Protein AF-A0A7L4RGL1-F1 (afdb_monomer)

Secondary structure (DSSP, 8-state):
---HHHHHHHHHHHHHHHHHHTTS-HHHHHHHHHHHHHHHHHHHHHHHHHHHHHH-SS--HHHHHHHHHHHHHHHHHHHHHHHHHHHHHHTTSS-HHHHHHHHHHHHHHHTT-HHHHHHHHHHHHHHHHHHHHHHHHHHHHHHHHHHHHHHHHHHHHHHHHHHHHHH----HHHHHHHHHHHHHHHHHHHHHHHHHHHHHHS-HHHHHHHHHHTTGGGT-TTSPPHHHHHHHHHHHHH-HHHHTS-HHHHHHGGG--HHHHTTT-S-HHHHHHHTGGGHHHHHHHHTGGGS-TT---TT-HHHHHHHHHHSTTHHHHHHHHHHHHTTHHHHHHHHHHHHHHHHHHHHHTTS-HHHHHHHHHHHHHHHHHHH-S--

Mean predicted aligned error: 11.98 Å

Radius of gyration: 49.77 Å; Cα contacts (8 Å, |Δi|>4): 276; chains: 1; bounding box: 103×32×127 Å

Nearest PDB structures (foldseek):
  3kbt-assembly2_B  TM=1.482E-01  e=7.686E+00  Homo sapiens
  8c5v-assembly1_I  TM=1.257E-01  e=9.611E+00  Escherichia coli

pLDDT: mean 90.0, std 6.23, range [53.31, 97.25]

Structure (mmCIF, N/CA/C/O backbone):
data_AF-A0A7L4RGL1-F1
#
_entry.id   AF-A0A7L4RGL1-F1
#
loop_
_atom_site.group_PDB
_atom_site.id
_atom_site.type_symbol
_atom_site.label_atom_id
_atom_site.label_alt_id
_atom_site.label_comp_id
_atom_site.label_asym_id
_atom_site.label_entity_id
_atom_site.label_seq_id
_atom_site.pdbx_PDB_ins_code
_atom_site.Cartn_x
_atom_site.Cartn_y
_atom_site.Cartn_z
_atom_site.occupancy
_atom_site.B_iso_or_equiv
_atom_site.auth_seq_id
_atom_site.auth_comp_id
_atom_site.auth_asym_id
_atom_site.auth_atom_id
_atom_site.pdbx_PDB_model_num
ATOM 1 N N . MET A 1 1 ? 5.565 15.758 -18.298 1.00 60.88 1 MET A N 1
ATOM 2 C CA . MET A 1 1 ? 4.840 14.802 -19.160 1.00 60.88 1 MET A CA 1
ATOM 3 C C . MET A 1 1 ? 5.590 14.718 -20.471 1.00 60.88 1 MET A C 1
ATOM 5 O O . MET A 1 1 ? 6.067 15.753 -20.915 1.00 60.88 1 MET A O 1
ATOM 9 N N . LEU A 1 2 ? 5.739 13.515 -21.026 1.00 76.12 2 LEU A N 1
ATOM 10 C CA . LEU A 1 2 ? 6.216 13.331 -22.399 1.00 76.12 2 LEU A CA 1
ATOM 11 C C . LEU A 1 2 ? 5.161 13.895 -23.346 1.00 76.12 2 LEU A C 1
ATOM 13 O O . LEU A 1 2 ? 3.979 13.628 -23.133 1.00 76.12 2 LEU A O 1
ATOM 17 N N . SER A 1 3 ? 5.558 14.680 -24.345 1.00 85.81 3 SER A N 1
ATOM 18 C CA . SER A 1 3 ? 4.601 15.226 -25.311 1.00 85.81 3 SER A CA 1
ATOM 19 C C . SER A 1 3 ? 4.574 14.407 -26.602 1.00 85.81 3 SER A C 1
ATOM 21 O O . SER A 1 3 ? 5.559 13.776 -26.995 1.00 85.81 3 SER A O 1
ATOM 23 N N . ALA A 1 4 ? 3.435 14.439 -27.297 1.00 86.31 4 ALA A N 1
ATOM 24 C CA . ALA A 1 4 ? 3.331 13.869 -28.638 1.00 86.31 4 ALA A CA 1
ATOM 25 C C . ALA A 1 4 ? 4.325 14.534 -29.609 1.00 86.31 4 ALA A C 1
ATOM 27 O O . ALA A 1 4 ? 4.878 13.858 -30.473 1.00 86.31 4 ALA A O 1
ATOM 28 N N . GLU A 1 5 ? 4.600 15.833 -29.432 1.00 86.19 5 GLU A N 1
ATOM 29 C CA . GLU A 1 5 ? 5.581 16.583 -30.227 1.00 86.19 5 GLU A CA 1
ATOM 30 C C . GLU A 1 5 ? 6.999 16.031 -30.050 1.00 86.19 5 GLU A C 1
ATOM 32 O O . GLU A 1 5 ? 7.676 15.790 -31.047 1.00 86.19 5 GLU A O 1
ATOM 37 N N . GLU A 1 6 ? 7.415 15.750 -28.810 1.00 85.56 6 GLU A N 1
ATOM 38 C CA . GLU A 1 6 ? 8.723 15.159 -28.502 1.00 85.56 6 GLU A CA 1
ATOM 39 C C . GLU A 1 6 ? 8.885 13.775 -29.151 1.00 85.56 6 GLU A C 1
ATOM 41 O O . GLU A 1 6 ? 9.927 13.481 -29.739 1.00 85.56 6 GLU A O 1
ATOM 46 N N . ILE A 1 7 ? 7.855 12.920 -29.087 1.00 87.75 7 ILE A N 1
ATOM 47 C CA . ILE A 1 7 ? 7.887 11.588 -29.717 1.00 87.75 7 ILE A CA 1
ATOM 48 C C . ILE A 1 7 ? 7.921 11.707 -31.244 1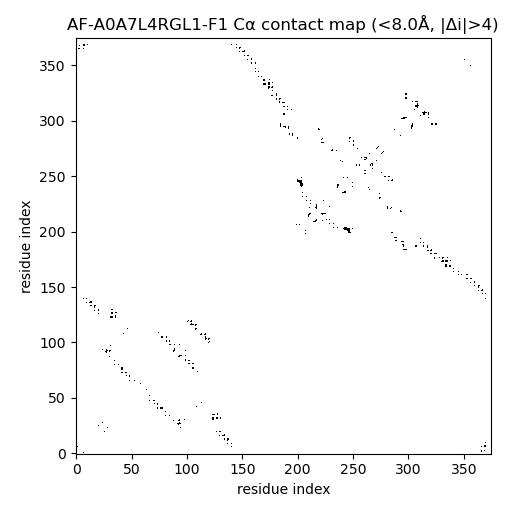.00 87.75 7 ILE A C 1
ATOM 50 O O . ILE A 1 7 ? 8.725 11.032 -31.888 1.00 87.75 7 ILE A O 1
ATOM 54 N N . CYS A 1 8 ? 7.111 12.589 -31.833 1.00 86.81 8 CYS A N 1
ATOM 55 C CA . CYS A 1 8 ? 7.127 12.832 -33.277 1.00 86.81 8 CYS A CA 1
ATOM 56 C C . CYS A 1 8 ? 8.487 13.367 -33.746 1.00 86.81 8 CYS A C 1
ATOM 58 O O . CYS A 1 8 ? 8.998 12.944 -34.781 1.00 86.81 8 CYS A O 1
ATOM 60 N N . GLU A 1 9 ? 9.100 14.287 -33.000 1.00 87.69 9 GLU A N 1
ATOM 61 C CA . GLU A 1 9 ? 10.421 14.821 -33.329 1.00 87.69 9 GLU A CA 1
ATOM 62 C C . GLU A 1 9 ? 11.496 13.729 -33.278 1.00 87.69 9 GLU A C 1
ATOM 64 O O . GLU A 1 9 ? 12.239 13.561 -34.248 1.00 87.69 9 GLU A O 1
ATOM 69 N N . LEU A 1 10 ? 11.523 12.924 -32.211 1.00 87.81 10 LEU A N 1
ATOM 70 C CA . LEU A 1 10 ? 12.445 11.791 -32.089 1.00 87.81 10 LEU A CA 1
ATOM 71 C C . LEU A 1 10 ? 12.278 10.790 -33.234 1.00 87.81 10 LEU A C 1
ATOM 73 O O . LEU A 1 10 ? 13.272 10.347 -33.810 1.00 87.81 10 LEU A O 1
ATOM 77 N N . LYS A 1 11 ? 11.040 10.487 -33.631 1.00 86.69 11 LYS A N 1
ATOM 78 C CA . LYS A 1 11 ? 10.765 9.607 -34.773 1.00 86.69 11 LYS A CA 1
ATOM 79 C C . LYS A 1 11 ? 11.202 10.202 -36.100 1.00 86.69 11 LYS A C 1
ATOM 81 O O . LYS A 1 11 ? 11.772 9.490 -36.922 1.00 86.69 11 LYS A O 1
ATOM 86 N N . ARG A 1 12 ? 10.992 11.501 -36.321 1.00 87.69 12 ARG A N 1
ATOM 87 C CA . ARG A 1 12 ? 11.492 12.190 -37.521 1.00 87.69 12 ARG A CA 1
ATOM 88 C C . ARG A 1 12 ? 13.013 12.156 -37.590 1.00 87.69 12 ARG A C 1
ATOM 90 O O . ARG A 1 12 ? 13.556 11.919 -38.669 1.00 87.69 12 ARG A O 1
ATOM 97 N N . ILE A 1 13 ? 13.692 12.370 -36.462 1.00 87.31 13 ILE A N 1
ATOM 98 C CA . ILE A 1 13 ? 15.152 12.270 -36.367 1.00 87.31 13 ILE A CA 1
ATOM 99 C C . ILE A 1 13 ? 15.588 10.839 -36.677 1.00 87.31 13 ILE A C 1
ATOM 101 O O . ILE A 1 13 ? 16.416 10.649 -37.566 1.00 87.31 13 ILE A O 1
ATOM 105 N N . HIS A 1 14 ? 14.991 9.844 -36.017 1.00 86.75 14 HIS A N 1
ATOM 106 C CA . HIS A 1 14 ? 15.288 8.433 -36.243 1.00 86.75 14 HIS A CA 1
ATOM 107 C C . HIS A 1 14 ? 15.100 8.041 -37.712 1.00 86.75 14 HIS A C 1
ATOM 109 O O . HIS A 1 14 ? 16.021 7.518 -38.326 1.00 86.75 14 HIS A O 1
ATOM 115 N N . HIS A 1 15 ? 13.955 8.378 -38.309 1.00 86.00 15 HIS A N 1
ATOM 116 C CA . HIS A 1 15 ? 13.640 8.090 -39.712 1.00 86.00 15 HIS A CA 1
ATOM 117 C C . HIS A 1 15 ? 14.586 8.792 -40.691 1.00 86.00 15 HIS A C 1
ATOM 119 O O . HIS A 1 15 ? 14.984 8.233 -41.710 1.00 86.00 15 HIS A O 1
ATOM 125 N N . SER A 1 16 ? 14.964 10.037 -40.399 1.00 86.19 16 SER A N 1
ATOM 126 C CA . SER A 1 16 ? 15.936 10.785 -41.201 1.00 86.19 16 SER A CA 1
ATOM 127 C C . SER A 1 16 ? 17.323 10.140 -41.148 1.00 86.19 16 SER A C 1
ATOM 129 O O . SER A 1 16 ? 17.982 10.004 -42.180 1.00 86.19 16 SER A O 1
ATOM 131 N N . LEU A 1 17 ? 17.757 9.709 -39.959 1.00 84.75 17 LEU A N 1
ATOM 132 C CA . LEU A 1 17 ? 19.014 8.989 -39.772 1.00 84.75 17 LEU A CA 1
ATOM 133 C C . LEU A 1 17 ? 18.972 7.625 -40.466 1.00 84.75 17 LEU A C 1
ATOM 135 O O . LEU A 1 17 ? 19.889 7.320 -41.223 1.00 84.75 17 LEU A O 1
ATOM 139 N N . GLU A 1 18 ? 17.882 6.874 -40.309 1.00 82.00 18 GLU A N 1
ATOM 140 C CA . GLU A 1 18 ? 17.664 5.586 -40.969 1.00 82.00 18 GLU A CA 1
ATOM 141 C C . GLU A 1 18 ? 17.752 5.728 -42.491 1.00 82.00 18 GLU A C 1
ATOM 143 O O . GLU A 1 18 ? 18.566 5.053 -43.106 1.00 82.00 18 GLU A O 1
ATOM 148 N N . LYS A 1 19 ? 17.056 6.696 -43.101 1.00 83.00 19 LYS A N 1
ATOM 149 C CA . LYS A 1 19 ? 17.156 6.988 -44.546 1.00 83.00 19 LYS A CA 1
ATOM 150 C C . LYS A 1 19 ? 18.553 7.386 -45.011 1.00 83.00 19 LYS A C 1
ATOM 152 O O . LYS A 1 19 ? 18.966 7.061 -46.124 1.00 83.00 19 LYS A O 1
ATOM 157 N N . ARG A 1 20 ? 19.290 8.151 -44.202 1.00 78.31 20 ARG A N 1
ATOM 158 C CA . ARG A 1 20 ? 20.684 8.502 -44.524 1.00 78.31 20 ARG A CA 1
ATOM 159 C C . ARG A 1 20 ? 21.583 7.272 -44.469 1.00 78.31 20 ARG A C 1
ATOM 161 O O . ARG A 1 20 ? 22.535 7.193 -45.244 1.00 78.31 20 ARG A O 1
ATOM 168 N N . MET A 1 21 ? 21.254 6.330 -43.593 1.00 75.81 21 MET A N 1
ATOM 169 C CA . MET A 1 21 ? 21.963 5.074 -43.410 1.00 75.81 21 MET A CA 1
ATOM 170 C C . MET A 1 21 ? 21.498 3.974 -44.373 1.00 75.81 21 MET A C 1
ATOM 172 O O . MET A 1 21 ? 22.315 3.124 -44.669 1.00 75.81 21 MET A O 1
ATOM 176 N N . GLU A 1 22 ? 20.288 4.021 -44.951 1.00 70.06 22 GLU A N 1
ATOM 177 C CA . GLU A 1 22 ? 19.735 3.040 -45.917 1.00 70.06 22 GLU A CA 1
ATOM 178 C C . GLU A 1 22 ? 20.633 2.802 -47.141 1.00 70.06 22 GLU A C 1
ATOM 180 O O . GLU A 1 22 ? 20.579 1.742 -47.761 1.00 70.06 22 GLU A O 1
ATOM 185 N N . LYS A 1 23 ? 21.488 3.771 -47.493 1.00 64.94 23 LYS A N 1
ATOM 186 C CA . LYS A 1 23 ? 22.507 3.609 -48.546 1.00 64.94 23 LYS A CA 1
ATOM 187 C C . LYS A 1 23 ? 23.580 2.568 -48.195 1.00 64.94 23 LYS A C 1
ATOM 189 O O . LYS A 1 23 ? 24.344 2.165 -49.068 1.00 64.94 23 LYS A O 1
ATOM 194 N N . ILE A 1 24 ? 23.649 2.170 -46.931 1.00 67.00 24 ILE A N 1
ATOM 195 C CA . ILE A 1 24 ? 24.501 1.134 -46.365 1.00 67.00 24 ILE A CA 1
ATOM 196 C C . ILE A 1 24 ? 23.547 0.078 -45.811 1.00 67.00 24 ILE A C 1
ATOM 198 O O . ILE A 1 24 ? 22.752 0.369 -44.919 1.00 67.00 24 ILE A O 1
ATOM 202 N N . GLU A 1 25 ? 23.587 -1.150 -46.324 1.00 65.00 25 GLU A N 1
ATOM 203 C CA . GLU A 1 25 ? 22.686 -2.180 -45.809 1.00 65.00 25 GLU A CA 1
ATOM 204 C C . GLU A 1 25 ? 22.891 -2.351 -44.285 1.00 65.00 25 GLU A C 1
ATOM 206 O O . GLU A 1 25 ? 24.018 -2.328 -43.781 1.00 65.00 25 GLU A O 1
ATOM 211 N N . LYS A 1 26 ? 21.799 -2.493 -43.519 1.00 65.25 26 LYS A N 1
ATOM 212 C CA . LYS A 1 26 ? 21.813 -2.496 -42.038 1.00 65.25 26 LYS A CA 1
ATOM 213 C C . LYS A 1 26 ? 22.728 -3.580 -41.441 1.00 65.25 26 LYS A C 1
ATOM 215 O O . LYS A 1 26 ? 23.310 -3.395 -40.377 1.00 65.25 26 LYS A O 1
ATOM 220 N N . ASN A 1 27 ? 22.882 -4.695 -42.148 1.00 67.00 27 ASN A N 1
ATOM 221 C CA . ASN A 1 27 ? 23.806 -5.802 -41.865 1.00 67.00 27 ASN A CA 1
ATOM 222 C C . ASN A 1 27 ? 25.286 -5.474 -42.166 1.00 67.00 27 ASN A C 1
ATOM 224 O O . ASN A 1 27 ? 26.163 -6.102 -41.579 1.00 67.00 27 ASN A O 1
ATOM 228 N N . GLN A 1 28 ? 25.575 -4.499 -43.031 1.00 80.56 28 GLN A N 1
ATOM 229 C CA . GLN A 1 28 ? 26.930 -4.099 -43.435 1.00 80.56 28 GLN A CA 1
ATOM 230 C C . GLN A 1 28 ? 27.480 -2.921 -42.621 1.00 80.56 28 GLN A C 1
ATOM 232 O O . GLN A 1 28 ? 28.690 -2.790 -42.425 1.00 80.56 28 GLN A O 1
ATOM 237 N N . LEU A 1 29 ? 26.591 -2.073 -42.100 1.00 82.44 29 LEU A N 1
ATOM 238 C CA . LEU A 1 29 ? 26.940 -0.889 -41.316 1.00 82.44 29 LEU A CA 1
ATOM 239 C C . LEU A 1 29 ? 27.893 -1.199 -40.152 1.00 82.44 29 LEU A C 1
ATOM 241 O O . LEU A 1 29 ? 28.877 -0.489 -39.968 1.00 82.44 29 LEU A O 1
ATOM 245 N N . SER A 1 30 ? 27.633 -2.268 -39.394 1.00 85.31 30 SER A N 1
ATOM 246 C CA . SER A 1 30 ? 28.456 -2.637 -38.233 1.00 85.31 30 SER A CA 1
ATOM 247 C C . SER A 1 30 ? 29.913 -2.918 -38.622 1.00 85.31 30 SER A C 1
ATOM 249 O O . SER A 1 30 ? 30.840 -2.446 -37.960 1.00 85.31 30 SER A O 1
ATOM 251 N N . ALA A 1 31 ? 30.127 -3.634 -39.731 1.00 88.25 31 ALA A N 1
ATOM 252 C CA . ALA A 1 31 ? 31.464 -3.924 -40.238 1.00 88.25 31 ALA A CA 1
ATOM 253 C C . ALA A 1 31 ? 32.158 -2.652 -40.747 1.00 88.25 31 ALA A C 1
ATOM 255 O O . ALA A 1 31 ? 33.334 -2.441 -40.448 1.00 88.25 31 ALA A O 1
ATOM 256 N N . ILE A 1 32 ? 31.428 -1.774 -41.447 1.00 89.94 32 ILE A N 1
ATOM 257 C CA . ILE A 1 32 ? 31.957 -0.485 -41.911 1.00 89.94 32 ILE A CA 1
ATOM 258 C C . ILE A 1 32 ? 32.374 0.383 -40.724 1.00 89.94 32 ILE A C 1
ATOM 260 O O . ILE A 1 32 ? 33.525 0.797 -40.686 1.00 89.94 32 ILE A O 1
ATOM 264 N N . VAL A 1 33 ? 31.501 0.611 -39.737 1.00 90.06 33 VAL A N 1
ATOM 265 C CA . VAL A 1 33 ? 31.804 1.442 -38.557 1.00 90.06 33 VAL A CA 1
ATOM 266 C C . VAL A 1 33 ? 33.038 0.915 -37.826 1.00 90.06 33 VAL A C 1
ATOM 268 O O . VAL A 1 33 ? 33.961 1.681 -37.556 1.00 90.06 33 VAL A O 1
ATOM 271 N N . LYS A 1 34 ? 33.116 -0.401 -37.593 1.00 92.19 34 LYS A N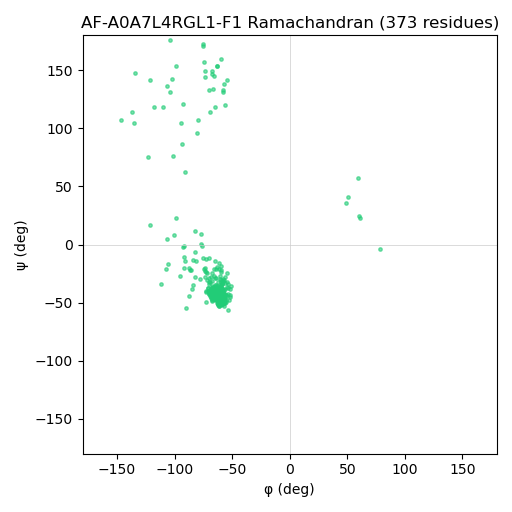 1
ATOM 272 C CA . LYS A 1 34 ? 34.267 -1.032 -36.934 1.00 92.19 34 LYS A CA 1
ATOM 273 C C . LYS A 1 34 ? 35.574 -0.812 -37.702 1.00 92.19 34 LYS A C 1
ATOM 275 O O . LYS A 1 34 ? 36.596 -0.465 -37.107 1.00 92.19 34 LYS A O 1
ATOM 280 N N . LEU A 1 35 ? 35.560 -1.020 -39.020 1.00 93.50 35 LEU A N 1
ATOM 281 C CA . LEU A 1 35 ? 36.730 -0.796 -39.872 1.00 93.50 35 LEU A CA 1
ATOM 282 C C . LEU A 1 35 ? 37.107 0.690 -39.923 1.00 93.50 35 LEU A C 1
ATOM 284 O O . LEU A 1 35 ? 38.289 1.024 -39.866 1.00 93.50 35 LEU A O 1
ATOM 288 N N . SER A 1 36 ? 36.122 1.585 -39.978 1.00 93.75 36 SER A N 1
ATOM 289 C CA . SER A 1 36 ? 36.322 3.031 -39.956 1.00 93.75 36 SER A CA 1
ATOM 290 C C . SER A 1 36 ? 36.969 3.495 -38.652 1.00 93.75 36 SER A C 1
ATOM 292 O O . SER A 1 36 ? 37.957 4.222 -38.702 1.00 93.75 36 SER A O 1
ATOM 294 N N . GLU A 1 37 ? 36.484 3.053 -37.491 1.00 93.38 37 GLU A N 1
ATOM 295 C CA . GLU A 1 37 ? 37.073 3.409 -36.193 1.00 93.38 37 GLU A CA 1
ATOM 296 C C . GLU A 1 37 ? 38.511 2.894 -36.071 1.00 93.38 37 GLU A C 1
ATOM 298 O O . GLU A 1 37 ? 39.416 3.660 -35.730 1.00 93.38 37 GLU A O 1
ATOM 303 N N . ARG A 1 38 ? 38.758 1.641 -36.474 1.00 94.19 38 ARG A N 1
ATOM 304 C CA . ARG A 1 38 ? 40.108 1.063 -36.506 1.00 94.19 38 ARG A CA 1
ATOM 305 C C . ARG A 1 38 ? 41.052 1.847 -37.421 1.00 94.19 38 ARG A C 1
ATOM 307 O O . ARG A 1 38 ? 42.208 2.081 -37.067 1.00 94.19 38 ARG A O 1
ATOM 314 N N . LEU A 1 39 ? 40.585 2.251 -38.603 1.00 94.69 39 LEU A N 1
ATOM 315 C CA . LEU A 1 39 ? 41.387 3.041 -39.536 1.00 94.69 39 LEU A CA 1
ATOM 316 C C . LEU A 1 39 ? 41.659 4.449 -38.996 1.00 94.69 39 LEU A C 1
ATOM 318 O O . LEU A 1 39 ? 42.779 4.933 -39.144 1.00 94.69 39 LEU A O 1
ATOM 322 N N . LYS A 1 40 ? 40.685 5.077 -38.324 1.00 94.25 40 LYS A N 1
ATOM 323 C CA . LYS A 1 40 ? 40.838 6.390 -37.678 1.00 94.25 40 LYS A CA 1
ATOM 324 C C . LYS A 1 40 ? 41.948 6.380 -36.631 1.00 94.25 40 LYS A C 1
ATOM 326 O O . LYS A 1 40 ? 42.820 7.249 -36.651 1.00 94.25 40 LYS A O 1
ATOM 331 N N . GLU A 1 41 ? 41.937 5.384 -35.746 1.00 94.38 41 GLU A N 1
ATOM 332 C CA . GLU A 1 41 ? 42.975 5.197 -34.726 1.00 94.38 41 GLU A CA 1
ATOM 333 C C . GLU A 1 41 ? 44.350 4.998 -35.371 1.00 94.38 41 GLU A C 1
ATOM 335 O O . GLU A 1 41 ? 45.316 5.683 -35.029 1.00 94.38 41 GLU A O 1
ATOM 340 N N . LEU A 1 42 ? 44.422 4.122 -36.377 1.00 94.12 42 LEU A N 1
ATOM 341 C CA . LEU A 1 42 ? 45.665 3.815 -37.075 1.00 94.12 42 LEU A CA 1
ATOM 342 C C . LEU A 1 42 ? 46.227 5.031 -37.834 1.00 94.12 42 LEU A C 1
ATOM 344 O O . LEU A 1 42 ? 47.439 5.257 -37.837 1.00 94.12 42 LEU A O 1
ATOM 348 N N . MET A 1 43 ? 45.362 5.838 -38.453 1.00 93.81 43 MET A N 1
ATOM 349 C CA . MET A 1 43 ? 45.734 7.096 -39.106 1.00 93.81 43 MET A CA 1
ATOM 350 C C . MET A 1 43 ? 46.336 8.089 -38.113 1.00 93.81 43 MET A C 1
ATOM 352 O O . MET A 1 43 ? 47.404 8.639 -38.392 1.00 93.81 43 MET A O 1
ATOM 356 N N . ALA A 1 44 ? 45.703 8.273 -36.950 1.00 93.56 44 ALA A N 1
ATOM 357 C CA . ALA A 1 44 ? 46.196 9.159 -35.897 1.00 93.56 44 ALA A CA 1
ATOM 358 C C . ALA A 1 44 ? 47.561 8.700 -35.352 1.00 93.56 44 ALA A C 1
ATOM 360 O O . ALA A 1 44 ? 48.470 9.514 -35.164 1.00 93.56 44 ALA A O 1
ATOM 361 N N . ASP A 1 45 ? 47.749 7.393 -35.158 1.00 93.44 45 ASP A N 1
ATOM 362 C CA . ASP A 1 45 ? 49.014 6.825 -34.687 1.00 93.44 45 ASP A CA 1
ATOM 363 C C . ASP A 1 45 ? 50.156 6.986 -35.702 1.00 93.44 45 ASP A C 1
ATOM 365 O O . ASP A 1 45 ? 51.292 7.314 -35.328 1.00 93.44 45 ASP A O 1
ATOM 369 N N . ILE A 1 46 ? 49.865 6.769 -36.990 1.00 92.19 46 ILE A N 1
ATOM 370 C CA . ILE A 1 46 ? 50.823 6.955 -38.088 1.00 92.19 46 ILE A CA 1
ATOM 371 C C . ILE A 1 46 ? 51.182 8.431 -38.243 1.00 92.19 46 ILE A C 1
ATOM 373 O O . ILE A 1 46 ? 52.359 8.755 -38.415 1.00 92.19 46 ILE A O 1
ATOM 377 N N . GLU A 1 47 ? 50.203 9.329 -38.166 1.00 91.25 47 GLU A N 1
ATOM 378 C CA . GLU A 1 47 ? 50.434 10.768 -38.236 1.00 91.25 47 GLU A CA 1
ATOM 379 C C . GLU A 1 47 ? 51.285 11.262 -37.064 1.00 91.25 47 GLU A C 1
ATOM 381 O O . GLU A 1 47 ? 52.330 11.870 -37.293 1.00 91.25 47 GLU A O 1
ATOM 386 N N . SER A 1 48 ? 50.919 10.908 -35.829 1.00 90.19 48 SER A N 1
ATOM 387 C CA . SER A 1 48 ? 51.685 11.264 -34.629 1.00 90.19 48 SER A CA 1
ATOM 388 C C . SER A 1 48 ? 53.122 10.739 -34.690 1.00 90.19 48 SER A C 1
ATOM 390 O O . SER A 1 48 ? 54.064 11.412 -34.268 1.00 90.19 48 SER A O 1
ATOM 392 N N . MET A 1 49 ? 53.324 9.531 -35.225 1.00 90.00 49 MET A N 1
ATOM 393 C CA . MET A 1 49 ? 54.659 8.962 -35.413 1.00 90.00 49 MET A CA 1
ATOM 394 C C . MET A 1 49 ? 55.478 9.767 -36.433 1.00 90.00 49 MET A C 1
ATOM 396 O O . MET A 1 49 ? 56.615 10.132 -36.134 1.00 90.00 49 MET A O 1
ATOM 400 N N . ARG A 1 50 ? 54.891 10.104 -37.588 1.00 86.00 50 ARG A N 1
ATOM 401 C CA . ARG A 1 50 ? 55.543 10.915 -38.632 1.00 86.00 50 ARG A CA 1
ATOM 402 C C . ARG A 1 50 ? 55.859 12.329 -38.157 1.00 86.00 50 ARG A C 1
ATOM 404 O O . ARG A 1 50 ? 56.900 12.874 -38.507 1.00 86.00 50 ARG A O 1
ATOM 411 N N . GLU A 1 51 ? 54.979 12.928 -37.367 1.00 86.81 51 GLU A N 1
ATOM 412 C CA . GLU A 1 51 ? 55.203 14.246 -36.777 1.00 86.81 51 GLU A CA 1
ATOM 413 C C . GLU A 1 51 ? 56.365 14.217 -35.775 1.00 86.81 51 GLU A C 1
ATOM 415 O O . GLU A 1 51 ? 57.257 15.062 -35.838 1.00 86.81 51 GLU A O 1
ATOM 420 N N . LYS A 1 52 ? 56.429 13.191 -34.914 1.00 85.00 52 LYS A N 1
ATOM 421 C CA . LYS A 1 52 ? 57.574 12.978 -34.013 1.00 85.00 52 LYS A CA 1
ATOM 422 C C . LYS A 1 52 ? 58.881 12.791 -34.778 1.00 85.00 52 LYS A C 1
ATOM 424 O O . LYS A 1 52 ? 59.898 13.321 -34.354 1.00 85.00 52 LYS A O 1
ATOM 429 N N . GLU A 1 53 ? 58.867 12.077 -35.900 1.00 81.88 53 GLU A N 1
ATOM 430 C CA . GLU A 1 53 ? 60.050 11.917 -36.752 1.00 81.88 53 GLU A CA 1
ATOM 431 C C . GLU A 1 53 ? 60.499 13.250 -37.376 1.00 81.88 53 GLU A C 1
ATOM 433 O O . GLU A 1 53 ? 61.687 13.564 -37.355 1.00 81.88 53 GLU A O 1
ATOM 438 N N . LYS A 1 54 ? 59.556 14.069 -37.863 1.00 82.62 54 LYS A N 1
ATOM 439 C CA . LYS A 1 54 ? 59.837 15.390 -38.455 1.00 82.62 54 LYS A CA 1
ATOM 440 C C . LYS A 1 54 ? 60.343 16.419 -37.440 1.00 82.62 54 LYS A C 1
ATOM 442 O O . LYS A 1 54 ? 61.212 17.219 -37.774 1.00 82.62 54 LYS A O 1
ATOM 447 N N . ASN A 1 55 ? 59.814 16.400 -36.217 1.00 80.50 55 ASN A N 1
ATOM 448 C CA . ASN A 1 55 ? 60.109 17.405 -35.190 1.00 80.50 55 ASN A CA 1
ATOM 449 C C . ASN A 1 55 ? 61.418 17.139 -34.422 1.00 80.50 55 ASN A C 1
ATOM 451 O O . ASN A 1 55 ? 61.842 17.972 -33.621 1.00 80.50 55 ASN A O 1
ATOM 455 N N . MET A 1 56 ? 62.079 15.998 -34.642 1.00 81.56 56 MET A N 1
ATOM 456 C CA . MET A 1 56 ? 63.337 15.663 -33.973 1.00 81.56 56 MET A CA 1
ATOM 457 C C . MET A 1 56 ? 64.553 16.059 -34.813 1.00 81.56 56 MET A C 1
ATOM 459 O O . MET A 1 56 ? 64.948 15.357 -35.743 1.00 81.56 56 MET A O 1
ATOM 463 N N . TRP A 1 57 ? 65.219 17.150 -34.428 1.00 59.06 57 TRP A N 1
ATOM 464 C CA . TRP A 1 57 ? 66.521 17.501 -34.990 1.00 59.06 57 TRP A CA 1
ATOM 465 C C . TRP A 1 57 ? 67.623 16.661 -34.325 1.00 59.06 57 TRP A C 1
ATOM 467 O O . TRP A 1 57 ? 67.961 16.855 -33.162 1.00 59.06 57 TRP A O 1
ATOM 477 N N . ASN A 1 58 ? 68.162 15.697 -35.074 1.00 70.88 58 ASN A N 1
ATOM 478 C CA . ASN A 1 58 ? 69.289 14.840 -34.687 1.00 70.88 58 ASN A CA 1
ATOM 479 C C . ASN A 1 58 ? 69.073 13.982 -33.404 1.00 70.88 58 ASN A C 1
ATOM 481 O O . ASN A 1 58 ? 69.879 14.048 -32.476 1.00 70.88 58 ASN A O 1
ATOM 485 N N . PRO A 1 59 ? 68.028 13.127 -33.343 1.00 76.94 59 PRO A N 1
ATOM 486 C CA . PRO A 1 59 ? 67.758 12.269 -32.182 1.00 76.94 59 PRO A CA 1
ATOM 487 C C . PRO A 1 59 ? 68.884 11.256 -31.936 1.00 76.94 59 PRO A C 1
ATOM 489 O O . PRO A 1 59 ? 69.566 10.843 -32.883 1.00 76.94 59 PRO A O 1
ATOM 492 N N . ASP A 1 60 ? 69.041 10.813 -30.685 1.00 84.12 60 ASP A N 1
ATOM 493 C CA . ASP A 1 60 ? 69.983 9.749 -30.328 1.00 84.12 60 ASP A CA 1
ATOM 494 C C . ASP A 1 60 ? 69.671 8.424 -31.062 1.00 84.12 60 ASP A C 1
ATOM 496 O O . ASP A 1 60 ? 68.564 8.191 -31.566 1.00 84.12 60 ASP A O 1
ATOM 500 N N . LEU A 1 61 ? 70.669 7.537 -31.155 1.00 80.94 61 LEU A N 1
ATOM 501 C CA . LEU A 1 61 ? 70.549 6.274 -31.894 1.00 80.94 61 LEU A CA 1
ATOM 502 C C . LEU A 1 61 ? 69.405 5.394 -31.359 1.00 80.94 61 LEU A C 1
ATOM 504 O O . LEU A 1 61 ? 68.665 4.790 -32.137 1.00 80.94 61 LEU A O 1
ATOM 508 N N . ASN A 1 62 ? 69.222 5.355 -30.038 1.00 85.06 62 ASN A N 1
ATOM 509 C CA . ASN A 1 62 ? 68.181 4.556 -29.393 1.00 85.06 62 ASN A CA 1
ATOM 510 C C . ASN A 1 62 ? 66.773 5.035 -29.767 1.00 85.06 62 ASN A C 1
ATOM 512 O O . ASN A 1 62 ? 65.872 4.222 -29.982 1.00 85.06 62 ASN A O 1
ATOM 516 N N . THR A 1 63 ? 66.581 6.342 -29.887 1.00 83.06 63 THR A N 1
ATOM 517 C CA . THR A 1 63 ? 65.314 6.963 -30.257 1.00 83.06 63 THR A CA 1
ATOM 518 C C . THR A 1 63 ? 65.015 6.752 -31.735 1.00 83.06 63 THR A C 1
ATOM 520 O O . THR A 1 63 ? 63.892 6.372 -32.065 1.00 83.06 63 THR A O 1
ATOM 523 N N . ARG A 1 64 ? 66.023 6.840 -32.617 1.00 79.81 64 ARG A N 1
ATOM 524 C CA . ARG A 1 64 ? 65.879 6.449 -34.035 1.00 79.81 64 ARG A CA 1
ATOM 525 C C . ARG A 1 64 ? 65.436 4.995 -34.182 1.00 79.81 64 ARG A C 1
ATOM 527 O O . ARG A 1 64 ? 64.504 4.708 -34.929 1.00 79.81 64 ARG A O 1
ATOM 534 N N . ILE A 1 65 ? 66.053 4.083 -33.424 1.00 84.62 65 ILE A N 1
ATOM 535 C CA . ILE A 1 65 ? 65.682 2.660 -33.422 1.00 84.62 65 ILE A CA 1
ATOM 536 C C . ILE A 1 65 ? 64.238 2.475 -32.933 1.00 84.62 65 ILE A C 1
ATOM 538 O O . ILE A 1 65 ? 63.488 1.704 -33.530 1.00 84.62 65 ILE A O 1
ATOM 542 N N . LYS A 1 66 ? 63.818 3.176 -31.870 1.00 86.50 66 LYS A N 1
ATOM 543 C CA . LYS A 1 66 ? 62.440 3.101 -31.348 1.00 86.50 66 LYS A CA 1
ATOM 544 C C . LYS A 1 66 ? 61.406 3.624 -32.351 1.00 86.50 66 LYS A C 1
ATOM 546 O O . LYS A 1 66 ? 60.397 2.952 -32.560 1.00 86.50 66 LYS A O 1
ATOM 551 N N . ILE A 1 67 ? 61.661 4.771 -32.986 1.00 85.06 67 ILE A N 1
ATOM 552 C CA . ILE A 1 67 ? 60.775 5.359 -34.005 1.00 85.06 67 ILE A CA 1
ATOM 553 C C . ILE A 1 67 ? 60.669 4.424 -35.211 1.00 85.06 67 ILE A C 1
ATOM 555 O O . ILE A 1 67 ? 59.561 4.066 -35.600 1.00 85.06 67 ILE A O 1
ATOM 559 N N . SER A 1 68 ? 61.798 3.926 -35.723 1.00 84.12 68 SER A N 1
ATOM 560 C CA . SER A 1 68 ? 61.823 2.976 -36.841 1.00 84.12 68 SER A CA 1
ATOM 561 C C . SER A 1 68 ? 61.065 1.680 -36.519 1.00 84.12 68 SER A C 1
ATOM 563 O O . SER A 1 68 ? 60.222 1.244 -37.302 1.00 84.12 68 SER A O 1
ATOM 565 N N . LYS A 1 69 ? 61.264 1.098 -35.325 1.00 88.81 69 LYS A N 1
ATOM 566 C CA . LYS A 1 69 ? 60.495 -0.074 -34.868 1.00 88.81 69 LYS A CA 1
ATOM 567 C C . LYS A 1 69 ? 58.993 0.215 -34.785 1.00 88.81 69 LYS A C 1
ATOM 569 O O . LYS A 1 69 ? 58.204 -0.631 -35.207 1.00 88.81 69 LYS A O 1
ATOM 574 N N . LYS A 1 70 ? 58.590 1.390 -34.276 1.00 90.12 70 LYS A N 1
ATOM 575 C CA . LYS A 1 70 ? 57.175 1.804 -34.237 1.00 90.12 70 LYS A CA 1
ATOM 576 C C . LYS A 1 70 ? 56.613 1.974 -35.655 1.00 90.12 70 LYS A C 1
ATOM 578 O O . LYS A 1 70 ? 55.531 1.469 -35.923 1.00 90.12 70 LYS A O 1
ATOM 583 N N . GLY A 1 71 ? 57.358 2.589 -36.573 1.00 87.69 71 GLY A N 1
ATOM 584 C CA . GLY A 1 71 ? 56.963 2.744 -37.975 1.00 87.69 71 GLY A CA 1
ATOM 585 C C . GLY A 1 71 ? 56.785 1.408 -38.705 1.00 87.69 71 GLY A C 1
ATOM 586 O O . GLY A 1 71 ? 55.769 1.198 -39.364 1.00 87.69 71 GLY A O 1
ATOM 587 N N . ILE A 1 72 ? 57.711 0.459 -38.519 1.00 89.69 72 ILE A N 1
ATOM 588 C CA . ILE A 1 72 ? 57.588 -0.907 -39.062 1.00 89.69 72 ILE A CA 1
ATOM 589 C C . ILE A 1 72 ? 56.348 -1.607 -38.491 1.00 89.69 72 ILE A C 1
ATOM 591 O O . ILE A 1 72 ? 55.623 -2.269 -39.232 1.00 89.69 72 ILE A O 1
ATOM 595 N N . LYS A 1 73 ? 56.091 -1.464 -37.184 1.00 92.81 73 LYS A N 1
ATOM 596 C CA . LYS A 1 73 ? 54.909 -2.039 -36.530 1.00 92.81 73 LYS A CA 1
ATOM 597 C C . LYS A 1 73 ? 53.609 -1.474 -37.118 1.00 92.81 73 LYS A C 1
ATOM 599 O O . LYS A 1 73 ? 52.775 -2.259 -37.555 1.00 92.81 73 LYS A O 1
ATOM 604 N N . LEU A 1 74 ? 53.476 -0.151 -37.205 1.00 92.38 74 LEU A N 1
ATOM 605 C CA . LEU A 1 74 ? 52.291 0.510 -37.768 1.00 92.38 74 LEU A CA 1
ATOM 606 C C . LEU A 1 74 ? 52.080 0.168 -39.252 1.00 92.38 74 LEU A C 1
ATOM 608 O O . LEU A 1 74 ? 50.954 -0.031 -39.694 1.00 92.38 74 LEU A O 1
ATOM 612 N N . SER A 1 75 ? 53.162 0.020 -40.024 1.00 90.88 75 SER A N 1
ATOM 613 C CA . SER A 1 75 ? 53.093 -0.446 -41.416 1.00 90.88 75 SER A CA 1
ATOM 614 C C . SER A 1 75 ? 52.547 -1.878 -41.523 1.00 90.88 75 SER A C 1
ATOM 616 O O . SER A 1 75 ? 51.718 -2.170 -42.387 1.00 90.88 75 SER A O 1
ATOM 618 N N . LYS A 1 76 ? 52.943 -2.776 -40.607 1.00 93.62 76 LYS A N 1
ATOM 619 C CA . LYS A 1 76 ? 52.353 -4.122 -40.509 1.00 93.62 76 LYS A CA 1
ATOM 620 C C . LYS A 1 76 ? 50.879 -4.069 -40.112 1.00 93.62 76 LYS A C 1
ATOM 622 O O . LYS A 1 76 ? 50.084 -4.774 -40.719 1.00 93.62 76 LYS A O 1
ATOM 627 N N . GLU A 1 77 ? 50.507 -3.230 -39.149 1.00 94.62 77 GLU A N 1
ATOM 628 C CA . GLU A 1 77 ? 49.109 -3.044 -38.733 1.00 94.62 77 GLU A CA 1
ATOM 629 C C . GLU A 1 77 ? 48.229 -2.513 -39.870 1.00 94.62 77 GLU A C 1
ATOM 631 O O . GLU A 1 77 ? 47.121 -3.009 -40.053 1.00 94.62 77 GLU A O 1
ATOM 636 N N . LEU A 1 78 ? 48.749 -1.609 -40.705 1.00 94.06 78 LEU A N 1
ATOM 637 C CA . LEU A 1 78 ? 48.067 -1.145 -41.915 1.00 94.06 78 LEU A CA 1
ATOM 638 C C . LEU A 1 78 ? 47.912 -2.249 -42.966 1.00 94.06 78 LEU A C 1
ATOM 640 O O . LEU A 1 78 ? 46.890 -2.319 -43.644 1.00 94.06 78 LEU A O 1
ATOM 644 N N . ASN A 1 79 ? 48.896 -3.141 -43.101 1.00 93.44 79 ASN A N 1
ATOM 645 C CA . ASN A 1 79 ? 48.758 -4.316 -43.966 1.00 93.44 79 ASN A CA 1
ATOM 646 C C . ASN A 1 79 ? 47.720 -5.306 -43.426 1.00 93.44 79 ASN A C 1
ATOM 648 O O . ASN A 1 79 ? 46.935 -5.833 -44.208 1.00 93.44 79 ASN A O 1
ATOM 652 N N . TYR A 1 80 ? 47.672 -5.522 -42.110 1.00 95.75 80 TYR A N 1
ATOM 653 C CA . TYR A 1 80 ? 46.631 -6.344 -41.495 1.00 95.75 80 TYR A CA 1
ATOM 654 C C . TYR A 1 80 ? 45.242 -5.732 -41.662 1.00 95.75 80 TYR A C 1
ATOM 656 O O . TYR A 1 80 ? 44.309 -6.464 -41.966 1.00 95.75 80 TYR A O 1
ATOM 664 N N . PHE A 1 81 ? 45.109 -4.409 -41.536 1.00 96.12 81 PHE A N 1
ATOM 665 C CA . PHE A 1 81 ? 43.860 -3.707 -41.832 1.00 96.12 81 PHE A CA 1
ATOM 666 C C . PHE A 1 81 ? 43.406 -3.953 -43.279 1.00 96.12 81 PHE A C 1
ATOM 668 O O . PHE A 1 81 ? 42.261 -4.313 -43.512 1.00 96.12 81 PHE A O 1
ATOM 675 N N . VAL A 1 82 ? 44.314 -3.850 -44.255 1.00 94.94 82 VAL A N 1
ATOM 676 C CA . VAL A 1 82 ? 44.014 -4.154 -45.666 1.00 94.94 82 VAL A CA 1
ATOM 677 C C . VAL A 1 82 ? 43.534 -5.599 -45.861 1.00 94.94 82 VAL A C 1
ATOM 679 O O . VAL A 1 82 ? 42.581 -5.833 -46.600 1.00 94.94 82 VAL A O 1
ATOM 682 N N . MET A 1 83 ? 44.163 -6.568 -45.190 1.00 94.88 83 MET A N 1
ATOM 683 C CA . MET A 1 83 ? 43.715 -7.966 -45.229 1.00 94.88 83 MET A CA 1
ATOM 684 C C . MET A 1 83 ? 42.337 -8.150 -44.583 1.00 94.88 83 MET A C 1
ATOM 686 O O . MET A 1 83 ? 41.535 -8.937 -45.073 1.00 94.88 83 MET A O 1
ATOM 690 N N . GLU A 1 84 ? 42.051 -7.427 -43.501 1.00 94.62 84 GLU A N 1
ATOM 691 C CA . GLU A 1 84 ? 40.749 -7.452 -42.832 1.00 94.62 84 GLU A CA 1
ATOM 692 C C . GLU A 1 84 ? 39.649 -6.866 -43.726 1.00 94.62 84 GLU A C 1
ATOM 694 O O . GLU A 1 84 ? 38.612 -7.497 -43.884 1.00 94.62 84 GLU A O 1
ATOM 699 N N . VAL A 1 85 ? 39.899 -5.731 -44.391 1.00 94.12 85 VAL A N 1
ATOM 700 C CA . VAL A 1 85 ? 38.975 -5.144 -45.379 1.00 94.12 85 VAL A CA 1
ATOM 701 C C . VAL A 1 85 ? 38.675 -6.137 -46.505 1.00 94.12 85 VAL A C 1
ATOM 703 O O . VAL A 1 85 ? 37.515 -6.311 -46.869 1.00 94.12 85 VAL A O 1
ATOM 706 N N . ALA A 1 86 ? 39.696 -6.821 -47.034 1.00 92.38 86 ALA A N 1
ATOM 707 C CA . ALA A 1 86 ? 39.505 -7.847 -48.059 1.00 92.38 86 ALA A CA 1
ATOM 708 C C . ALA A 1 86 ? 38.670 -9.028 -47.538 1.00 92.38 86 ALA A C 1
ATOM 710 O O . ALA A 1 86 ? 37.753 -9.477 -48.218 1.00 92.38 86 ALA A O 1
ATOM 711 N N . SER A 1 87 ? 38.932 -9.478 -46.308 1.00 93.94 87 SER A N 1
ATOM 712 C CA . SER A 1 87 ? 38.169 -10.555 -45.674 1.00 93.94 87 SER A CA 1
ATOM 713 C C . SER A 1 87 ? 36.699 -10.189 -45.452 1.00 93.94 87 SER A C 1
ATOM 715 O O . SER A 1 87 ? 35.817 -11.006 -45.706 1.00 93.94 87 SER A O 1
ATOM 717 N N . GLU A 1 88 ? 36.413 -8.972 -44.986 1.00 92.06 88 GLU A N 1
ATOM 718 C CA . GLU A 1 88 ? 35.040 -8.495 -44.787 1.00 92.06 88 GLU A CA 1
ATOM 719 C C . GLU A 1 88 ? 34.311 -8.274 -46.121 1.00 92.06 88 GLU A C 1
ATOM 721 O O . GLU A 1 88 ? 33.110 -8.532 -46.215 1.00 92.06 88 GLU A O 1
ATOM 726 N N . PHE A 1 89 ? 35.031 -7.880 -47.175 1.00 90.69 89 PHE A N 1
ATOM 727 C CA . PHE A 1 89 ? 34.485 -7.807 -48.529 1.00 90.69 89 PHE A CA 1
ATOM 728 C C . PHE A 1 89 ? 34.136 -9.197 -49.088 1.00 90.69 89 PHE A C 1
ATOM 730 O O . PHE A 1 89 ? 33.031 -9.392 -49.586 1.00 90.69 89 PHE A O 1
ATOM 737 N N . GLU A 1 90 ? 35.021 -10.190 -48.947 1.00 90.38 90 GLU A N 1
ATOM 738 C CA . GLU A 1 90 ? 34.773 -11.578 -49.381 1.00 90.38 90 GLU A CA 1
ATOM 739 C C . GLU A 1 90 ? 33.561 -12.206 -48.679 1.00 90.38 90 GLU A C 1
ATOM 741 O O . GLU A 1 90 ? 32.800 -12.957 -49.288 1.00 90.38 90 GLU A O 1
ATOM 746 N N . LYS A 1 91 ? 33.342 -11.861 -47.405 1.00 90.62 91 LYS A N 1
ATOM 747 C CA . LYS A 1 91 ? 32.166 -12.283 -46.629 1.00 90.62 91 LYS A CA 1
ATOM 748 C C . LYS A 1 91 ? 30.887 -11.517 -46.979 1.00 90.62 91 LYS A C 1
ATOM 750 O O . LYS A 1 91 ? 29.847 -11.816 -46.404 1.00 90.62 91 LYS A O 1
ATOM 755 N N . SER A 1 92 ? 30.943 -10.550 -47.899 1.00 86.44 92 SER A N 1
ATOM 756 C CA . SER A 1 92 ? 29.829 -9.649 -48.240 1.00 86.44 92 SER A CA 1
ATOM 757 C C . SER A 1 92 ? 29.327 -8.798 -47.061 1.00 86.44 92 SER A C 1
ATOM 759 O O . SER A 1 92 ? 28.188 -8.332 -47.062 1.00 86.44 92 SER A O 1
ATOM 761 N N . ASN A 1 93 ? 30.184 -8.562 -46.061 1.00 87.12 93 ASN A N 1
ATOM 762 C CA . ASN A 1 93 ? 29.871 -7.728 -44.899 1.00 87.12 93 ASN A CA 1
ATOM 763 C C . ASN A 1 93 ? 30.093 -6.234 -45.171 1.00 87.12 93 ASN A C 1
ATOM 765 O O . ASN A 1 93 ? 29.647 -5.403 -44.389 1.00 87.12 93 ASN A O 1
ATOM 769 N N . ILE A 1 94 ? 30.777 -5.874 -46.260 1.00 88.94 94 ILE A N 1
ATOM 770 C CA . ILE A 1 94 ? 30.913 -4.489 -46.723 1.00 88.94 94 ILE A CA 1
ATOM 771 C C . ILE A 1 94 ? 30.663 -4.406 -48.236 1.00 88.94 94 ILE A C 1
ATOM 773 O O . ILE A 1 94 ? 31.028 -5.334 -48.964 1.00 88.94 94 ILE A O 1
ATOM 777 N N . PRO A 1 95 ? 30.095 -3.297 -48.740 1.00 87.00 95 PRO A N 1
ATOM 778 C CA . PRO A 1 95 ? 29.876 -3.107 -50.166 1.00 87.00 95 PRO A CA 1
ATOM 779 C C . PRO A 1 95 ? 31.188 -2.789 -50.895 1.00 87.00 95 PRO A C 1
ATOM 781 O O . PRO A 1 95 ? 32.143 -2.262 -50.316 1.00 87.00 95 PRO A O 1
ATOM 784 N N . GLU A 1 96 ? 31.216 -3.051 -52.203 1.00 87.56 96 GLU A N 1
ATOM 785 C CA . GLU A 1 96 ? 32.403 -2.853 -53.047 1.00 87.56 96 GLU A CA 1
ATOM 786 C C . GLU A 1 96 ? 32.934 -1.412 -53.009 1.00 87.56 96 GLU A C 1
ATOM 788 O O . GLU A 1 96 ? 34.147 -1.206 -52.950 1.00 87.56 96 GLU A O 1
ATOM 793 N N . ASP A 1 97 ? 32.048 -0.410 -52.989 1.00 87.81 97 ASP A N 1
ATOM 794 C CA . ASP A 1 97 ? 32.448 1.002 -52.911 1.00 87.81 97 ASP A CA 1
ATOM 795 C C . ASP A 1 97 ? 33.164 1.324 -51.589 1.00 87.81 97 ASP A C 1
ATOM 797 O O . ASP A 1 97 ? 34.218 1.962 -51.587 1.00 87.81 97 ASP A O 1
ATOM 801 N N . ALA A 1 98 ? 32.656 0.811 -50.461 1.00 88.31 98 ALA A N 1
ATOM 802 C CA . ALA A 1 98 ? 33.299 0.983 -49.160 1.00 88.31 98 ALA A CA 1
ATOM 803 C C . ALA A 1 98 ? 34.664 0.281 -49.119 1.00 88.31 98 ALA A C 1
ATOM 805 O O . ALA A 1 98 ? 35.650 0.882 -48.691 1.00 88.31 98 ALA A O 1
ATOM 806 N N . GLY A 1 99 ? 34.753 -0.952 -49.633 1.00 90.25 99 GLY A N 1
ATOM 807 C CA . GLY A 1 99 ? 36.020 -1.678 -49.754 1.00 90.25 99 GLY A CA 1
ATOM 808 C C . GLY A 1 99 ? 37.054 -0.909 -50.584 1.00 90.25 99 GLY A C 1
ATOM 809 O O . GLY A 1 99 ? 38.189 -0.715 -50.144 1.00 90.25 99 GLY A O 1
ATOM 810 N N . LYS A 1 100 ? 36.655 -0.385 -51.751 1.00 91.62 100 LYS A N 1
ATOM 811 C CA . LYS A 1 100 ? 37.513 0.443 -52.618 1.00 91.62 100 LYS A CA 1
ATOM 812 C C . LYS A 1 100 ? 38.016 1.700 -51.909 1.00 91.62 100 LYS A C 1
ATOM 814 O O . LYS A 1 100 ? 39.212 1.990 -51.979 1.00 91.62 100 LYS A O 1
ATOM 819 N N . ARG A 1 101 ? 37.142 2.412 -51.194 1.00 92.31 101 ARG A N 1
ATOM 820 C CA . ARG A 1 101 ? 37.503 3.619 -50.431 1.00 92.31 101 ARG A CA 1
ATOM 821 C C . ARG A 1 101 ? 38.476 3.311 -49.295 1.00 92.31 101 ARG A C 1
ATOM 823 O O . ARG A 1 101 ? 39.499 3.979 -49.185 1.00 92.31 101 ARG A O 1
ATOM 830 N N . PHE A 1 102 ? 38.234 2.263 -48.502 1.00 94.94 102 PHE A N 1
ATOM 831 C CA . PHE A 1 102 ? 39.172 1.839 -47.452 1.00 94.94 102 PHE A CA 1
ATOM 832 C C . PHE A 1 102 ? 40.561 1.520 -48.015 1.00 94.94 102 PHE A C 1
ATOM 834 O O . PHE A 1 102 ? 41.580 1.941 -47.461 1.00 94.94 102 PHE A O 1
ATOM 841 N N . MET A 1 103 ? 40.607 0.813 -49.146 1.00 93.69 103 MET A N 1
ATOM 842 C CA . MET A 1 103 ? 41.853 0.474 -49.831 1.00 93.69 103 MET A CA 1
ATOM 843 C C . MET A 1 103 ? 42.576 1.708 -50.377 1.00 93.69 103 MET A C 1
ATOM 845 O O . MET A 1 103 ? 43.805 1.783 -50.296 1.00 93.69 103 MET A O 1
ATOM 849 N N . SER A 1 104 ? 41.833 2.683 -50.902 1.00 94.88 104 SER A N 1
ATOM 850 C CA . SER A 1 104 ? 42.388 3.948 -51.385 1.00 94.88 104 SER A CA 1
ATOM 851 C C . SER A 1 104 ? 42.999 4.770 -50.247 1.00 94.88 104 SER A C 1
ATOM 853 O O . SER A 1 104 ? 44.172 5.144 -50.333 1.00 94.88 104 SER A O 1
ATOM 855 N N . VAL A 1 105 ? 42.290 4.925 -49.120 1.00 95.00 105 VAL A N 1
ATOM 856 C CA . VAL A 1 105 ? 42.823 5.586 -47.915 1.00 95.00 105 VAL A CA 1
ATOM 857 C C . VAL A 1 105 ? 44.096 4.881 -47.435 1.00 95.00 105 VAL A C 1
ATOM 859 O O . VAL A 1 105 ? 45.128 5.526 -47.241 1.00 95.00 105 VAL A O 1
ATOM 862 N N . ALA A 1 106 ? 44.080 3.548 -47.319 1.00 94.31 106 ALA A N 1
ATOM 863 C CA . ALA A 1 106 ? 45.253 2.777 -46.907 1.00 94.31 106 ALA A CA 1
ATOM 864 C C . ALA A 1 106 ? 46.446 2.956 -47.864 1.00 94.31 106 ALA A C 1
ATOM 866 O O . ALA A 1 106 ? 47.591 3.060 -47.417 1.00 94.31 106 ALA A O 1
ATOM 867 N N . LYS A 1 107 ? 46.196 3.030 -49.177 1.00 95.31 107 LYS A N 1
ATOM 868 C CA . LYS A 1 107 ? 47.224 3.306 -50.187 1.00 95.31 107 LYS A CA 1
ATOM 869 C C . LYS A 1 107 ? 47.803 4.713 -50.032 1.00 95.31 107 LYS A C 1
ATOM 871 O O . LYS A 1 107 ? 49.021 4.855 -49.988 1.00 95.31 107 LYS A O 1
ATOM 876 N N . LEU A 1 108 ? 46.963 5.734 -49.864 1.00 95.38 108 LEU A N 1
ATOM 877 C CA . LEU A 1 108 ? 47.412 7.111 -49.636 1.00 95.38 108 LEU A CA 1
ATOM 878 C C . LEU A 1 108 ? 48.261 7.233 -48.364 1.00 95.38 108 LEU A C 1
ATOM 880 O O . LEU A 1 108 ? 49.284 7.924 -48.365 1.00 95.38 108 LEU A O 1
ATOM 884 N N . ILE A 1 109 ? 47.899 6.509 -47.299 1.00 93.25 109 ILE A N 1
ATOM 885 C CA . ILE A 1 109 ? 48.713 6.430 -46.082 1.00 93.25 109 ILE A CA 1
ATOM 886 C C . ILE A 1 109 ? 50.077 5.806 -46.396 1.00 93.25 109 ILE A C 1
ATOM 888 O O . ILE A 1 109 ? 51.089 6.388 -45.994 1.00 93.25 109 ILE A O 1
ATOM 892 N N . LYS A 1 110 ? 50.137 4.677 -47.123 1.00 91.12 110 LYS A N 1
ATOM 893 C CA . LYS A 1 110 ? 51.402 4.026 -47.533 1.00 91.12 110 LYS A CA 1
ATOM 894 C C . LYS A 1 110 ? 52.287 4.944 -48.378 1.00 91.12 110 LYS A C 1
ATOM 896 O O . LYS A 1 110 ? 53.490 4.993 -48.142 1.00 91.12 110 LYS A O 1
ATOM 901 N N . ASP A 1 111 ? 51.686 5.733 -49.262 1.00 92.62 111 ASP A N 1
ATOM 902 C CA . ASP A 1 111 ? 52.370 6.691 -50.140 1.00 92.62 111 ASP A CA 1
ATOM 903 C C . ASP A 1 111 ? 52.804 7.984 -49.411 1.00 92.62 111 ASP A C 1
ATOM 905 O O . ASP A 1 111 ? 53.228 8.952 -50.040 1.00 92.62 111 ASP A O 1
ATOM 909 N N . ASN A 1 112 ? 52.703 8.031 -48.076 1.00 87.69 112 ASN A N 1
ATOM 910 C CA . ASN A 1 112 ? 53.000 9.196 -47.233 1.00 87.69 112 ASN A CA 1
ATOM 911 C C . ASN A 1 112 ? 52.132 10.442 -47.522 1.00 87.69 112 ASN A C 1
ATOM 913 O O . ASN A 1 112 ? 52.506 11.558 -47.160 1.00 87.69 112 ASN A O 1
ATOM 917 N N . ARG A 1 113 ? 50.942 10.271 -48.109 1.00 91.94 113 ARG A N 1
ATOM 918 C CA . ARG A 1 113 ? 50.001 11.351 -48.449 1.00 91.94 113 ARG A CA 1
ATOM 919 C C . ARG A 1 113 ? 48.869 11.431 -47.421 1.00 91.94 113 ARG A C 1
ATOM 921 O O . ARG A 1 113 ? 47.750 11.004 -47.692 1.00 91.94 113 ARG A O 1
ATOM 928 N N . MET A 1 114 ? 49.162 11.980 -46.239 1.00 91.44 114 MET A N 1
ATOM 929 C CA . MET A 1 114 ? 48.199 12.006 -45.126 1.00 91.44 114 MET A CA 1
ATOM 930 C C . MET A 1 114 ? 47.016 12.963 -45.358 1.00 91.44 114 MET A C 1
ATOM 932 O O . MET A 1 114 ? 45.884 12.563 -45.119 1.00 91.44 114 MET A O 1
ATOM 936 N N . ASP A 1 115 ? 47.231 14.174 -45.886 1.00 91.69 115 ASP A N 1
ATOM 937 C CA . ASP A 1 115 ? 46.114 15.118 -46.096 1.00 91.69 115 ASP A CA 1
ATOM 938 C C . ASP A 1 115 ? 45.078 14.603 -47.112 1.00 91.69 115 ASP A C 1
ATOM 940 O O . A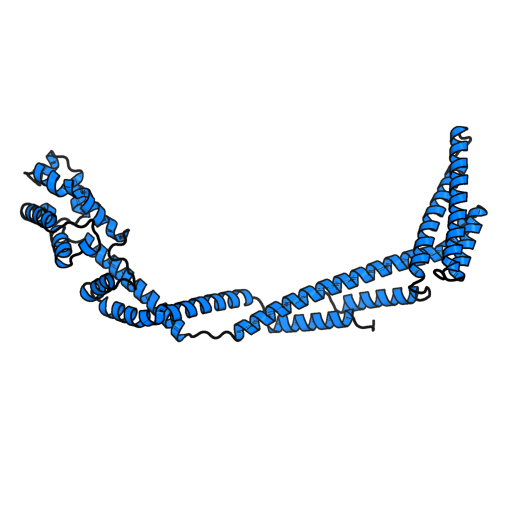SP A 1 115 ? 43.880 14.689 -46.840 1.00 91.69 115 ASP A O 1
ATOM 944 N N . PRO A 1 116 ? 45.477 14.004 -48.257 1.00 93.50 116 PRO A N 1
ATOM 945 C CA . PRO A 1 116 ? 44.529 13.326 -49.139 1.00 93.50 116 PRO A CA 1
ATOM 946 C C . PRO A 1 116 ? 43.844 12.121 -48.484 1.00 93.50 116 PRO A C 1
ATOM 948 O O . PRO A 1 116 ? 42.655 11.924 -48.707 1.00 93.50 116 PRO A O 1
ATOM 951 N N . ALA A 1 117 ? 44.564 11.342 -47.665 1.00 91.94 117 ALA A N 1
ATOM 952 C CA . ALA A 1 117 ? 43.983 10.208 -46.945 1.00 91.94 117 ALA A CA 1
ATOM 953 C C . ALA A 1 117 ? 42.893 10.658 -45.961 1.00 91.94 117 ALA A C 1
ATOM 955 O O . ALA A 1 117 ? 41.844 10.030 -45.893 1.00 91.94 117 ALA A O 1
ATOM 956 N N . LYS A 1 118 ? 43.111 11.770 -45.244 1.00 93.00 118 LYS A N 1
ATOM 957 C CA . LYS A 1 118 ? 42.113 12.387 -44.357 1.00 93.00 118 LYS A CA 1
ATOM 958 C C . LYS A 1 118 ? 40.866 12.820 -45.114 1.00 93.00 118 LYS A C 1
ATOM 960 O O . LYS A 1 118 ? 39.776 12.430 -44.724 1.00 93.00 118 LYS A O 1
ATOM 965 N N . LYS A 1 119 ? 41.034 13.538 -46.229 1.00 93.44 119 LYS A N 1
ATOM 966 C CA . LYS A 1 119 ? 39.906 13.964 -47.072 1.00 93.44 119 LYS A CA 1
ATOM 967 C C . LYS A 1 119 ? 39.075 12.792 -47.579 1.00 93.44 119 LYS A C 1
ATOM 969 O O . LYS A 1 119 ? 37.857 12.867 -47.621 1.00 93.44 119 LYS A O 1
ATOM 974 N N . GLU A 1 120 ? 39.721 11.699 -47.973 1.00 91.38 120 GLU A N 1
ATOM 975 C CA . GLU A 1 120 ? 38.997 10.509 -48.421 1.00 91.38 120 GLU A CA 1
ATOM 976 C C . GLU A 1 120 ? 38.338 9.750 -47.252 1.00 91.38 120 GLU A C 1
ATOM 978 O O . GLU A 1 120 ? 37.284 9.136 -47.424 1.00 91.38 120 GLU A O 1
ATOM 983 N N . PHE A 1 121 ? 38.911 9.850 -46.050 1.00 93.50 121 PHE A N 1
ATOM 984 C CA . PHE A 1 121 ? 38.366 9.276 -44.823 1.00 93.50 121 PHE A CA 1
ATOM 9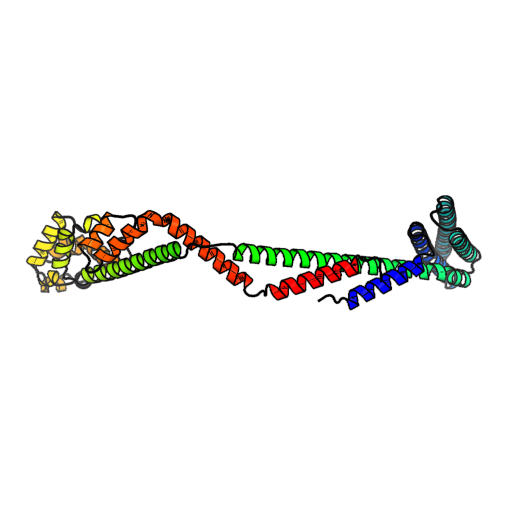85 C C . PHE A 1 121 ? 37.159 10.046 -44.252 1.00 93.50 121 PHE A C 1
ATOM 987 O O . PHE A 1 121 ? 36.359 9.438 -43.545 1.00 93.50 121 PHE A O 1
ATOM 994 N N . GLU A 1 122 ? 36.956 11.324 -44.602 1.00 91.50 122 GLU A N 1
ATOM 995 C CA . GLU A 1 122 ? 35.791 12.135 -44.176 1.00 91.50 122 GLU A CA 1
ATOM 996 C C . GLU A 1 122 ? 34.446 11.425 -44.434 1.00 91.50 122 GLU A C 1
ATOM 998 O O . GLU A 1 122 ? 33.539 11.489 -43.607 1.00 91.50 122 GLU A O 1
ATOM 1003 N N . TYR A 1 123 ? 34.341 10.661 -45.530 1.00 87.62 123 TYR A N 1
ATOM 1004 C CA . TYR A 1 123 ? 33.176 9.817 -45.828 1.00 87.62 123 TYR A CA 1
ATOM 1005 C C . TYR A 1 123 ? 32.848 8.831 -44.693 1.00 87.62 123 TYR A C 1
ATOM 1007 O O . TYR A 1 123 ? 31.693 8.652 -44.315 1.00 87.62 123 TYR A O 1
ATOM 1015 N N . PHE A 1 124 ? 33.871 8.186 -44.136 1.00 90.31 124 PHE A N 1
ATOM 1016 C CA . PHE A 1 124 ? 33.720 7.224 -43.051 1.00 90.31 124 PHE A CA 1
ATOM 1017 C C . PHE A 1 124 ? 33.515 7.899 -41.694 1.00 90.31 124 PHE A C 1
ATOM 1019 O O . PHE A 1 124 ? 32.835 7.337 -40.836 1.00 90.31 124 PHE A O 1
ATOM 1026 N N . GLU A 1 125 ? 34.056 9.103 -41.497 1.00 89.19 125 GLU A N 1
ATOM 1027 C CA . GLU A 1 125 ? 33.772 9.894 -40.297 1.00 89.19 125 GLU A CA 1
ATOM 1028 C C . GLU A 1 125 ? 32.292 10.262 -40.199 1.00 89.19 125 GLU A C 1
ATOM 1030 O O . GLU A 1 125 ? 31.707 10.109 -39.125 1.00 89.19 125 GLU A O 1
ATOM 1035 N N . GLU A 1 126 ? 31.670 10.656 -41.315 1.00 87.94 126 GLU A N 1
ATOM 1036 C CA . GLU A 1 126 ? 30.230 10.925 -41.365 1.00 87.94 126 GLU A CA 1
ATOM 1037 C C . GLU A 1 126 ? 29.416 9.673 -40.997 1.00 87.94 126 GLU A C 1
ATOM 1039 O O . GLU A 1 126 ? 28.462 9.759 -40.224 1.00 87.94 126 GLU A O 1
ATOM 1044 N N . ILE A 1 127 ? 29.817 8.489 -41.477 1.00 86.81 127 ILE A N 1
ATOM 1045 C CA . ILE A 1 127 ? 29.144 7.218 -41.155 1.00 86.81 127 ILE A CA 1
ATOM 1046 C C . ILE A 1 127 ? 29.248 6.889 -39.661 1.00 86.81 127 ILE A C 1
ATOM 1048 O O . ILE A 1 127 ? 28.243 6.518 -39.051 1.00 86.81 127 ILE A O 1
ATOM 1052 N N . ILE A 1 128 ? 30.431 7.046 -39.053 1.00 88.12 128 ILE A N 1
ATOM 1053 C CA . ILE A 1 128 ? 30.619 6.838 -37.606 1.00 88.12 128 ILE A CA 1
ATOM 1054 C C . ILE A 1 128 ? 29.708 7.784 -36.814 1.00 88.12 128 ILE A C 1
ATOM 1056 O O . ILE A 1 128 ? 29.062 7.368 -35.851 1.00 88.12 128 ILE A O 1
ATOM 1060 N N . GLU A 1 129 ? 29.655 9.059 -37.200 1.00 89.25 129 GLU A N 1
ATOM 1061 C CA . GLU A 1 129 ? 28.833 10.053 -36.512 1.00 89.25 129 GLU A CA 1
ATOM 1062 C C . GLU A 1 129 ? 27.336 9.747 -36.640 1.00 89.25 129 GLU A C 1
ATOM 1064 O O . GLU A 1 129 ? 26.603 9.822 -35.650 1.00 89.25 129 GLU A O 1
ATOM 1069 N N . LEU A 1 130 ? 26.881 9.359 -37.833 1.00 87.81 130 LEU A N 1
ATOM 1070 C CA . LEU A 1 130 ? 25.495 8.967 -38.071 1.00 87.81 130 LEU A CA 1
ATOM 1071 C C . LEU A 1 130 ? 25.104 7.731 -37.266 1.00 87.81 130 LEU A C 1
ATOM 1073 O O . LEU A 1 130 ? 24.049 7.753 -36.636 1.00 87.81 130 LEU A O 1
ATOM 1077 N N . SER A 1 131 ? 25.966 6.711 -37.214 1.00 87.12 131 SER A N 1
ATOM 1078 C CA . SER A 1 131 ? 25.728 5.505 -36.411 1.00 87.12 131 SER A CA 1
ATOM 1079 C C . SER A 1 131 ? 25.566 5.842 -34.931 1.00 87.12 131 SER A C 1
ATOM 1081 O O . SER A 1 131 ? 24.592 5.428 -34.310 1.00 87.12 131 SER A O 1
ATOM 1083 N N . LYS A 1 132 ? 26.456 6.676 -34.374 1.00 89.38 132 LYS A N 1
ATOM 1084 C CA . LYS A 1 132 ? 26.387 7.097 -32.963 1.00 89.38 132 LYS A CA 1
ATOM 1085 C C . LYS A 1 132 ? 25.119 7.884 -32.651 1.00 89.38 132 LYS A C 1
ATOM 1087 O O . LYS A 1 132 ? 24.512 7.695 -31.600 1.00 89.38 132 LYS A O 1
ATOM 1092 N N . ARG A 1 133 ? 24.712 8.782 -33.555 1.00 89.56 133 ARG A N 1
ATOM 1093 C CA . ARG A 1 133 ? 23.462 9.540 -33.406 1.00 89.56 133 ARG A CA 1
ATOM 1094 C C . ARG A 1 133 ? 22.243 8.621 -33.487 1.00 89.56 133 ARG A C 1
ATOM 1096 O O . ARG A 1 133 ? 21.341 8.774 -32.674 1.00 89.56 133 ARG A O 1
ATOM 1103 N N . TYR A 1 134 ? 22.237 7.670 -34.421 1.00 87.75 134 TYR A N 1
ATOM 1104 C CA . TYR A 1 134 ? 21.153 6.705 -34.591 1.00 87.75 134 TYR A CA 1
ATOM 1105 C C . TYR A 1 134 ? 20.992 5.813 -33.356 1.00 87.75 134 TYR A C 1
ATOM 1107 O O . TYR A 1 134 ? 19.896 5.739 -32.811 1.00 87.75 134 TYR A O 1
ATOM 1115 N N . GLU A 1 135 ? 22.083 5.220 -32.859 1.00 87.94 135 GLU A N 1
ATOM 1116 C CA . GLU A 1 135 ? 22.077 4.391 -31.644 1.00 87.94 135 GLU A CA 1
ATOM 1117 C C . GLU A 1 135 ? 21.549 5.170 -30.438 1.00 87.94 135 GLU A C 1
ATOM 1119 O O . GLU A 1 135 ? 20.662 4.694 -29.732 1.00 87.94 135 GLU A O 1
ATOM 1124 N N . LYS A 1 136 ? 22.022 6.407 -30.248 1.00 91.88 136 LYS A N 1
ATOM 1125 C CA . LYS A 1 136 ? 21.545 7.277 -29.171 1.00 91.88 136 LYS A CA 1
ATOM 1126 C C . LYS A 1 136 ? 20.041 7.550 -29.279 1.00 91.88 136 LYS A C 1
ATOM 1128 O O . LYS A 1 136 ? 19.332 7.457 -28.282 1.00 91.88 136 LYS A O 1
ATOM 1133 N N . THR A 1 137 ? 19.538 7.876 -30.471 1.00 89.25 137 THR A N 1
ATOM 1134 C CA . THR A 1 137 ? 18.100 8.101 -30.682 1.00 89.25 137 THR A CA 1
ATOM 1135 C C . THR A 1 137 ? 17.289 6.817 -30.474 1.00 89.25 137 THR A C 1
ATOM 1137 O O . THR A 1 137 ? 16.200 6.868 -29.905 1.00 89.25 137 THR A O 1
ATOM 1140 N N . GLU A 1 138 ? 17.808 5.653 -30.873 1.00 89.00 138 GLU A N 1
ATOM 1141 C CA . GLU A 1 138 ? 17.164 4.359 -30.628 1.00 89.00 138 GLU A CA 1
ATOM 1142 C C . GLU A 1 138 ? 17.081 4.033 -29.125 1.00 89.00 138 GLU A C 1
ATOM 1144 O O . GLU A 1 138 ? 16.042 3.576 -28.641 1.00 89.00 138 GLU A O 1
ATOM 1149 N N . GLU A 1 139 ? 18.147 4.294 -28.366 1.00 92.31 139 GLU A N 1
ATOM 1150 C CA . GLU A 1 139 ? 18.160 4.165 -26.905 1.00 92.31 139 GLU A CA 1
ATOM 1151 C C . GLU A 1 139 ? 17.171 5.124 -26.235 1.00 92.31 139 GLU A C 1
ATOM 1153 O O . GLU A 1 139 ? 16.416 4.704 -25.354 1.00 92.31 139 GLU A O 1
ATOM 1158 N N . GLU A 1 140 ? 17.117 6.382 -26.679 1.00 92.75 140 GLU A N 1
ATOM 1159 C CA . GLU A 1 140 ? 16.153 7.368 -26.184 1.00 92.75 140 GLU A CA 1
ATOM 1160 C C . GLU A 1 140 ? 14.707 6.906 -26.423 1.00 92.75 140 GLU A C 1
ATOM 1162 O O . GLU A 1 140 ? 13.900 6.943 -25.492 1.00 92.75 140 GLU A O 1
ATOM 1167 N N . MET A 1 141 ? 14.377 6.394 -27.617 1.00 90.31 141 MET A N 1
ATOM 1168 C CA . MET A 1 141 ? 13.047 5.836 -27.908 1.00 90.31 141 MET A CA 1
ATOM 1169 C C . MET A 1 141 ? 12.720 4.614 -27.039 1.00 90.31 141 MET A C 1
ATOM 1171 O O . MET A 1 141 ? 11.607 4.518 -26.517 1.00 90.31 141 MET A O 1
ATOM 1175 N N . LYS A 1 142 ? 13.678 3.698 -26.828 1.00 91.94 142 LYS A N 1
ATOM 1176 C CA . LYS A 1 142 ? 13.505 2.539 -25.929 1.00 91.94 142 LYS A CA 1
ATOM 1177 C C . LYS A 1 142 ? 13.271 2.963 -24.482 1.00 91.94 142 LYS A C 1
ATOM 1179 O O . LYS A 1 142 ? 12.494 2.323 -23.776 1.00 91.94 142 LYS A O 1
ATOM 1184 N N . GLU A 1 143 ? 13.929 4.022 -24.021 1.00 94.00 143 GLU A N 1
ATOM 1185 C CA . GLU A 1 143 ? 13.701 4.546 -22.677 1.00 94.00 143 GLU A CA 1
ATOM 1186 C C . GLU A 1 143 ? 12.317 5.196 -22.558 1.00 94.00 143 GLU A C 1
ATOM 1188 O O . GLU A 1 143 ? 11.607 4.933 -21.586 1.00 94.00 143 GLU A O 1
ATOM 1193 N N . LYS A 1 144 ? 11.874 5.963 -23.568 1.00 92.81 144 LYS A N 1
ATOM 1194 C CA . LYS A 1 144 ? 10.502 6.500 -23.593 1.00 92.81 144 LYS A CA 1
ATOM 1195 C C . LYS A 1 144 ? 9.451 5.383 -23.562 1.00 92.81 144 LYS A C 1
ATOM 1197 O O . LYS A 1 144 ? 8.519 5.473 -22.767 1.00 92.81 144 LYS A O 1
ATOM 1202 N N . ASP A 1 145 ? 9.630 4.315 -24.346 1.00 93.75 145 ASP A N 1
ATOM 1203 C CA . ASP A 1 145 ? 8.761 3.124 -24.336 1.00 93.75 145 ASP A CA 1
ATOM 1204 C C . ASP A 1 145 ? 8.641 2.509 -22.935 1.00 93.75 145 ASP A C 1
ATOM 1206 O O . ASP A 1 145 ? 7.544 2.234 -22.447 1.00 93.75 145 ASP A O 1
ATOM 1210 N N . ARG A 1 146 ? 9.778 2.324 -22.253 1.00 94.75 146 ARG A N 1
ATOM 1211 C CA . ARG A 1 146 ? 9.822 1.759 -20.898 1.00 94.75 146 ARG A CA 1
ATOM 1212 C C . ARG A 1 146 ? 9.105 2.637 -19.883 1.00 94.75 146 ARG A C 1
ATOM 1214 O O . ARG A 1 146 ? 8.402 2.100 -19.028 1.00 94.75 146 ARG A O 1
ATOM 1221 N N . ILE A 1 147 ? 9.297 3.954 -19.953 1.00 94.56 147 ILE A N 1
ATOM 1222 C CA . ILE A 1 147 ? 8.627 4.909 -19.065 1.00 94.56 147 ILE A CA 1
ATOM 1223 C C . ILE A 1 147 ? 7.114 4.841 -19.284 1.00 94.56 147 ILE A C 1
ATOM 1225 O O . ILE A 1 147 ? 6.381 4.625 -18.323 1.00 94.56 147 ILE A O 1
ATOM 1229 N N . LEU A 1 148 ? 6.652 4.933 -20.534 1.00 94.94 148 LEU A N 1
ATOM 1230 C CA . LEU A 1 148 ? 5.226 4.887 -20.864 1.00 94.94 148 LEU A CA 1
ATOM 1231 C C . LEU A 1 148 ? 4.570 3.570 -20.426 1.00 94.94 148 LEU A C 1
ATOM 1233 O O . LEU A 1 148 ? 3.533 3.605 -19.776 1.00 94.94 148 LEU A O 1
ATOM 1237 N N . LYS A 1 149 ? 5.202 2.413 -20.671 1.00 95.00 149 LYS A N 1
ATOM 1238 C CA . LYS A 1 149 ? 4.686 1.106 -20.214 1.00 95.00 149 LYS A CA 1
ATOM 1239 C C . LYS A 1 149 ? 4.604 0.990 -18.693 1.00 95.00 149 LYS A C 1
ATOM 1241 O O . LYS A 1 149 ? 3.667 0.393 -18.170 1.00 95.00 149 LYS A O 1
ATOM 1246 N N . ARG A 1 150 ? 5.582 1.534 -17.959 1.00 96.06 150 ARG A N 1
ATOM 1247 C CA . ARG A 1 150 ? 5.539 1.553 -16.485 1.00 96.06 150 ARG A CA 1
ATOM 1248 C C . ARG A 1 150 ? 4.379 2.401 -15.978 1.00 96.06 150 ARG A C 1
ATOM 1250 O O . ARG A 1 150 ? 3.686 1.976 -15.057 1.00 96.06 150 ARG A O 1
ATOM 1257 N N . GLU A 1 151 ? 4.175 3.570 -16.576 1.00 94.81 151 GLU A N 1
ATOM 1258 C CA . GLU A 1 151 ? 3.071 4.463 -16.224 1.00 94.81 151 GLU A CA 1
ATOM 1259 C C . GLU A 1 151 ? 1.710 3.859 -16.585 1.00 94.81 151 GLU A C 1
ATOM 1261 O O . GLU A 1 151 ? 0.811 3.876 -15.748 1.00 94.81 151 GLU A O 1
ATOM 1266 N N . GLN A 1 152 ? 1.589 3.217 -17.751 1.00 96.06 152 GLN A N 1
ATOM 1267 C CA . GLN A 1 152 ? 0.398 2.467 -18.158 1.00 96.06 152 GLN A CA 1
ATOM 1268 C C . GLN A 1 152 ? 0.002 1.434 -17.094 1.00 96.06 152 GLN A C 1
ATOM 1270 O O . GLN A 1 152 ? -1.088 1.507 -16.532 1.00 96.06 152 GLN A O 1
ATOM 1275 N N . VAL A 1 153 ? 0.925 0.533 -16.734 1.00 97.06 153 VAL A N 1
ATOM 1276 C CA . VAL A 1 153 ? 0.678 -0.517 -15.729 1.00 97.06 153 VAL A CA 1
ATOM 1277 C C . VAL A 1 153 ? 0.328 0.080 -14.361 1.00 97.06 153 VAL A C 1
ATOM 1279 O O . VAL A 1 153 ? -0.507 -0.462 -13.632 1.00 97.06 153 VAL A O 1
ATOM 1282 N N . ARG A 1 154 ? 0.957 1.202 -13.985 1.00 96.31 154 ARG A N 1
ATOM 1283 C CA . ARG A 1 154 ? 0.654 1.907 -12.732 1.00 96.31 154 ARG A CA 1
ATOM 1284 C C . ARG A 1 154 ? -0.791 2.405 -12.720 1.00 96.31 154 ARG A C 1
ATOM 1286 O O . ARG A 1 154 ? -1.487 2.177 -11.732 1.00 96.31 154 ARG A O 1
ATOM 1293 N N . ILE A 1 155 ? -1.228 3.075 -13.785 1.00 96.38 155 ILE A N 1
ATOM 1294 C CA . ILE A 1 155 ? -2.576 3.645 -13.886 1.00 96.38 155 ILE A CA 1
ATOM 1295 C C . ILE A 1 155 ? -3.630 2.542 -13.991 1.00 96.38 155 ILE A C 1
ATOM 1297 O O . ILE A 1 155 ? -4.615 2.587 -13.257 1.00 96.38 155 ILE A O 1
ATOM 1301 N N . GLU A 1 156 ? -3.399 1.515 -14.812 1.00 96.50 156 GLU A N 1
ATOM 1302 C CA . GLU A 1 156 ? -4.281 0.345 -14.928 1.00 96.50 156 GLU A CA 1
ATOM 1303 C C . GLU A 1 156 ? -4.523 -0.315 -13.570 1.00 96.50 156 GLU A C 1
ATOM 1305 O O . GLU A 1 1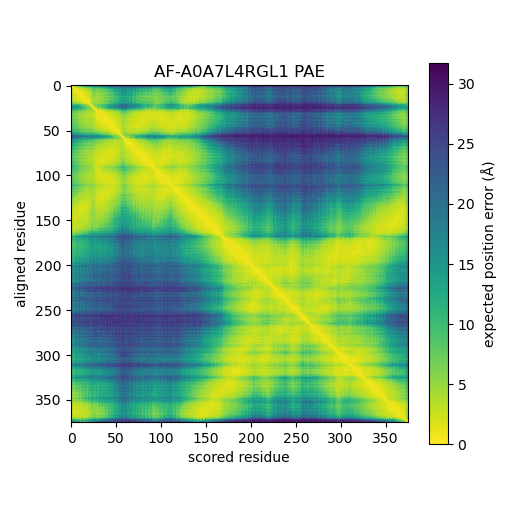56 ? -5.663 -0.615 -13.218 1.00 96.50 156 GLU A O 1
ATOM 1310 N N . LYS A 1 157 ? -3.466 -0.483 -12.765 1.00 96.44 157 LYS A N 1
ATOM 1311 C CA . LYS A 1 157 ? -3.583 -1.043 -11.416 1.00 96.44 157 LYS A CA 1
ATOM 1312 C C . LYS A 1 157 ? -4.461 -0.179 -10.509 1.00 96.44 157 LYS A C 1
ATOM 1314 O O . LYS A 1 157 ? -5.281 -0.724 -9.775 1.00 96.44 157 LYS A O 1
ATOM 1319 N N . ILE A 1 158 ? -4.294 1.144 -10.549 1.00 95.38 158 ILE A N 1
ATOM 1320 C CA . ILE A 1 158 ? -5.105 2.068 -9.743 1.00 95.38 158 ILE A CA 1
ATOM 1321 C C . ILE A 1 158 ? -6.571 2.018 -10.192 1.00 95.38 158 ILE A C 1
ATOM 1323 O O . ILE A 1 158 ? -7.461 1.895 -9.356 1.00 95.38 158 ILE A O 1
ATOM 1327 N N . LEU A 1 159 ? -6.837 2.062 -11.500 1.00 95.75 159 LEU A N 1
ATOM 1328 C CA . LEU A 1 159 ? -8.195 2.006 -12.049 1.00 95.75 159 LEU A CA 1
ATOM 1329 C C . LEU A 1 159 ? -8.897 0.673 -11.757 1.00 95.75 159 LEU A C 1
ATOM 1331 O O . LEU A 1 159 ? -10.090 0.665 -11.435 1.00 95.75 159 LEU A O 1
ATOM 1335 N N . ALA A 1 160 ? -8.170 -0.443 -11.847 1.00 94.88 160 ALA A N 1
ATOM 1336 C CA . ALA A 1 160 ? -8.674 -1.763 -11.483 1.00 94.88 160 ALA A CA 1
ATOM 1337 C C . ALA A 1 160 ? -9.074 -1.799 -10.005 1.00 94.88 160 ALA A C 1
ATOM 1339 O O . ALA A 1 160 ? -10.198 -2.173 -9.685 1.00 94.88 160 ALA A O 1
ATOM 1340 N N . GLU A 1 161 ? -8.200 -1.309 -9.126 1.00 94.56 161 GLU A N 1
ATOM 1341 C CA . GLU A 1 161 ? -8.459 -1.246 -7.691 1.00 94.56 161 GLU A CA 1
ATOM 1342 C C . GLU A 1 161 ? -9.651 -0.339 -7.344 1.00 94.56 161 GLU A C 1
ATOM 1344 O O . GLU A 1 161 ? -10.519 -0.731 -6.566 1.00 94.56 161 GLU A O 1
ATOM 1349 N N . MET A 1 162 ? -9.761 0.844 -7.963 1.00 94.25 162 MET A N 1
ATOM 1350 C CA . MET A 1 162 ? -10.939 1.710 -7.802 1.00 94.25 162 MET A CA 1
ATOM 1351 C C . MET A 1 162 ? -12.226 0.990 -8.228 1.00 94.25 162 MET A C 1
ATOM 1353 O O . MET A 1 162 ? -13.246 1.085 -7.552 1.00 94.25 162 MET A O 1
ATOM 1357 N N . SER A 1 163 ? -12.177 0.238 -9.329 1.00 91.69 163 SER A N 1
ATOM 1358 C CA . SER A 1 163 ? -13.331 -0.500 -9.855 1.00 91.69 163 SER A CA 1
ATOM 1359 C C . SER A 1 163 ? -13.705 -1.719 -9.006 1.00 91.69 163 SER A C 1
ATOM 1361 O O . SER A 1 163 ? -14.875 -2.098 -8.965 1.00 91.69 163 SER A O 1
ATOM 1363 N N . GLU A 1 164 ? -12.737 -2.356 -8.347 1.00 92.56 164 GLU A N 1
ATOM 1364 C CA . GLU A 1 164 ? -12.985 -3.415 -7.364 1.00 92.56 164 GLU A CA 1
ATOM 1365 C C . GLU A 1 164 ? -13.680 -2.845 -6.125 1.00 92.56 164 GLU A C 1
ATOM 1367 O O . GLU A 1 164 ? -14.744 -3.336 -5.751 1.00 92.56 164 GLU A O 1
ATOM 1372 N N . LEU A 1 165 ? -13.167 -1.743 -5.567 1.00 91.38 165 LEU A N 1
ATOM 1373 C CA . LEU A 1 165 ? -13.764 -1.076 -4.404 1.00 91.38 165 LEU A CA 1
ATOM 1374 C C . LEU A 1 165 ? -15.176 -0.536 -4.668 1.00 91.38 165 LEU A C 1
ATOM 1376 O O . LEU A 1 165 ? -15.999 -0.524 -3.759 1.00 91.38 165 LEU A O 1
ATOM 1380 N N . GLU A 1 166 ? -15.478 -0.102 -5.896 1.00 87.50 166 GLU A N 1
ATOM 1381 C CA . GLU A 1 166 ? -16.836 0.298 -6.303 1.00 87.50 166 GLU A CA 1
ATOM 1382 C C . GLU A 1 166 ? -17.830 -0.878 -6.285 1.00 87.50 166 GLU A C 1
ATOM 1384 O O . GLU A 1 166 ? -19.027 -0.670 -6.083 1.00 87.50 166 GLU A O 1
ATOM 1389 N N . LYS A 1 167 ? -17.353 -2.111 -6.504 1.00 89.31 167 LYS A N 1
ATOM 1390 C CA . LYS A 1 167 ? -18.176 -3.333 -6.481 1.00 89.31 167 LYS A CA 1
ATOM 1391 C C . LYS A 1 167 ? -18.296 -3.934 -5.086 1.00 89.31 167 LYS A C 1
ATOM 1393 O O . LYS A 1 167 ? -19.206 -4.732 -4.851 1.00 89.31 167 LYS A O 1
ATOM 1398 N N . GLU A 1 168 ? -17.383 -3.597 -4.178 1.00 88.06 168 GLU A N 1
ATOM 1399 C CA . GLU A 1 168 ? -17.449 -4.067 -2.803 1.00 88.06 168 GLU A CA 1
ATOM 1400 C C . GLU A 1 168 ? -18.687 -3.501 -2.106 1.00 88.06 168 GLU A C 1
ATOM 1402 O O . GLU A 1 168 ? -18.865 -2.296 -1.937 1.00 88.06 168 GLU A O 1
ATOM 1407 N N . THR A 1 169 ? -19.564 -4.408 -1.688 1.00 87.06 169 THR A N 1
ATOM 1408 C CA . THR A 1 169 ? -20.753 -4.082 -0.907 1.00 87.06 169 THR A CA 1
ATOM 1409 C C . THR A 1 169 ? -20.513 -4.430 0.548 1.00 87.06 169 THR A C 1
ATOM 1411 O O . THR A 1 169 ? -19.870 -5.439 0.858 1.00 87.06 169 THR A O 1
ATOM 1414 N N . VAL A 1 170 ? -21.029 -3.581 1.430 1.00 89.75 170 VAL A N 1
ATOM 1415 C CA . VAL A 1 170 ? -21.016 -3.799 2.873 1.00 89.75 170 VAL A CA 1
ATOM 1416 C C . VAL A 1 170 ? -22.432 -3.809 3.419 1.00 89.75 170 VAL A C 1
ATOM 1418 O O . VAL A 1 170 ? -23.282 -3.028 2.986 1.00 89.75 170 VAL A O 1
ATOM 1421 N N . ASP A 1 171 ? -22.686 -4.688 4.380 1.00 93.25 171 ASP A N 1
ATOM 1422 C CA . ASP A 1 171 ? -23.952 -4.700 5.106 1.00 93.25 171 ASP A CA 1
ATOM 1423 C C . ASP A 1 171 ? -23.938 -3.618 6.198 1.00 93.25 171 ASP A C 1
ATOM 1425 O O . ASP A 1 171 ? -23.446 -3.810 7.314 1.00 93.25 171 ASP A O 1
ATOM 1429 N N . LEU A 1 172 ? -24.497 -2.452 5.861 1.00 92.00 172 LEU A N 1
ATOM 1430 C CA . LEU A 1 172 ? -24.620 -1.316 6.779 1.00 92.00 172 LEU A CA 1
ATOM 1431 C C . LEU A 1 172 ? -25.408 -1.666 8.051 1.00 92.00 172 LEU A C 1
ATOM 1433 O O . LEU A 1 172 ? -25.125 -1.106 9.109 1.00 92.00 172 LEU A O 1
ATOM 1437 N N . GLY A 1 173 ? -26.362 -2.601 7.982 1.00 94.50 173 GLY A N 1
ATOM 1438 C CA . GLY A 1 173 ? -27.133 -3.037 9.146 1.00 94.50 173 GLY A CA 1
ATOM 1439 C C . GLY A 1 173 ? -26.258 -3.758 10.170 1.00 94.50 173 GLY A C 1
ATOM 1440 O O . GLY A 1 173 ? -26.349 -3.487 11.371 1.00 94.50 173 GLY A O 1
ATOM 1441 N N . LYS A 1 174 ? -25.347 -4.616 9.701 1.00 95.25 174 LYS A N 1
ATOM 1442 C CA . LYS A 1 174 ? -24.367 -5.308 10.554 1.00 95.25 174 LYS A CA 1
ATOM 1443 C C . LYS A 1 174 ? -23.345 -4.357 11.167 1.00 95.25 174 LYS A C 1
ATOM 1445 O O . LYS A 1 174 ? -23.038 -4.478 12.351 1.00 95.25 174 LYS A O 1
ATOM 1450 N N . ILE A 1 175 ? -22.870 -3.385 10.390 1.00 95.06 175 ILE A N 1
ATOM 1451 C CA . ILE A 1 175 ? -21.947 -2.343 10.866 1.00 95.06 175 ILE A CA 1
ATOM 1452 C C . ILE A 1 175 ? -22.592 -1.553 12.008 1.00 95.06 175 ILE A C 1
ATOM 1454 O O . ILE A 1 175 ? -22.022 -1.477 13.095 1.00 95.06 175 ILE A O 1
ATOM 1458 N N . LEU A 1 176 ? -23.811 -1.044 11.798 1.00 94.81 176 LEU A N 1
ATOM 1459 C CA . LEU A 1 176 ? -24.559 -0.307 12.821 1.00 94.81 176 LEU A CA 1
ATOM 1460 C C . LEU A 1 176 ? -24.822 -1.161 14.066 1.00 94.81 176 LEU A C 1
ATOM 1462 O O . LEU A 1 176 ? -24.742 -0.666 15.188 1.00 94.81 176 LEU A O 1
ATOM 1466 N N . SER A 1 177 ? -25.101 -2.453 13.885 1.00 95.69 177 SER A N 1
ATOM 1467 C CA . SER A 1 177 ? -25.299 -3.392 14.994 1.00 95.69 177 SER A CA 1
ATOM 1468 C C . SER A 1 177 ? -24.028 -3.560 15.833 1.00 95.69 177 SER A C 1
ATOM 1470 O O . SER A 1 177 ? -24.103 -3.532 17.062 1.00 95.69 177 SER A O 1
ATOM 1472 N N . TYR A 1 178 ? -22.855 -3.661 15.197 1.00 96.06 178 TYR A N 1
ATOM 1473 C CA . TYR A 1 178 ? -21.577 -3.711 15.911 1.00 96.06 178 TYR A CA 1
ATOM 1474 C C . TYR A 1 178 ? -21.255 -2.394 16.626 1.00 96.06 178 TYR A C 1
ATOM 1476 O O . TYR A 1 178 ? -20.839 -2.398 17.782 1.00 96.06 178 TYR A O 1
ATOM 1484 N N . GLU A 1 179 ? -21.488 -1.252 15.977 1.00 95.44 179 GLU A N 1
ATOM 1485 C CA . GLU A 1 179 ? -21.300 0.061 16.602 1.00 95.44 179 GLU A CA 1
ATOM 1486 C C . GLU A 1 179 ? -22.213 0.253 17.817 1.00 95.44 179 GLU A C 1
ATOM 1488 O O . GLU A 1 179 ? -21.788 0.804 18.832 1.00 95.44 179 GLU A O 1
ATOM 1493 N N . ASN A 1 180 ? -23.459 -0.219 17.740 1.00 96.12 180 ASN A N 1
ATOM 1494 C CA . ASN A 1 180 ? -24.389 -0.195 18.864 1.00 96.12 180 ASN A CA 1
ATOM 1495 C C . ASN A 1 180 ? -23.919 -1.093 20.013 1.00 96.12 180 ASN A C 1
ATOM 1497 O O . ASN A 1 180 ? -24.009 -0.678 21.168 1.00 96.12 180 ASN A O 1
ATOM 1501 N N . LEU A 1 181 ? -23.363 -2.273 19.711 1.00 95.81 181 LEU A N 1
ATOM 1502 C CA . LEU A 1 181 ? -22.750 -3.142 20.717 1.00 95.81 181 LEU A CA 1
ATOM 1503 C C . LEU A 1 181 ? -21.612 -2.410 21.441 1.00 95.81 181 LEU A C 1
ATOM 1505 O O . LEU A 1 181 ? -21.631 -2.328 22.666 1.00 95.81 181 LEU A O 1
ATOM 1509 N N . LEU A 1 182 ? -20.674 -1.808 20.699 1.00 95.75 182 LEU A N 1
ATOM 1510 C CA . LEU A 1 182 ? -19.557 -1.050 21.278 1.00 95.75 182 LEU A CA 1
ATOM 1511 C C . LEU A 1 182 ? -20.036 0.123 22.146 1.00 95.75 182 LEU A C 1
ATOM 1513 O O . LEU A 1 182 ? -19.543 0.307 23.256 1.00 95.75 182 LEU A O 1
ATOM 1517 N N . LYS A 1 183 ? -21.033 0.883 21.678 1.00 96.94 183 LYS A N 1
ATOM 1518 C CA . LYS A 1 183 ? -21.624 1.992 22.446 1.00 96.94 183 LYS A CA 1
ATOM 1519 C C . LYS A 1 183 ? -22.279 1.513 23.738 1.00 96.94 183 LYS A C 1
ATOM 1521 O O . LYS A 1 183 ? -22.188 2.195 24.754 1.00 96.94 183 LYS A O 1
ATOM 1526 N N . ASN A 1 184 ? -22.963 0.373 23.713 1.00 97.00 184 ASN A N 1
ATOM 1527 C CA . ASN A 1 184 ? -23.605 -0.174 24.904 1.00 97.00 184 ASN A CA 1
ATOM 1528 C C . ASN A 1 184 ? -22.581 -0.700 25.917 1.00 97.00 184 ASN A C 1
ATOM 1530 O O . ASN A 1 184 ? -22.749 -0.457 27.110 1.00 97.00 184 ASN A O 1
ATOM 1534 N N . LEU A 1 185 ? -21.490 -1.318 25.455 1.00 96.25 185 LEU A N 1
ATOM 1535 C CA . LEU A 1 185 ? -20.371 -1.696 26.323 1.00 96.25 185 LEU A CA 1
ATOM 1536 C C . LEU A 1 185 ? -19.722 -0.466 26.974 1.00 96.25 185 LEU A C 1
ATOM 1538 O O . LEU A 1 185 ? -19.504 -0.458 28.180 1.00 96.25 185 LEU A O 1
ATOM 1542 N N . GLU A 1 186 ? -19.509 0.614 26.217 1.00 96.94 186 GLU A N 1
ATOM 1543 C CA . GLU A 1 186 ? -18.978 1.872 26.762 1.00 96.94 186 GLU A CA 1
ATOM 1544 C C . GLU A 1 186 ? -19.913 2.493 27.817 1.00 96.94 186 GLU A C 1
ATOM 1546 O O . GLU A 1 186 ? -19.457 3.034 28.824 1.00 96.94 186 GLU A O 1
ATOM 1551 N N . LYS A 1 187 ? -21.237 2.416 27.617 1.00 96.75 187 LYS A N 1
ATOM 1552 C CA . LYS A 1 187 ? -22.210 2.872 28.622 1.00 96.75 187 LYS A CA 1
ATOM 1553 C C . LYS A 1 187 ? -22.145 2.038 29.902 1.00 96.75 187 LYS A C 1
ATOM 1555 O O . LYS A 1 187 ? -22.200 2.624 30.980 1.00 96.75 187 LYS A O 1
ATOM 1560 N N . LEU A 1 188 ? -22.027 0.710 29.800 1.00 96.31 188 LEU A N 1
ATOM 1561 C CA . LEU A 1 188 ? -21.856 -0.146 30.978 1.00 96.31 188 LEU A CA 1
ATOM 1562 C C . LEU A 1 188 ? -20.553 0.166 31.717 1.00 96.31 188 LEU A C 1
ATOM 1564 O O . LEU A 1 188 ? -20.557 0.184 32.942 1.00 96.31 188 LEU A O 1
ATOM 1568 N N . GLU A 1 189 ? -19.470 0.480 31.003 1.00 95.06 189 GLU A N 1
ATOM 1569 C CA . GLU A 1 189 ? -18.197 0.830 31.643 1.00 95.06 189 GLU A CA 1
ATOM 1570 C C . GLU A 1 189 ? -18.316 2.145 32.433 1.00 95.06 189 GLU A C 1
ATOM 1572 O O . GLU A 1 189 ? -17.846 2.246 33.561 1.00 95.06 189 GLU A O 1
ATOM 1577 N N . LYS A 1 190 ? -19.066 3.131 31.927 1.00 95.12 190 LYS A N 1
ATOM 1578 C CA . LYS A 1 190 ? -19.369 4.360 32.690 1.00 95.12 190 LYS A CA 1
ATOM 1579 C C . LYS A 1 190 ? -20.222 4.086 33.929 1.00 95.12 190 LYS A C 1
ATOM 1581 O O . LYS A 1 190 ? -20.032 4.711 34.975 1.00 95.12 190 LYS A O 1
ATOM 1586 N N . LEU A 1 191 ? -21.171 3.156 33.829 1.00 95.38 191 LEU A N 1
ATOM 1587 C CA . LEU A 1 191 ? -21.972 2.730 34.977 1.00 95.38 191 LEU A CA 1
ATOM 1588 C C . LEU A 1 191 ? -21.124 1.974 36.006 1.00 95.3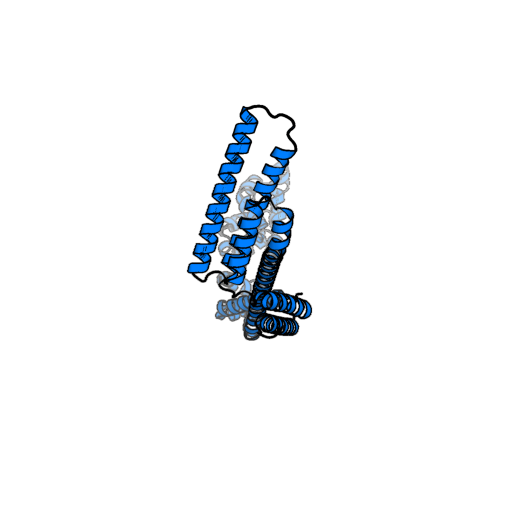8 191 LEU A C 1
ATOM 1590 O O . LEU A 1 191 ? -21.298 2.188 37.202 1.00 95.38 191 LEU A O 1
ATOM 1594 N N . ARG A 1 192 ? -20.163 1.159 35.557 1.00 94.00 192 ARG A N 1
ATOM 1595 C CA . ARG A 1 192 ? -19.153 0.521 36.409 1.00 94.00 192 ARG A CA 1
ATOM 1596 C C . ARG A 1 192 ? -18.358 1.555 37.195 1.00 94.00 192 ARG A C 1
ATOM 1598 O O . ARG A 1 192 ? -18.272 1.444 38.412 1.00 94.00 192 ARG A O 1
ATOM 1605 N N . GLU A 1 193 ? -17.796 2.551 36.514 1.00 93.56 193 GLU A N 1
ATOM 1606 C CA . GLU A 1 193 ? -17.028 3.631 37.144 1.00 93.56 193 GLU A CA 1
ATOM 1607 C C . GLU A 1 193 ? -17.874 4.367 38.189 1.00 93.56 193 GLU A C 1
ATOM 1609 O O . GLU A 1 193 ? -17.443 4.561 39.324 1.00 93.56 193 GLU A O 1
ATOM 1614 N N . THR A 1 194 ? -19.120 4.698 37.838 1.00 93.69 194 THR A N 1
ATOM 1615 C CA . THR A 1 194 ? -20.064 5.360 38.749 1.00 93.69 194 THR A CA 1
ATOM 1616 C C . THR A 1 194 ? -20.367 4.498 39.978 1.00 93.69 194 THR A C 1
ATOM 1618 O O . THR A 1 194 ? -20.366 5.002 41.101 1.00 93.69 194 THR A O 1
ATOM 1621 N N . TYR A 1 195 ? -20.588 3.195 39.787 1.00 93.56 195 TYR A N 1
ATOM 1622 C CA . TYR A 1 195 ? -20.841 2.257 40.877 1.00 93.56 195 TYR A CA 1
ATOM 1623 C C . TYR A 1 195 ? -19.630 2.119 41.807 1.00 93.56 195 TYR A C 1
ATOM 1625 O O . TYR A 1 195 ? -19.781 2.204 43.024 1.00 93.56 195 TYR A O 1
ATOM 1633 N N . ILE A 1 196 ? -18.416 1.991 41.259 1.00 92.94 196 ILE A N 1
ATOM 1634 C CA . ILE A 1 196 ? -17.189 1.937 42.066 1.00 92.94 196 ILE A CA 1
ATOM 1635 C C . ILE A 1 196 ? -17.009 3.238 42.858 1.00 92.94 196 ILE A C 1
ATOM 1637 O O . ILE A 1 196 ? -16.730 3.184 44.054 1.00 92.94 196 ILE A O 1
ATOM 1641 N N . HIS A 1 197 ? -17.229 4.402 42.243 1.00 92.06 197 HIS A N 1
ATOM 1642 C CA . HIS A 1 197 ? -17.190 5.677 42.958 1.00 92.06 197 HIS A CA 1
ATOM 1643 C C . HIS A 1 197 ? -18.220 5.759 44.098 1.00 92.06 197 HIS A C 1
ATOM 1645 O O . HIS A 1 197 ? -17.901 6.334 45.144 1.00 92.06 197 HIS A O 1
ATOM 1651 N N . SER A 1 198 ? -19.419 5.179 43.934 1.00 91.69 198 SER A N 1
ATOM 1652 C CA . SER A 1 198 ? -20.417 5.073 45.013 1.00 91.69 198 SER A CA 1
ATOM 1653 C C . SER A 1 198 ? -19.873 4.253 46.179 1.00 91.69 198 SER A C 1
ATOM 1655 O O . SER A 1 198 ? -19.778 4.774 47.289 1.00 91.69 198 SER A O 1
ATOM 1657 N N . LEU A 1 199 ? -19.384 3.036 45.905 1.00 90.50 199 LEU A N 1
ATOM 1658 C CA . LEU A 1 199 ? -18.804 2.145 46.918 1.00 90.50 199 LEU A CA 1
ATOM 1659 C C . LEU A 1 199 ? -17.645 2.799 47.687 1.00 90.50 199 LEU A C 1
ATOM 1661 O O . LEU A 1 199 ? -17.490 2.606 48.889 1.00 90.50 199 LEU A O 1
ATOM 1665 N N . LEU A 1 200 ? -16.812 3.588 47.002 1.00 90.50 200 LEU A N 1
ATOM 1666 C CA . LEU A 1 200 ? -15.689 4.304 47.619 1.00 90.50 200 LEU A CA 1
ATOM 1667 C C . LEU A 1 200 ? -16.113 5.492 48.486 1.00 90.50 200 LEU A C 1
ATOM 1669 O O . LEU A 1 200 ? -15.346 5.927 49.351 1.00 90.50 200 LEU A O 1
ATOM 1673 N N . SER A 1 201 ? -17.298 6.040 48.228 1.00 90.94 201 SER A N 1
ATOM 1674 C CA . SER A 1 201 ? -17.841 7.206 48.925 1.00 90.94 201 SER A CA 1
ATOM 1675 C C . SER A 1 201 ? -18.700 6.820 50.128 1.00 90.94 201 SER A C 1
ATOM 1677 O O . SER A 1 201 ? -18.889 7.650 51.020 1.00 90.94 201 SER A O 1
ATOM 1679 N N . GLU A 1 202 ? -19.188 5.580 50.164 1.00 93.12 202 GLU A N 1
ATOM 1680 C CA . GLU A 1 202 ? -20.011 5.036 51.239 1.00 93.12 202 GLU A CA 1
ATOM 1681 C C . GLU A 1 202 ? -19.240 4.882 52.563 1.00 93.12 202 GLU A C 1
ATOM 1683 O O . GLU A 1 202 ? -18.027 4.627 52.573 1.00 93.12 202 GLU A O 1
ATOM 1688 N N . PRO A 1 203 ? -19.930 5.019 53.710 1.00 94.38 203 PRO A N 1
ATOM 1689 C CA . PRO A 1 203 ? -19.399 4.623 55.007 1.00 94.38 203 PRO A CA 1
ATOM 1690 C C . PRO A 1 203 ? -18.933 3.164 55.004 1.00 94.38 203 PRO A C 1
ATOM 1692 O O . PRO A 1 203 ? -19.605 2.290 54.466 1.00 94.38 203 PRO A O 1
ATOM 1695 N N . VAL A 1 204 ? -17.818 2.864 55.676 1.00 92.44 204 VAL A N 1
ATOM 1696 C CA . VAL A 1 204 ? -17.225 1.514 55.692 1.00 92.44 204 VAL A CA 1
ATOM 1697 C C . VAL A 1 204 ? -18.206 0.457 56.211 1.00 92.44 204 VAL A C 1
ATOM 1699 O O . VAL A 1 204 ? -18.168 -0.679 55.750 1.00 92.44 204 VAL A O 1
ATOM 1702 N N . VAL A 1 205 ? -19.102 0.806 57.141 1.00 91.75 205 VAL A N 1
ATOM 1703 C CA . VAL A 1 205 ? -20.144 -0.127 57.611 1.00 91.75 205 VAL A CA 1
ATOM 1704 C C . VAL A 1 205 ? -21.121 -0.489 56.493 1.00 91.75 205 VAL A C 1
ATOM 1706 O O . VAL A 1 205 ? -21.365 -1.675 56.288 1.00 91.75 205 VAL A O 1
ATOM 1709 N N . GLU A 1 206 ? -21.623 0.504 55.756 1.00 92.44 206 GLU A N 1
ATOM 1710 C CA . GLU A 1 206 ? -22.551 0.307 54.632 1.00 92.44 206 GLU A CA 1
ATOM 1711 C C . GLU A 1 206 ? -21.862 -0.461 53.496 1.00 92.44 206 GLU A C 1
ATOM 1713 O O . GLU A 1 206 ? -22.393 -1.452 53.006 1.00 92.44 206 GLU A O 1
ATOM 1718 N N . LEU A 1 207 ? -20.603 -0.130 53.196 1.00 92.62 207 LEU A N 1
ATOM 1719 C CA . LEU A 1 207 ? -19.793 -0.866 52.227 1.00 92.62 207 LEU A CA 1
ATOM 1720 C C . LEU A 1 207 ? -19.650 -2.357 52.590 1.00 92.62 207 LEU A C 1
ATOM 1722 O O . LEU A 1 207 ? -19.742 -3.226 51.725 1.00 92.62 207 LEU A O 1
ATOM 1726 N N . LEU A 1 208 ? -19.412 -2.687 53.866 1.00 91.81 208 LEU A N 1
ATOM 1727 C CA . LEU A 1 208 ? -19.337 -4.082 54.321 1.00 91.81 208 LEU A CA 1
ATOM 1728 C C . LEU A 1 208 ? -20.702 -4.787 54.266 1.00 91.81 208 LEU A C 1
ATOM 1730 O O . LEU A 1 208 ? -20.761 -6.013 54.142 1.00 91.81 208 LEU A O 1
ATOM 1734 N N . GLU A 1 209 ? -21.805 -4.052 54.402 1.00 91.12 209 GLU A N 1
ATOM 1735 C CA . GLU A 1 209 ? -23.152 -4.578 54.165 1.00 91.12 209 GLU A CA 1
ATOM 1736 C C . GLU A 1 209 ? -23.371 -4.882 52.686 1.00 91.12 209 GLU A C 1
ATOM 1738 O O . GLU A 1 209 ? -23.805 -5.988 52.372 1.00 91.12 209 GLU A O 1
ATOM 1743 N N . ASP A 1 210 ? -22.974 -3.986 51.789 1.00 90.69 210 ASP A N 1
ATOM 1744 C CA . ASP A 1 210 ? -23.118 -4.162 50.345 1.00 90.69 210 ASP A CA 1
ATOM 1745 C C . ASP A 1 210 ? -22.210 -5.266 49.783 1.00 90.69 210 ASP A C 1
ATOM 1747 O O . ASP A 1 210 ? -22.656 -6.078 48.966 1.00 90.69 210 ASP A O 1
ATOM 1751 N N . ILE A 1 211 ? -20.975 -5.395 50.286 1.00 90.69 211 ILE A N 1
ATOM 1752 C CA . ILE A 1 211 ? -20.084 -6.519 49.952 1.00 90.69 211 ILE A CA 1
ATOM 1753 C C . ILE A 1 211 ? -20.747 -7.861 50.279 1.00 90.69 211 ILE A C 1
ATOM 1755 O O . ILE A 1 211 ? -20.670 -8.798 49.478 1.00 90.69 211 ILE A O 1
ATOM 1759 N N . GLU A 1 212 ? -21.394 -7.964 51.441 1.00 90.06 212 GLU A N 1
ATOM 1760 C CA . GLU A 1 212 ? -22.074 -9.186 51.869 1.00 90.06 212 GLU A CA 1
ATOM 1761 C C . GLU A 1 212 ? -23.368 -9.420 51.086 1.00 90.06 212 GLU A C 1
ATOM 1763 O O . GLU A 1 212 ? -23.588 -10.512 50.558 1.00 90.06 212 GLU A O 1
ATOM 1768 N N . LYS A 1 213 ? -24.211 -8.389 50.991 1.00 89.62 213 LYS A N 1
ATOM 1769 C CA . LYS A 1 213 ? -25.534 -8.435 50.367 1.00 89.62 213 LYS A CA 1
ATOM 1770 C C . LYS A 1 213 ? -25.448 -8.815 48.893 1.00 89.62 213 LYS A C 1
ATOM 1772 O O . LYS A 1 213 ? -26.248 -9.628 48.436 1.00 89.62 213 LYS A O 1
ATOM 1777 N N . TYR A 1 214 ? -24.471 -8.269 48.171 1.00 89.44 214 TYR A N 1
ATOM 1778 C CA . TYR A 1 214 ? -24.291 -8.512 46.737 1.00 89.44 214 TYR A CA 1
ATOM 1779 C C . TYR A 1 214 ? -23.202 -9.536 46.422 1.00 89.44 214 TYR A C 1
ATOM 1781 O O . TYR A 1 214 ? -22.851 -9.723 45.259 1.00 89.44 214 TYR A O 1
ATOM 1789 N N . SER A 1 215 ? -22.670 -10.214 47.444 1.00 89.69 215 SER A N 1
ATOM 1790 C CA . SER A 1 215 ? -21.625 -11.236 47.294 1.00 89.69 215 SER A CA 1
ATOM 1791 C C . SER A 1 215 ? -20.433 -10.750 46.456 1.00 89.69 215 SER A C 1
ATOM 1793 O O . SER A 1 215 ? -19.874 -11.495 45.652 1.00 89.69 215 SER A O 1
ATOM 1795 N N . LEU A 1 216 ? -20.005 -9.493 46.650 1.00 90.56 216 LEU A N 1
ATOM 1796 C CA . LEU A 1 216 ? -18.991 -8.841 45.804 1.00 90.56 216 LEU A CA 1
ATOM 1797 C C . LEU A 1 216 ? -17.644 -9.579 45.795 1.00 90.56 216 LEU A C 1
ATOM 1799 O O . LEU A 1 216 ? -16.868 -9.462 44.844 1.00 90.56 216 LEU A O 1
ATOM 1803 N N . LYS A 1 217 ? -17.381 -10.390 46.825 1.00 89.38 217 LYS A N 1
ATOM 1804 C CA . LYS A 1 217 ? -16.212 -11.272 46.915 1.00 89.38 217 LYS A CA 1
ATOM 1805 C C . LYS A 1 217 ? -16.085 -12.246 45.738 1.00 89.38 217 LYS A C 1
ATOM 1807 O O . LYS A 1 217 ? -14.964 -12.590 45.364 1.00 89.38 217 LYS A O 1
ATOM 1812 N N . ASP A 1 218 ? -17.196 -12.629 45.111 1.00 89.31 218 ASP A N 1
ATOM 1813 C CA . ASP A 1 218 ? -17.191 -13.488 43.921 1.00 89.31 218 ASP A CA 1
ATOM 1814 C C . ASP A 1 218 ? -16.542 -12.803 42.705 1.00 89.31 218 ASP A C 1
ATOM 1816 O O . ASP A 1 218 ? -16.049 -13.477 41.799 1.00 89.31 218 ASP A O 1
ATOM 1820 N N . TYR A 1 219 ? -16.480 -11.467 42.713 1.00 89.12 219 TYR A N 1
ATOM 1821 C CA . TYR A 1 219 ? -15.898 -10.636 41.655 1.00 89.12 219 TYR A CA 1
ATOM 1822 C C . TYR A 1 219 ? -14.532 -10.046 42.033 1.00 89.12 219 TYR A C 1
ATOM 1824 O O . TYR A 1 219 ? -13.781 -9.617 41.156 1.00 89.12 219 TYR A O 1
ATOM 1832 N N . CYS A 1 220 ? -14.182 -10.033 43.322 1.00 88.19 220 CYS A N 1
ATOM 1833 C CA . CYS A 1 220 ? -12.860 -9.651 43.812 1.00 88.19 220 CYS A CA 1
ATOM 1834 C C . CYS A 1 220 ? -12.487 -10.466 45.056 1.00 88.19 220 CYS A C 1
ATOM 1836 O O . CYS A 1 220 ? -12.973 -10.215 46.158 1.00 88.19 220 CYS A O 1
ATOM 1838 N N . GLN A 1 221 ? -11.556 -11.411 44.893 1.00 85.50 221 GLN A N 1
ATOM 1839 C CA . GLN A 1 221 ? -11.120 -12.306 45.974 1.00 85.50 221 GLN A CA 1
ATOM 1840 C C . GLN A 1 221 ? -10.455 -11.580 47.152 1.00 85.50 221 GLN A C 1
ATOM 1842 O O . GLN A 1 221 ? -10.367 -12.147 48.239 1.00 85.50 221 GLN A O 1
ATOM 1847 N N . ALA A 1 222 ? -9.987 -10.347 46.940 1.00 84.06 222 ALA A N 1
ATOM 1848 C CA . ALA A 1 222 ? -9.379 -9.525 47.978 1.00 84.06 222 ALA A CA 1
ATOM 1849 C C . ALA A 1 222 ? -10.403 -8.933 48.964 1.00 84.06 222 ALA A C 1
ATOM 1851 O O . ALA A 1 222 ? -9.995 -8.397 49.989 1.00 84.06 222 ALA A O 1
ATOM 1852 N N . LEU A 1 223 ? -11.708 -9.018 48.669 1.00 87.88 223 LEU A N 1
ATOM 1853 C CA . LEU A 1 223 ? -12.779 -8.578 49.566 1.00 87.88 223 LEU A CA 1
ATOM 1854 C C . LEU A 1 223 ? -12.977 -9.553 50.748 1.00 87.88 223 LEU A C 1
ATOM 1856 O O . LEU A 1 223 ? -12.746 -10.766 50.611 1.00 87.88 223 LEU A O 1
ATOM 1860 N N . PRO A 1 224 ? -13.411 -9.050 51.921 1.00 86.31 224 PRO A N 1
ATOM 1861 C CA . PRO A 1 224 ? -13.420 -9.821 53.157 1.00 86.31 224 PRO A CA 1
ATOM 1862 C C . PRO A 1 224 ? -14.431 -10.968 53.108 1.00 86.31 224 PRO A C 1
ATOM 1864 O O . PRO A 1 224 ? -15.479 -10.891 52.467 1.00 86.31 224 PRO A O 1
ATOM 1867 N N . GLY A 1 225 ? -14.102 -12.076 53.774 1.00 85.94 225 GLY A N 1
ATOM 1868 C CA . GLY A 1 225 ? -15.031 -13.193 53.978 1.00 85.94 225 GLY A CA 1
ATOM 1869 C C . GLY A 1 225 ? -16.085 -12.898 55.048 1.00 85.94 225 GLY A C 1
ATOM 1870 O O . GLY A 1 225 ? -15.990 -11.911 55.765 1.00 85.94 225 GLY A O 1
ATOM 1871 N N . LYS A 1 226 ? -17.076 -13.787 55.205 1.00 86.75 226 LYS A N 1
ATOM 1872 C CA . LYS A 1 226 ? -18.160 -13.616 56.195 1.00 86.75 226 LYS A CA 1
ATOM 1873 C C . LYS A 1 226 ? -17.661 -13.432 57.634 1.00 86.75 226 LYS A C 1
ATOM 1875 O O . LYS A 1 226 ? -18.169 -12.572 58.341 1.00 86.75 226 LYS A O 1
ATOM 1880 N N . GLU A 1 227 ? -16.665 -14.213 58.048 1.00 85.56 227 GLU A N 1
ATOM 1881 C CA . GLU A 1 227 ? -16.089 -14.139 59.401 1.00 85.56 227 GLU A CA 1
ATOM 1882 C C . GLU A 1 227 ? -15.339 -12.814 59.625 1.00 85.56 227 GLU A C 1
ATOM 1884 O O . GLU A 1 227 ? -15.603 -12.113 60.598 1.00 85.56 227 GLU A O 1
ATOM 1889 N N . GLU A 1 228 ? -14.488 -12.415 58.672 1.00 85.88 228 GLU A N 1
ATOM 1890 C CA . GLU A 1 228 ? -13.760 -11.135 58.701 1.00 85.88 228 GLU A CA 1
ATOM 1891 C C . GLU A 1 228 ? -14.718 -9.932 58.704 1.00 85.88 228 GLU A C 1
ATOM 1893 O O . GLU A 1 228 ? -14.511 -8.968 59.440 1.00 85.88 228 GLU A O 1
ATOM 1898 N N . MET A 1 229 ? -15.797 -9.994 57.913 1.00 89.31 229 MET A N 1
ATOM 1899 C CA . MET A 1 229 ? -16.833 -8.959 57.894 1.00 89.31 229 MET A CA 1
ATOM 1900 C C . MET A 1 229 ? -17.557 -8.850 59.233 1.00 89.31 229 MET A C 1
ATOM 1902 O O . MET A 1 229 ? -17.814 -7.734 59.673 1.00 89.31 229 MET A O 1
ATOM 1906 N N . ALA A 1 230 ? -17.878 -9.968 59.888 1.00 89.81 230 ALA A N 1
ATOM 1907 C CA . ALA A 1 230 ? -18.562 -9.954 61.178 1.00 89.81 230 ALA A CA 1
ATOM 1908 C C . ALA A 1 230 ? -17.711 -9.269 62.261 1.00 89.81 230 ALA A C 1
ATOM 1910 O O . ALA A 1 230 ? -18.214 -8.387 62.958 1.00 89.81 230 ALA A O 1
ATOM 1911 N N . GLU A 1 231 ? -16.416 -9.598 62.343 1.00 90.81 231 GLU A N 1
ATOM 1912 C CA . GLU A 1 231 ? -15.493 -8.964 63.296 1.00 90.81 231 GLU A CA 1
ATOM 1913 C C . GLU A 1 231 ? -15.307 -7.461 63.024 1.00 90.81 231 GLU A C 1
ATOM 1915 O O . GLU A 1 231 ? -15.272 -6.651 63.955 1.00 90.81 231 GLU A O 1
ATOM 1920 N N . LEU A 1 232 ? -15.209 -7.065 61.748 1.00 92.25 232 LEU A N 1
ATOM 1921 C CA . LEU A 1 232 ? -15.105 -5.656 61.356 1.00 92.25 232 LEU A CA 1
ATOM 1922 C C . LEU A 1 232 ? -16.398 -4.884 61.658 1.00 92.25 232 LEU A C 1
ATOM 1924 O O . LEU A 1 232 ? -16.335 -3.791 62.221 1.00 92.25 232 LEU A O 1
ATOM 1928 N N . LYS A 1 233 ? -17.569 -5.448 61.335 1.00 91.25 233 LYS A N 1
ATOM 1929 C CA . LYS A 1 233 ? -18.881 -4.837 61.611 1.00 91.25 233 LYS A CA 1
ATOM 1930 C C . LYS A 1 233 ? -19.120 -4.660 63.109 1.00 91.25 233 LYS A C 1
ATOM 1932 O O . LYS A 1 233 ? -19.583 -3.596 63.521 1.00 91.25 233 LYS A O 1
ATOM 1937 N N . GLU A 1 234 ? -18.773 -5.655 63.926 1.00 91.75 234 GLU A N 1
ATOM 1938 C CA . GLU A 1 234 ? -18.849 -5.556 65.389 1.00 91.75 234 GLU A CA 1
ATOM 1939 C C . GLU A 1 234 ? -17.966 -4.408 65.898 1.00 91.75 234 GLU A C 1
ATOM 1941 O O . GLU A 1 234 ? -18.442 -3.523 66.612 1.00 91.75 234 GLU A O 1
ATOM 1946 N N . PHE A 1 235 ? -16.711 -4.343 65.441 1.00 93.00 235 PHE A N 1
ATOM 1947 C CA . PHE A 1 235 ? -15.792 -3.271 65.819 1.00 93.00 235 PHE A CA 1
ATOM 1948 C C . PHE A 1 235 ? -16.311 -1.878 65.428 1.00 93.00 235 PHE A C 1
ATOM 1950 O O . PHE A 1 235 ? -16.272 -0.947 66.235 1.00 93.00 235 PHE A O 1
ATOM 1957 N N . PHE A 1 236 ? -16.822 -1.709 64.207 1.00 92.75 236 PHE A N 1
ATOM 1958 C CA . PHE A 1 236 ? -17.349 -0.419 63.755 1.00 92.75 236 PHE A CA 1
ATOM 1959 C C . PHE A 1 236 ? -18.675 -0.032 64.422 1.00 92.75 236 PHE A C 1
ATOM 1961 O O . PHE A 1 236 ? -18.961 1.160 64.547 1.00 92.75 236 PHE A O 1
ATOM 1968 N N . SER A 1 237 ? -19.446 -1.008 64.904 1.00 88.75 237 SER A N 1
ATOM 1969 C CA . SER A 1 237 ? -20.648 -0.767 65.710 1.00 88.75 237 SER A CA 1
ATOM 1970 C C . SER A 1 237 ? -20.297 -0.252 67.109 1.00 88.75 237 SER A C 1
ATOM 1972 O O . SER A 1 237 ? -20.948 0.663 67.612 1.00 88.75 237 SER A O 1
ATOM 1974 N N . GLU A 1 238 ? -19.241 -0.793 67.724 1.00 90.25 238 GLU A N 1
ATOM 1975 C CA . GLU A 1 238 ? -18.714 -0.318 69.012 1.00 90.25 238 GLU A CA 1
ATOM 1976 C C . GLU A 1 238 ? -18.034 1.057 68.903 1.00 90.25 238 GLU A C 1
ATOM 1978 O O . GLU A 1 238 ? -18.106 1.865 69.834 1.00 90.25 238 GLU A O 1
ATOM 1983 N N . TYR A 1 239 ? -17.415 1.353 67.753 1.00 90.44 239 TYR A N 1
ATOM 1984 C CA . TYR A 1 239 ? -16.731 2.620 67.479 1.00 90.44 239 TYR A CA 1
ATOM 1985 C C . TYR A 1 239 ? -17.282 3.337 66.227 1.00 90.44 239 TYR A C 1
ATOM 1987 O O . TYR A 1 239 ? -16.600 3.409 65.195 1.00 90.44 239 TYR A O 1
ATOM 1995 N N . PRO A 1 240 ? -18.471 3.974 66.317 1.00 87.38 240 PRO A N 1
ATOM 1996 C CA . PRO A 1 240 ? -19.167 4.560 65.164 1.00 87.38 240 PRO A CA 1
ATOM 1997 C C . PRO A 1 240 ? -18.405 5.672 64.438 1.00 87.38 240 PRO A C 1
ATOM 1999 O O . PRO A 1 240 ? -18.711 5.975 63.288 1.00 87.38 240 PRO A O 1
ATOM 2002 N N . ALA A 1 241 ? -17.430 6.306 65.100 1.00 87.19 241 ALA A N 1
ATOM 2003 C CA . ALA A 1 241 ? -16.587 7.330 64.488 1.00 87.19 241 ALA A CA 1
ATOM 2004 C C . ALA A 1 241 ? -15.819 6.787 63.273 1.00 87.19 241 ALA A C 1
ATOM 2006 O O . ALA A 1 241 ? -15.712 7.494 62.279 1.00 87.19 241 ALA A O 1
ATOM 2007 N N . PHE A 1 242 ? -15.349 5.536 63.330 1.00 90.19 242 PHE A N 1
ATOM 2008 C CA . PHE A 1 242 ? -14.671 4.889 62.203 1.00 90.19 242 PHE A CA 1
ATOM 2009 C C . PHE A 1 242 ? -15.660 4.277 61.212 1.00 90.19 242 PHE A C 1
ATOM 2011 O O . PHE A 1 242 ? -15.412 4.311 60.014 1.00 90.19 242 PHE A O 1
ATOM 2018 N N . GLY A 1 243 ? -16.794 3.756 61.692 1.00 87.50 243 GLY A N 1
ATOM 2019 C CA . GLY A 1 243 ? -17.806 3.147 60.824 1.00 87.50 243 GLY A CA 1
ATOM 2020 C C . GLY A 1 243 ? -18.484 4.130 59.863 1.00 87.50 243 GLY A C 1
ATOM 2021 O O . GLY A 1 243 ? -18.911 3.732 58.784 1.00 87.50 243 GLY A O 1
ATOM 2022 N N . LYS A 1 244 ? -18.548 5.416 60.242 1.00 91.69 244 LYS A N 1
ATOM 2023 C CA . LYS A 1 244 ? -19.069 6.517 59.413 1.00 91.69 244 LYS A CA 1
ATOM 2024 C C . LYS A 1 244 ? -18.065 7.066 58.399 1.00 91.69 244 LYS A C 1
ATOM 2026 O O . LYS A 1 244 ? -18.458 7.844 57.535 1.00 91.69 244 LYS A O 1
ATOM 2031 N N . CYS A 1 245 ? -16.786 6.729 58.533 1.00 93.12 245 CYS A N 1
ATOM 2032 C CA . CYS A 1 245 ? -15.775 7.122 57.562 1.00 93.12 245 CYS A CA 1
ATOM 2033 C C . CYS A 1 245 ? -15.943 6.298 56.292 1.00 93.12 245 CYS A C 1
ATOM 2035 O O . CYS A 1 245 ? -16.235 5.107 56.370 1.00 93.12 245 CYS A O 1
ATOM 2037 N N . ASN A 1 246 ? -15.690 6.906 55.138 1.00 93.69 246 ASN A N 1
ATOM 2038 C CA . ASN A 1 246 ? -15.422 6.126 53.936 1.00 93.69 246 ASN A CA 1
ATOM 2039 C C . ASN A 1 246 ? -14.007 5.528 53.987 1.00 93.69 246 ASN A C 1
ATOM 2041 O O . ASN A 1 246 ? -13.204 5.857 54.865 1.00 93.69 246 ASN A O 1
ATOM 2045 N N . VAL A 1 247 ? -13.683 4.644 53.045 1.00 91.25 247 VAL A N 1
ATOM 2046 C CA . VAL A 1 247 ? -12.402 3.918 53.060 1.00 91.25 247 VAL A CA 1
ATOM 2047 C C . VAL A 1 247 ? -11.199 4.864 52.982 1.00 91.25 247 VAL A C 1
ATOM 2049 O O . VAL A 1 247 ? -10.210 4.650 53.680 1.00 91.25 247 VAL A O 1
ATOM 2052 N N . ASN A 1 248 ? -11.294 5.949 52.206 1.00 91.50 248 ASN A N 1
ATOM 2053 C CA . ASN A 1 248 ? -10.231 6.956 52.115 1.00 91.50 248 ASN A CA 1
ATOM 2054 C C . ASN A 1 248 ? -9.960 7.606 53.477 1.00 91.50 248 ASN A C 1
ATOM 2056 O O . ASN A 1 248 ? -8.819 7.645 53.931 1.00 91.50 248 ASN A O 1
ATOM 2060 N N . GLN A 1 249 ? -11.018 8.054 54.154 1.00 92.19 249 GLN A N 1
ATOM 2061 C CA . GLN A 1 249 ? -10.936 8.650 55.487 1.00 92.19 249 GLN A CA 1
ATOM 2062 C C . GLN A 1 249 ? -10.455 7.641 56.536 1.00 92.19 249 GLN A C 1
ATOM 2064 O O . GLN A 1 249 ? -9.683 7.993 57.424 1.00 92.19 249 GLN A O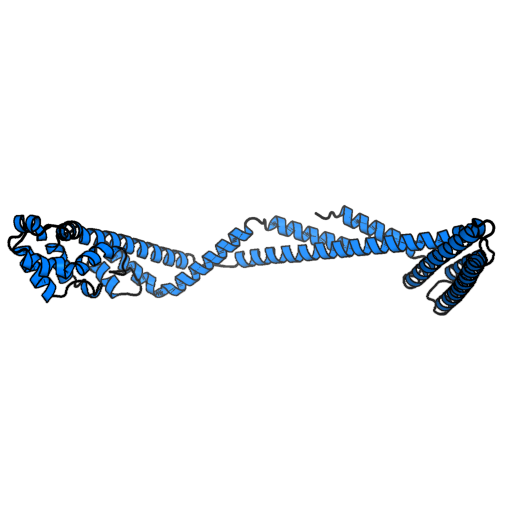 1
ATOM 2069 N N . LEU A 1 250 ? -10.879 6.376 56.436 1.00 91.88 250 LEU A N 1
ATOM 2070 C CA . LEU A 1 250 ? -10.455 5.321 57.353 1.00 91.88 250 LEU A CA 1
ATOM 2071 C C . LEU A 1 250 ? -8.937 5.080 57.272 1.00 91.88 250 LEU A C 1
ATOM 2073 O O . LEU A 1 250 ? -8.280 4.909 58.301 1.00 91.88 250 LEU A O 1
ATOM 2077 N N . CYS A 1 251 ? -8.375 5.115 56.063 1.00 89.81 251 CYS A N 1
ATOM 2078 C CA . CYS A 1 251 ? -6.944 4.936 55.831 1.00 89.81 251 CYS A CA 1
ATOM 2079 C C . CYS A 1 251 ? -6.082 6.041 56.466 1.00 89.81 251 CYS A C 1
ATOM 2081 O O . CYS A 1 251 ? -4.960 5.759 56.887 1.00 89.81 251 CYS A O 1
ATOM 2083 N N . GLU A 1 252 ? -6.590 7.270 56.618 1.00 89.44 252 GLU A N 1
ATOM 2084 C CA . GLU A 1 252 ? -5.856 8.360 57.285 1.00 89.44 252 GLU A CA 1
ATOM 2085 C C . GLU A 1 252 ? -5.506 8.019 58.746 1.00 89.44 252 GLU A C 1
ATOM 2087 O O . GLU A 1 252 ? -4.470 8.440 59.270 1.00 89.44 252 GLU A O 1
ATOM 2092 N N . PHE A 1 253 ? -6.326 7.195 59.409 1.00 88.44 253 PHE A N 1
ATOM 2093 C CA . PHE A 1 253 ? -6.077 6.760 60.786 1.00 88.44 253 PHE A CA 1
ATOM 2094 C C . PHE A 1 253 ? -4.931 5.748 60.909 1.00 88.44 253 PHE A C 1
ATOM 2096 O O . PHE A 1 253 ? -4.447 5.515 62.019 1.00 88.44 253 PHE A O 1
ATOM 2103 N N . PHE A 1 254 ? -4.446 5.164 59.808 1.00 87.12 254 PHE A N 1
ATOM 2104 C CA . PHE A 1 254 ? -3.331 4.208 59.847 1.00 87.12 254 PHE A CA 1
ATOM 2105 C C . PHE A 1 254 ? -2.011 4.871 60.247 1.00 87.12 254 PHE A C 1
ATOM 2107 O O . PHE A 1 254 ? -1.128 4.213 60.794 1.00 87.12 254 PHE A O 1
ATOM 2114 N N . GLU A 1 255 ? -1.889 6.179 60.024 1.00 85.19 255 GLU A N 1
ATOM 2115 C CA . GLU A 1 255 ? -0.693 6.962 60.346 1.00 85.19 255 GLU A CA 1
ATOM 2116 C C . GLU A 1 255 ? -0.756 7.605 61.741 1.00 85.19 255 GLU A C 1
ATOM 2118 O O . GLU A 1 255 ? 0.189 8.266 62.187 1.00 85.19 255 GLU A O 1
ATOM 2123 N N . TYR A 1 256 ? -1.865 7.430 62.466 1.00 87.81 256 TYR A N 1
ATOM 2124 C CA . TYR A 1 256 ? -2.033 8.043 63.777 1.00 87.81 256 TYR A CA 1
ATOM 2125 C C . TYR A 1 256 ? -1.110 7.379 64.802 1.00 87.81 256 TYR A C 1
ATOM 2127 O O . TYR A 1 256 ? -1.048 6.156 64.948 1.00 87.81 256 TYR A O 1
ATOM 2135 N N . SER A 1 257 ? -0.412 8.207 65.586 1.00 84.75 257 SER A N 1
ATOM 2136 C CA . SER A 1 257 ? 0.332 7.713 66.743 1.00 84.75 257 SER A CA 1
ATOM 2137 C C . SER A 1 257 ? -0.628 7.108 67.765 1.00 84.75 257 SER A C 1
ATOM 2139 O O . SER A 1 257 ? -1.783 7.517 67.870 1.00 84.75 257 SER A O 1
ATOM 2141 N N . GLU A 1 258 ? -0.146 6.167 68.575 1.00 83.81 258 GLU A N 1
ATOM 2142 C CA . GLU A 1 258 ? -0.970 5.503 69.596 1.00 83.81 258 GLU A CA 1
ATOM 2143 C C . GLU A 1 258 ? -1.647 6.502 70.544 1.00 83.81 258 GLU A C 1
ATOM 2145 O O . GLU A 1 258 ? -2.814 6.342 70.884 1.00 83.81 258 GLU A O 1
ATOM 2150 N N . LYS A 1 259 ? -0.947 7.594 70.873 1.00 85.06 259 LYS A N 1
ATOM 2151 C CA . LYS A 1 259 ? -1.481 8.700 71.672 1.00 85.06 259 LYS A CA 1
ATOM 2152 C C . LYS A 1 259 ? -2.613 9.457 70.968 1.00 85.06 259 LYS A C 1
ATOM 2154 O O . LYS A 1 259 ? -3.538 9.891 71.633 1.00 85.06 259 LYS A O 1
ATOM 2159 N N . LYS A 1 260 ? -2.549 9.652 69.645 1.00 86.06 260 LYS A N 1
ATOM 2160 C CA . LYS A 1 260 ? -3.641 10.283 68.880 1.00 86.06 260 LYS A CA 1
ATOM 2161 C C . LYS A 1 260 ? -4.832 9.338 68.738 1.00 86.06 260 LYS A C 1
ATOM 2163 O O . LYS A 1 260 ? -5.968 9.773 68.886 1.00 86.06 260 LYS A O 1
ATOM 2168 N N . LEU A 1 261 ? -4.564 8.058 68.485 1.00 86.81 261 LEU A N 1
ATOM 2169 C CA . LEU A 1 261 ? -5.592 7.037 68.324 1.00 86.81 261 LEU A CA 1
ATOM 2170 C C . LEU A 1 261 ? -6.352 6.783 69.634 1.00 86.81 261 LEU A C 1
ATOM 2172 O O . LEU A 1 261 ? -7.570 6.658 69.595 1.00 86.81 261 LEU A O 1
ATOM 2176 N N . SER A 1 262 ? -5.675 6.790 70.790 1.00 85.62 262 SER A N 1
ATOM 2177 C CA . SER A 1 262 ? -6.303 6.545 72.099 1.00 85.62 262 SER A CA 1
ATOM 2178 C C . SER A 1 262 ? -7.336 7.598 72.513 1.00 85.62 262 SER A C 1
ATOM 2180 O O . SER A 1 262 ? -8.209 7.308 73.327 1.00 85.62 262 SER A O 1
ATOM 2182 N N . HIS A 1 263 ? -7.285 8.801 71.929 1.00 85.31 263 HIS A N 1
ATOM 2183 C CA . HIS A 1 263 ? -8.311 9.831 72.116 1.00 85.31 263 HIS A CA 1
ATOM 2184 C C . HIS A 1 263 ? -9.627 9.524 71.380 1.00 85.31 263 HIS A C 1
ATOM 2186 O O . HIS A 1 263 ? -10.655 10.096 71.731 1.00 85.31 263 HIS A O 1
ATOM 2192 N N . ILE A 1 264 ? -9.595 8.646 70.372 1.00 82.56 264 ILE A N 1
ATOM 2193 C CA . ILE A 1 264 ? -10.735 8.298 69.506 1.00 82.56 264 ILE A CA 1
ATOM 2194 C C . ILE A 1 264 ? -11.182 6.845 69.760 1.00 82.56 264 ILE A C 1
ATOM 2196 O O . ILE A 1 264 ? -12.371 6.546 69.732 1.00 82.56 264 ILE A O 1
ATOM 2200 N N . CYS A 1 265 ? -10.236 5.951 70.064 1.00 86.75 265 CYS A N 1
ATOM 2201 C CA . CYS A 1 265 ? -10.443 4.537 70.366 1.00 86.75 265 CYS A CA 1
ATOM 2202 C C . CYS A 1 265 ? -9.607 4.126 71.592 1.00 86.75 265 CYS A C 1
ATOM 2204 O O . CYS A 1 265 ? -8.393 3.945 71.459 1.00 86.75 265 CYS A O 1
ATOM 2206 N N . PRO A 1 266 ? -10.218 3.942 72.777 1.00 83.56 266 PRO A N 1
ATOM 2207 C CA . PRO A 1 266 ? -9.511 3.465 73.966 1.00 83.56 266 PRO A CA 1
ATOM 2208 C C . PRO A 1 266 ? -8.833 2.098 73.764 1.00 83.56 266 PRO A C 1
ATOM 2210 O O . PRO A 1 266 ? -7.761 1.863 74.317 1.00 83.56 266 PRO A O 1
ATOM 2213 N N . GLU A 1 267 ? -9.401 1.218 72.928 1.00 88.50 267 GLU A N 1
ATOM 2214 C CA . GLU A 1 267 ? -8.817 -0.082 72.566 1.00 88.50 267 GLU A CA 1
ATOM 2215 C C . GLU A 1 267 ? -7.920 -0.009 71.316 1.00 88.50 267 GLU A C 1
ATOM 2217 O O . GLU A 1 267 ? -8.138 -0.681 70.302 1.00 88.50 267 GLU A O 1
ATOM 2222 N N . THR A 1 268 ? -6.840 0.770 71.395 1.00 87.31 268 THR A N 1
ATOM 2223 C CA . THR A 1 268 ? -5.869 0.950 70.295 1.00 87.31 268 THR A CA 1
ATOM 2224 C C . THR A 1 268 ? -5.300 -0.369 69.755 1.00 87.31 268 THR A C 1
ATOM 2226 O O . THR A 1 268 ? -5.046 -0.496 68.555 1.00 87.31 268 THR A O 1
ATOM 2229 N N . SER A 1 269 ? -5.124 -1.374 70.619 1.00 88.69 269 SER A N 1
ATOM 2230 C CA . SER A 1 269 ? -4.633 -2.705 70.236 1.00 88.69 269 SER A CA 1
ATOM 2231 C C . SER A 1 269 ? -5.627 -3.462 69.349 1.00 88.69 269 SER A C 1
ATOM 2233 O O . SER A 1 269 ? -5.217 -4.091 68.371 1.00 88.69 269 SER A O 1
ATOM 2235 N N . ARG A 1 270 ? -6.933 -3.368 69.642 1.00 89.88 270 ARG A N 1
ATOM 2236 C CA . ARG A 1 270 ? -7.991 -4.011 68.849 1.00 89.88 270 ARG A CA 1
ATOM 2237 C C . ARG A 1 270 ? -8.143 -3.324 67.494 1.00 89.88 270 ARG A C 1
ATOM 2239 O O . ARG A 1 270 ? -8.191 -4.025 66.486 1.00 89.88 270 ARG A O 1
ATOM 2246 N N . PHE A 1 271 ? -8.073 -1.988 67.453 1.00 90.81 271 PHE A N 1
ATOM 2247 C CA . PHE A 1 271 ? -8.021 -1.226 66.198 1.00 90.81 271 PHE A CA 1
ATOM 2248 C C . PHE A 1 271 ? -6.840 -1.655 65.316 1.00 90.81 271 PHE A C 1
ATOM 2250 O O . PHE A 1 271 ? -7.013 -1.933 64.132 1.00 90.81 271 PHE A O 1
ATOM 2257 N N . ARG A 1 272 ? -5.627 -1.756 65.880 1.00 89.88 272 ARG A N 1
ATOM 2258 C CA . ARG A 1 272 ? -4.444 -2.172 65.108 1.00 89.88 272 ARG A CA 1
ATOM 2259 C C . ARG A 1 272 ? -4.575 -3.585 64.557 1.00 89.88 272 ARG A C 1
ATOM 2261 O O . ARG A 1 272 ? -4.198 -3.824 63.418 1.00 89.88 272 ARG A O 1
ATOM 2268 N N . ARG A 1 273 ? -5.108 -4.516 65.346 1.00 91.06 273 ARG A N 1
ATOM 2269 C CA . ARG A 1 273 ? -5.297 -5.898 64.899 1.00 91.06 273 ARG A CA 1
ATOM 2270 C C . ARG A 1 273 ? -6.360 -6.006 63.803 1.00 91.06 273 ARG A C 1
ATOM 2272 O O . ARG A 1 273 ? -6.106 -6.671 62.811 1.00 91.06 273 ARG A O 1
ATOM 2279 N N . LEU A 1 274 ? -7.522 -5.375 63.985 1.00 90.38 274 LEU A N 1
ATOM 2280 C CA . LEU A 1 274 ? -8.674 -5.558 63.095 1.00 90.38 274 LEU A CA 1
ATOM 2281 C C . LEU A 1 274 ? -8.661 -4.610 61.896 1.00 90.38 274 LEU A C 1
ATOM 2283 O O . LEU A 1 274 ? -8.898 -5.046 60.779 1.00 90.38 274 LEU A O 1
ATOM 2287 N N . VAL A 1 275 ? -8.355 -3.329 62.091 1.00 89.88 275 VAL A N 1
ATOM 2288 C CA . VAL A 1 275 ? -8.414 -2.334 61.012 1.00 89.88 275 VAL A CA 1
ATOM 2289 C C . VAL A 1 275 ? -7.070 -2.243 60.291 1.00 89.88 275 VAL A C 1
ATOM 2291 O O . VAL A 1 275 ? -6.999 -2.465 59.086 1.00 89.88 275 VAL A O 1
ATOM 2294 N N . VAL A 1 276 ? -5.974 -2.002 61.021 1.00 89.50 276 VAL A N 1
ATOM 2295 C CA . VAL A 1 276 ? -4.633 -1.901 60.404 1.00 89.50 276 VAL A CA 1
ATOM 2296 C C . VAL A 1 276 ? -4.138 -3.266 59.912 1.00 89.50 276 VAL A C 1
ATOM 2298 O O . VAL A 1 276 ? -3.492 -3.343 58.871 1.00 89.50 276 VAL A O 1
ATOM 2301 N N . GLY A 1 277 ? -4.480 -4.357 60.605 1.00 88.50 277 GLY A N 1
ATOM 2302 C CA . GLY A 1 277 ? -4.196 -5.722 60.148 1.00 88.50 277 GLY A CA 1
ATOM 2303 C C . GLY A 1 277 ? -4.854 -6.058 58.806 1.00 88.50 277 GLY A C 1
ATOM 2304 O O . GLY A 1 277 ? -4.291 -6.828 58.035 1.00 88.50 277 GLY A O 1
ATOM 2305 N N . ASN A 1 278 ? -5.974 -5.401 58.482 1.00 88.62 278 ASN A N 1
ATOM 2306 C CA . ASN A 1 278 ? -6.670 -5.502 57.199 1.00 88.62 278 ASN A CA 1
ATOM 2307 C C . ASN A 1 278 ? -6.346 -4.337 56.245 1.00 88.62 278 ASN A C 1
ATOM 2309 O O . ASN A 1 278 ? -7.101 -4.056 55.320 1.00 88.62 278 ASN A O 1
ATOM 2313 N N . LYS A 1 279 ? -5.206 -3.657 56.412 1.00 88.81 279 LYS A N 1
ATOM 2314 C CA . LYS A 1 279 ? -4.802 -2.530 55.553 1.00 88.81 279 LYS A CA 1
ATOM 2315 C C . LYS A 1 279 ? -4.846 -2.858 54.052 1.00 88.81 279 LYS A C 1
ATOM 2317 O O . LYS A 1 279 ? -5.377 -2.067 53.278 1.00 88.81 279 LYS A O 1
ATOM 2322 N N . ASN A 1 280 ? -4.359 -4.037 53.656 1.00 87.50 280 ASN A N 1
ATOM 2323 C CA . ASN A 1 280 ? -4.346 -4.466 52.251 1.00 87.50 280 ASN A CA 1
ATOM 2324 C C . ASN A 1 280 ? -5.752 -4.530 51.639 1.00 87.50 280 ASN A C 1
ATOM 2326 O O . ASN A 1 280 ? -5.914 -4.239 50.455 1.00 87.50 280 ASN A O 1
ATOM 2330 N N . LEU A 1 281 ? -6.767 -4.896 52.429 1.00 88.19 281 LEU A N 1
ATOM 2331 C CA . LEU A 1 281 ? -8.154 -4.911 51.977 1.00 88.19 281 LEU A CA 1
ATOM 2332 C C . LEU A 1 281 ? -8.602 -3.497 51.590 1.00 88.19 281 LEU A C 1
ATOM 2334 O O . LEU A 1 281 ? -9.084 -3.280 50.481 1.00 88.19 281 LEU A O 1
ATOM 2338 N N . PHE A 1 282 ? -8.408 -2.530 52.486 1.00 89.38 282 PHE A N 1
ATOM 2339 C CA . PHE A 1 282 ? -8.836 -1.149 52.270 1.00 89.38 282 PHE A CA 1
ATOM 2340 C C . PHE A 1 282 ? -8.075 -0.486 51.118 1.00 89.38 282 PHE A C 1
ATOM 2342 O O . PHE A 1 282 ? -8.684 0.166 50.276 1.00 89.38 282 PHE A O 1
ATOM 2349 N N . GLU A 1 283 ? -6.768 -0.724 51.002 1.00 88.19 283 GLU A N 1
ATOM 2350 C CA . GLU A 1 283 ? -5.977 -0.264 49.852 1.00 88.19 283 GLU A CA 1
ATOM 2351 C C . GLU A 1 283 ? -6.437 -0.902 48.528 1.00 88.19 283 GLU A C 1
ATOM 2353 O O . GLU A 1 283 ? -6.448 -0.244 47.483 1.00 88.19 283 GLU A O 1
ATOM 2358 N N . THR A 1 284 ? -6.866 -2.168 48.558 1.00 87.75 284 THR A N 1
ATOM 2359 C CA . THR A 1 284 ? -7.436 -2.833 47.378 1.00 87.75 284 THR A CA 1
ATOM 2360 C C . THR A 1 284 ? -8.779 -2.224 46.998 1.00 87.75 284 THR A C 1
ATOM 2362 O O . THR A 1 284 ? -9.006 -1.956 45.821 1.00 87.75 284 THR A O 1
ATOM 2365 N N . ILE A 1 285 ? -9.637 -1.932 47.980 1.00 89.12 285 ILE A N 1
ATOM 2366 C CA . ILE A 1 285 ? -10.904 -1.236 47.742 1.00 89.12 285 ILE A CA 1
ATOM 2367 C C . ILE A 1 285 ? -10.640 0.110 47.053 1.00 89.12 285 ILE A C 1
ATOM 2369 O O . ILE A 1 285 ? -11.178 0.353 45.978 1.00 89.12 285 ILE A O 1
ATOM 2373 N N . LEU A 1 286 ? -9.723 0.929 47.581 1.00 89.88 286 LEU A N 1
ATOM 2374 C CA . LEU A 1 286 ? -9.353 2.226 46.990 1.00 89.88 286 LEU A CA 1
ATOM 2375 C C . LEU A 1 286 ? -8.789 2.145 45.566 1.00 89.88 286 LEU A C 1
ATOM 2377 O O . LEU A 1 286 ? -8.733 3.154 44.866 1.00 89.88 286 LEU A O 1
ATOM 2381 N N . SER A 1 287 ? -8.340 0.969 45.133 1.00 90.50 287 SER A N 1
ATOM 2382 C CA . SER A 1 287 ? -7.772 0.760 43.803 1.00 90.50 287 SER A CA 1
ATOM 2383 C C . SER A 1 287 ? -8.690 -0.002 42.849 1.00 90.50 287 SER A C 1
ATOM 2385 O O . SER A 1 287 ? -8.271 -0.239 41.716 1.00 90.50 287 SER A O 1
ATOM 2387 N N . LEU A 1 288 ? -9.933 -0.325 43.239 1.00 90.50 288 LEU A N 1
ATOM 2388 C CA . LEU A 1 288 ? -10.864 -1.131 42.433 1.00 90.50 288 LEU A CA 1
ATOM 2389 C C . LEU A 1 288 ? -11.044 -0.608 41.003 1.00 90.50 288 LEU A C 1
ATOM 2391 O O . LEU A 1 288 ? -11.060 -1.417 40.076 1.00 90.50 288 LEU A O 1
ATOM 2395 N N . GLU A 1 289 ? -11.077 0.713 40.804 1.00 87.00 289 GLU A N 1
ATOM 2396 C CA . GLU A 1 289 ? -11.167 1.357 39.479 1.00 87.00 289 GLU A CA 1
ATOM 2397 C C . GLU A 1 289 ? -10.070 0.895 38.508 1.00 87.00 289 GLU A C 1
ATOM 2399 O O . GLU A 1 289 ? -10.294 0.794 37.304 1.00 87.00 289 GLU A O 1
ATOM 2404 N N . LYS A 1 290 ? -8.881 0.568 39.029 1.00 87.75 290 LYS A N 1
ATOM 2405 C CA . LYS A 1 290 ? -7.708 0.132 38.252 1.00 87.75 290 LYS A CA 1
ATOM 2406 C C . LYS A 1 290 ? -7.620 -1.386 38.090 1.00 87.75 290 LYS A C 1
ATOM 2408 O O . LYS A 1 290 ? -6.671 -1.880 37.483 1.00 87.75 290 LYS A O 1
ATOM 2413 N N . THR A 1 291 ? -8.556 -2.132 38.668 1.00 87.88 291 THR A N 1
ATOM 2414 C CA . THR A 1 291 ? -8.580 -3.601 38.637 1.00 87.88 291 THR A CA 1
ATOM 2415 C C . THR A 1 291 ? -9.621 -4.122 37.649 1.00 87.88 291 THR A C 1
ATOM 2417 O O . THR A 1 291 ? -10.396 -3.358 37.080 1.00 87.88 291 THR A O 1
ATOM 2420 N N . THR A 1 292 ? -9.678 -5.446 37.477 1.00 88.56 292 THR A N 1
ATOM 2421 C CA . THR A 1 292 ? -10.722 -6.133 36.700 1.00 88.56 292 THR A CA 1
ATOM 2422 C C . THR A 1 292 ? -12.015 -6.359 37.492 1.00 88.56 292 THR A C 1
ATOM 2424 O O . THR A 1 292 ? -12.862 -7.139 37.058 1.00 88.56 292 THR A O 1
ATOM 2427 N N . PHE A 1 293 ? -12.171 -5.735 38.666 1.00 92.75 293 PHE A N 1
ATOM 2428 C CA . PHE A 1 293 ? -13.398 -5.826 39.453 1.00 92.75 293 PHE A CA 1
ATOM 2429 C C . PHE A 1 293 ? -14.592 -5.370 38.615 1.00 92.75 293 PHE A C 1
ATOM 2431 O O . PHE A 1 293 ? -14.602 -4.234 38.130 1.00 92.75 293 PHE A O 1
ATOM 2438 N N . LEU A 1 294 ? -15.553 -6.281 38.428 1.00 93.44 294 LEU A N 1
ATOM 2439 C CA . LEU A 1 294 ? -16.720 -6.095 37.565 1.00 93.44 294 LEU A CA 1
ATOM 2440 C C . LEU A 1 294 ? -16.349 -5.562 36.170 1.00 93.44 294 LEU A C 1
ATOM 2442 O O . LEU A 1 294 ? -17.059 -4.732 35.638 1.00 93.44 294 LEU A O 1
ATOM 2446 N N . ALA A 1 295 ? -15.219 -5.955 35.577 1.00 92.81 295 ALA A N 1
ATOM 2447 C CA . ALA A 1 295 ? -14.882 -5.490 34.228 1.00 92.81 295 ALA A CA 1
ATOM 2448 C C . ALA A 1 295 ? -15.991 -5.868 33.229 1.00 92.81 295 ALA A C 1
ATOM 2450 O O . ALA A 1 295 ? -16.446 -7.015 33.227 1.00 92.81 295 ALA A O 1
ATOM 2451 N N . VAL A 1 296 ? -16.414 -4.921 32.384 1.00 93.06 296 VAL A N 1
ATOM 2452 C CA . VAL A 1 296 ? -17.475 -5.171 31.404 1.00 93.06 296 VAL A CA 1
ATOM 2453 C C . VAL A 1 296 ? -16.963 -6.131 30.339 1.00 93.06 296 VAL A C 1
ATOM 2455 O O . VAL A 1 296 ? -16.070 -5.816 29.553 1.00 93.06 296 VAL A O 1
ATOM 2458 N N . ASP A 1 297 ? -17.564 -7.312 30.313 1.00 90.88 297 ASP A N 1
ATOM 2459 C CA . ASP A 1 297 ? -17.259 -8.370 29.361 1.00 90.88 297 ASP A CA 1
ATOM 2460 C C . ASP A 1 297 ? -18.573 -8.984 28.876 1.00 90.88 297 ASP A C 1
ATOM 2462 O O . ASP A 1 297 ? -19.303 -9.602 29.655 1.00 90.88 297 ASP A O 1
ATOM 2466 N N . ASP A 1 298 ? -18.880 -8.812 27.585 1.00 89.25 298 ASP A N 1
ATOM 2467 C CA . ASP A 1 298 ? -20.070 -9.394 26.954 1.00 89.25 298 ASP A CA 1
ATOM 2468 C C . ASP A 1 298 ? -20.080 -10.917 26.999 1.00 89.25 298 ASP A C 1
ATOM 2470 O O . ASP A 1 298 ? -21.134 -11.519 26.805 1.00 89.25 298 ASP A O 1
ATOM 2474 N N . GLU A 1 299 ? -18.942 -11.554 27.282 1.00 91.12 299 GLU A N 1
ATOM 2475 C CA . GLU A 1 299 ? -18.865 -12.994 27.443 1.00 91.12 299 GLU A CA 1
ATOM 2476 C C . GLU A 1 299 ? -19.177 -13.499 28.850 1.00 91.12 299 GLU A C 1
ATOM 2478 O O . GLU A 1 299 ? -19.602 -14.653 29.000 1.00 91.12 299 GLU A O 1
ATOM 2483 N N . ASN A 1 300 ? -19.046 -12.637 29.857 1.00 93.38 300 ASN A N 1
ATOM 2484 C CA . ASN A 1 300 ? -19.195 -12.979 31.262 1.00 93.38 300 ASN A CA 1
ATOM 2485 C C . ASN A 1 300 ? -20.626 -12.722 31.758 1.00 93.38 300 ASN A C 1
ATOM 2487 O O . ASN A 1 300 ? -20.933 -11.675 32.328 1.00 93.38 300 ASN A O 1
ATOM 2491 N N . GLU A 1 301 ? -21.504 -13.716 31.587 1.00 92.88 301 GLU A N 1
ATOM 2492 C CA . GLU A 1 301 ? -22.915 -13.587 31.985 1.00 92.88 301 GLU A CA 1
ATOM 2493 C C . GLU A 1 301 ? -23.103 -13.294 33.477 1.00 92.88 301 GLU A C 1
ATOM 2495 O O . GLU A 1 301 ? -24.014 -12.555 33.814 1.00 92.88 301 GLU A O 1
ATOM 2500 N N . LYS A 1 302 ? -22.215 -13.764 34.367 1.00 92.88 302 LYS A N 1
ATOM 2501 C CA . LYS A 1 302 ? -22.321 -13.445 35.803 1.00 92.88 302 LYS A CA 1
ATOM 2502 C C . LYS A 1 302 ? -22.192 -11.947 36.066 1.00 92.88 302 LYS A C 1
ATOM 2504 O O . LYS A 1 302 ? -22.943 -11.383 36.851 1.00 92.88 302 LYS A O 1
ATOM 2509 N N . VAL A 1 303 ? -21.232 -11.304 35.403 1.00 94.19 303 VAL A N 1
ATOM 2510 C CA . VAL A 1 303 ? -21.034 -9.856 35.513 1.00 94.19 303 VAL A CA 1
ATOM 2511 C C . VAL A 1 303 ? -22.196 -9.110 34.853 1.00 94.19 303 VAL A C 1
ATOM 2513 O O . VAL A 1 303 ? -22.677 -8.125 35.401 1.00 94.19 303 VAL A O 1
ATOM 2516 N N . MET A 1 304 ? -22.702 -9.600 33.719 1.00 95.38 304 MET A N 1
ATOM 2517 C CA . MET A 1 304 ? -23.872 -9.014 33.053 1.00 95.38 304 MET A CA 1
ATOM 2518 C C . MET A 1 304 ? -25.156 -9.123 33.886 1.00 95.38 304 MET A C 1
ATOM 2520 O O . MET A 1 304 ? -25.915 -8.158 33.955 1.00 95.38 304 MET A O 1
ATOM 2524 N N . ASP A 1 305 ? -25.377 -10.255 34.556 1.00 95.00 305 ASP A N 1
ATOM 2525 C CA . ASP A 1 305 ? -26.474 -10.448 35.508 1.00 95.00 305 ASP A CA 1
ATOM 2526 C C . ASP A 1 305 ? -26.349 -9.469 36.676 1.00 95.00 305 ASP A C 1
ATOM 2528 O O . ASP A 1 305 ? -27.311 -8.770 36.990 1.00 95.00 305 ASP A O 1
ATOM 2532 N N . PHE A 1 306 ? -25.143 -9.322 37.241 1.00 95.06 306 PHE A N 1
ATOM 2533 C CA . PHE A 1 306 ? -24.881 -8.325 38.277 1.00 95.06 306 PHE A CA 1
ATOM 2534 C C . PHE A 1 306 ? -25.267 -6.914 37.817 1.00 95.06 306 PHE A C 1
ATOM 2536 O O . PHE A 1 306 ? -25.997 -6.223 38.522 1.00 95.06 306 PHE A O 1
ATOM 2543 N N . TYR A 1 307 ? -24.830 -6.485 36.627 1.00 95.62 307 TYR A N 1
ATOM 2544 C CA . TYR A 1 307 ? -25.213 -5.179 36.086 1.00 95.62 307 TYR A CA 1
ATOM 2545 C C . TYR A 1 307 ? -26.729 -5.034 35.968 1.00 95.62 307 TYR A C 1
ATOM 2547 O O . TYR A 1 307 ? -27.283 -4.049 36.449 1.00 95.62 307 TYR A O 1
ATOM 2555 N N . ALA A 1 308 ? -27.400 -6.004 35.347 1.00 95.69 308 ALA A N 1
ATOM 2556 C CA . ALA A 1 308 ? -28.832 -5.935 35.084 1.00 95.69 308 ALA A CA 1
ATOM 2557 C C . ALA A 1 308 ? -29.683 -5.903 36.362 1.00 95.69 308 ALA A C 1
ATOM 2559 O O . ALA A 1 308 ? -30.723 -5.246 36.374 1.00 95.69 308 ALA A O 1
ATOM 2560 N N . GLU A 1 309 ? -29.257 -6.609 37.409 1.00 93.44 309 GLU A N 1
ATOM 2561 C CA . GLU A 1 309 ? -29.978 -6.694 38.680 1.00 93.44 309 GLU A CA 1
ATOM 2562 C C . GLU A 1 309 ? -29.656 -5.531 39.618 1.00 93.44 309 GLU A C 1
ATOM 2564 O O . GLU A 1 309 ? -30.548 -5.038 40.312 1.00 93.44 309 GLU A O 1
ATOM 2569 N N . MET A 1 310 ? -28.392 -5.097 39.649 1.00 90.12 310 MET A N 1
ATOM 2570 C CA . MET A 1 310 ? -27.889 -4.255 40.732 1.00 90.12 310 MET A CA 1
ATOM 2571 C C . MET A 1 310 ? -27.650 -2.800 40.361 1.00 90.12 310 MET A C 1
ATOM 2573 O O . MET A 1 310 ? -27.605 -1.952 41.252 1.00 90.12 310 MET A O 1
ATOM 2577 N N . ILE A 1 311 ? -27.494 -2.491 39.075 1.00 92.19 311 ILE A N 1
ATOM 2578 C CA . ILE A 1 311 ? -27.148 -1.146 38.627 1.00 92.19 311 ILE A CA 1
ATOM 2579 C C . ILE A 1 311 ? -28.342 -0.522 37.909 1.00 92.19 311 ILE A C 1
ATOM 2581 O O . ILE A 1 311 ? -28.810 -0.996 36.871 1.00 92.19 311 ILE A O 1
ATOM 2585 N N . GLU A 1 312 ? -28.830 0.586 38.467 1.00 88.94 312 GLU A N 1
ATOM 2586 C CA . GLU A 1 312 ? -29.957 1.324 37.906 1.00 88.94 312 GLU A CA 1
ATOM 2587 C C . GLU A 1 312 ? -29.661 1.760 36.461 1.00 88.94 312 GLU A C 1
ATOM 2589 O O . GLU A 1 312 ? -28.598 2.295 36.144 1.00 88.94 312 GLU A O 1
ATOM 2594 N N . GLY A 1 313 ? -30.609 1.499 35.558 1.00 88.88 313 GLY A N 1
ATOM 2595 C CA . GLY A 1 313 ? -30.479 1.824 34.136 1.00 88.88 313 GLY A CA 1
ATOM 2596 C C . GLY A 1 313 ? -29.619 0.854 33.314 1.00 88.88 313 GLY A C 1
ATOM 2597 O O . GLY A 1 313 ? -29.567 0.998 32.093 1.00 88.88 313 GLY A O 1
ATOM 2598 N N . ALA A 1 314 ? -28.987 -0.157 33.923 1.00 95.94 314 ALA A N 1
ATOM 2599 C CA . ALA A 1 314 ? -28.166 -1.124 33.193 1.00 95.94 314 ALA A CA 1
ATOM 2600 C C . ALA A 1 314 ? -28.981 -2.249 32.531 1.00 95.94 314 ALA A C 1
ATOM 2602 O O . ALA A 1 314 ? -28.563 -2.763 31.494 1.00 95.94 314 ALA A O 1
ATOM 2603 N N . GLN A 1 315 ? -30.149 -2.612 33.075 1.00 96.19 315 GLN A N 1
ATOM 2604 C CA . GLN A 1 315 ? -30.956 -3.750 32.605 1.00 96.19 315 GLN A CA 1
ATOM 2605 C C . GLN A 1 315 ? -31.256 -3.705 31.097 1.00 96.19 315 GLN A C 1
ATOM 2607 O O . GLN A 1 315 ? -31.053 -4.692 30.389 1.00 96.19 315 GLN A O 1
ATOM 2612 N N . GLU A 1 316 ? -31.707 -2.555 30.587 1.00 96.00 316 GLU A N 1
ATOM 2613 C CA . GLU A 1 316 ? -32.015 -2.391 29.161 1.00 96.00 316 GLU A CA 1
ATOM 2614 C C . GLU A 1 316 ? -30.751 -2.499 28.292 1.00 96.00 316 GLU A C 1
ATOM 2616 O O . GLU A 1 316 ? -30.779 -3.089 27.212 1.00 96.00 316 GLU A O 1
ATOM 2621 N N . ILE A 1 317 ? -29.621 -1.982 28.782 1.00 96.88 317 ILE A N 1
ATOM 2622 C CA . ILE A 1 317 ? -28.334 -2.025 28.080 1.00 96.88 317 ILE A CA 1
ATOM 2623 C C . ILE A 1 317 ? -27.832 -3.471 27.983 1.00 96.88 317 ILE A C 1
ATOM 2625 O O . ILE A 1 317 ? -27.423 -3.902 26.902 1.00 96.88 317 ILE A O 1
ATOM 2629 N N . VAL A 1 318 ? -27.910 -4.235 29.079 1.00 97.25 318 VAL A N 1
ATOM 2630 C CA . VAL A 1 318 ? -27.528 -5.656 29.115 1.00 97.25 318 VAL A CA 1
ATOM 2631 C C . VAL A 1 318 ? -28.384 -6.480 28.153 1.00 97.25 318 VAL A C 1
ATOM 2633 O O . VAL A 1 318 ? -27.847 -7.280 27.386 1.00 97.25 318 VAL A O 1
ATOM 2636 N N . GLU A 1 319 ? -29.699 -6.263 28.128 1.00 95.69 319 GLU A N 1
ATOM 2637 C CA . GLU A 1 319 ? -30.594 -6.983 27.216 1.00 95.69 319 GLU A CA 1
ATOM 2638 C C . GLU A 1 319 ? -30.263 -6.693 25.742 1.00 95.69 319 GLU A C 1
ATOM 2640 O O . GLU A 1 319 ? -30.181 -7.609 24.920 1.00 95.69 319 GLU A O 1
ATOM 2645 N N . GLN A 1 320 ? -29.969 -5.433 25.405 1.00 95.50 320 GLN A N 1
ATOM 2646 C CA . GLN A 1 320 ? -29.516 -5.067 24.061 1.00 95.50 320 GLN A CA 1
ATOM 2647 C C . GLN A 1 320 ? -28.175 -5.729 23.703 1.00 95.50 320 GLN A C 1
ATOM 2649 O O . GLN A 1 320 ? -28.020 -6.236 22.590 1.00 95.50 320 GLN A O 1
ATOM 2654 N N . ILE A 1 321 ? -27.211 -5.770 24.631 1.00 96.31 321 ILE A N 1
ATOM 2655 C CA . ILE A 1 321 ? -25.924 -6.456 24.424 1.00 96.31 321 ILE A CA 1
ATOM 2656 C C . ILE A 1 321 ? -26.151 -7.946 24.158 1.00 96.31 321 ILE A C 1
ATOM 2658 O O . ILE A 1 321 ? -25.618 -8.470 23.181 1.00 96.31 321 ILE A O 1
ATOM 2662 N N . ARG A 1 322 ? -26.991 -8.622 24.949 1.00 95.00 322 ARG A N 1
ATOM 2663 C CA . ARG A 1 322 ? -27.322 -10.048 24.771 1.00 95.00 322 ARG A CA 1
ATOM 2664 C C . ARG A 1 322 ? -27.940 -10.347 23.413 1.00 95.00 322 ARG A C 1
ATOM 2666 O O . ARG A 1 322 ? -27.611 -11.358 22.788 1.00 95.00 322 ARG A O 1
ATOM 2673 N N . GLN A 1 323 ? -28.819 -9.472 22.931 1.00 93.81 323 GLN A N 1
ATOM 2674 C CA . GLN A 1 323 ? -29.415 -9.608 21.604 1.00 93.81 323 GLN A CA 1
ATOM 2675 C C . GLN A 1 323 ? -28.362 -9.471 20.501 1.00 93.81 323 GLN A C 1
ATOM 2677 O O . GLN A 1 323 ? -28.299 -10.316 19.606 1.00 93.81 323 GLN A O 1
ATOM 2682 N N . LEU A 1 324 ? -27.494 -8.462 20.599 1.00 93.25 324 LEU A N 1
ATOM 2683 C CA . LEU A 1 324 ? -26.426 -8.208 19.629 1.00 93.25 324 LEU A CA 1
ATOM 2684 C C . LEU A 1 324 ? -25.313 -9.270 19.676 1.00 93.25 324 LEU A C 1
ATOM 2686 O O . LEU A 1 324 ? -24.708 -9.575 18.646 1.00 93.25 324 LEU A O 1
ATOM 2690 N N . ARG A 1 325 ? -25.078 -9.892 20.839 1.00 89.94 325 ARG A N 1
ATOM 2691 C CA . ARG A 1 325 ? -24.048 -10.921 21.056 1.00 89.94 325 ARG A CA 1
ATOM 2692 C C . ARG A 1 325 ? -24.223 -12.137 20.144 1.00 89.94 325 ARG A C 1
ATOM 2694 O O . ARG A 1 325 ? -23.226 -12.716 19.714 1.00 89.94 325 ARG A O 1
ATOM 2701 N N . LYS A 1 326 ? -25.467 -12.509 19.815 1.00 88.44 326 LYS A N 1
ATOM 2702 C CA . LYS A 1 326 ? -25.798 -13.717 19.030 1.00 88.44 326 LYS A CA 1
ATOM 2703 C C . LYS A 1 326 ? -25.101 -13.768 17.668 1.00 88.44 326 LYS A C 1
ATOM 2705 O O . LYS A 1 326 ? -24.730 -14.846 17.219 1.00 88.44 326 LYS A O 1
ATOM 2710 N N . GLU A 1 327 ? -24.878 -12.612 17.04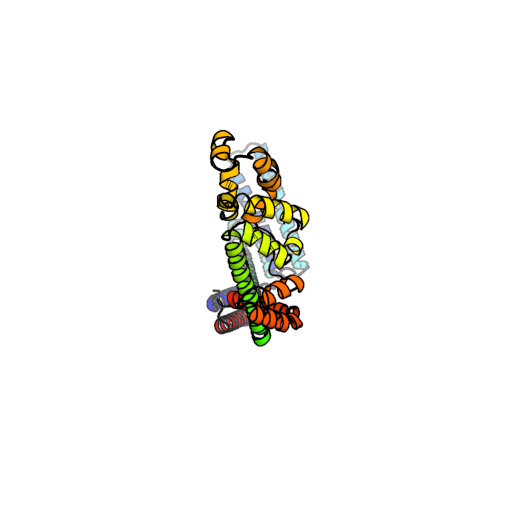7 1.00 91.44 327 GLU A N 1
ATOM 2711 C CA . GLU A 1 327 ? -24.256 -12.491 15.722 1.00 91.44 327 GLU A CA 1
ATOM 2712 C C . GLU A 1 327 ? -22.970 -11.645 15.743 1.00 91.44 327 GLU A C 1
ATOM 2714 O O . GLU A 1 327 ? -22.470 -11.230 14.694 1.00 91.44 327 GLU A O 1
ATOM 2719 N N . LYS A 1 328 ? -22.377 -11.424 16.928 1.00 91.25 328 LYS A N 1
ATOM 2720 C CA . LYS A 1 328 ? -21.269 -10.471 17.117 1.00 91.25 328 LYS A CA 1
ATOM 2721 C C . LYS A 1 328 ? -20.079 -10.688 16.187 1.00 91.25 328 LYS A C 1
ATOM 2723 O O . LYS A 1 328 ? -19.478 -9.719 15.734 1.00 91.25 328 LYS A O 1
ATOM 2728 N N . TYR A 1 329 ? -19.740 -11.943 15.888 1.00 92.00 329 TYR A N 1
ATOM 2729 C CA . TYR A 1 329 ? -18.621 -12.260 15.001 1.00 92.00 329 TYR A CA 1
ATOM 2730 C C . TYR A 1 329 ? -18.913 -11.824 13.566 1.00 92.00 329 TYR A C 1
ATOM 2732 O O . TYR A 1 329 ? -18.068 -11.177 12.957 1.00 92.00 329 TYR A O 1
ATOM 2740 N N . SER A 1 330 ? -20.128 -12.076 13.067 1.00 93.12 330 SER A N 1
ATOM 2741 C CA . SER A 1 330 ? -20.525 -11.625 11.731 1.00 93.12 330 SER A CA 1
ATOM 2742 C C . SER A 1 330 ? -20.572 -10.099 11.648 1.00 93.12 330 SER A C 1
ATOM 2744 O O . SER A 1 330 ? -20.114 -9.525 10.663 1.00 93.12 330 SER A O 1
ATOM 2746 N N . TYR A 1 331 ? -21.071 -9.430 12.691 1.00 94.69 331 TYR A N 1
ATOM 2747 C CA . TYR A 1 331 ? -21.095 -7.967 12.746 1.00 94.69 331 TYR A CA 1
A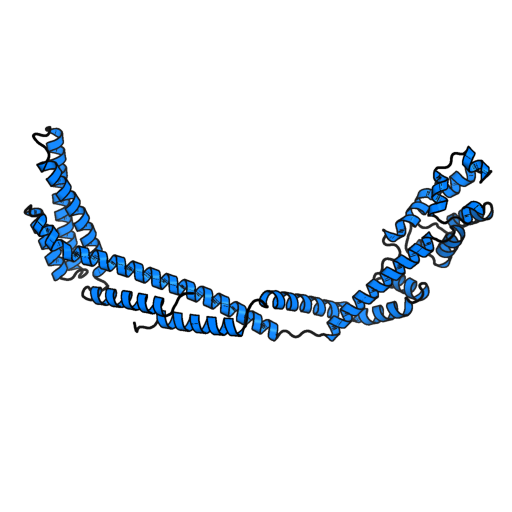TOM 2748 C C . TYR A 1 331 ? -19.685 -7.366 12.760 1.00 94.69 331 TYR A C 1
ATOM 2750 O O . TYR A 1 331 ? -19.404 -6.417 12.027 1.00 94.69 331 TYR A O 1
ATOM 2758 N N . ARG A 1 332 ? -18.774 -7.954 13.546 1.00 94.44 332 ARG A N 1
ATOM 2759 C CA . ARG A 1 332 ? -17.372 -7.531 13.627 1.00 94.44 332 ARG A CA 1
ATOM 2760 C C . ARG A 1 332 ? -16.634 -7.714 12.304 1.00 94.44 332 ARG A C 1
ATOM 2762 O O . ARG A 1 332 ? -15.890 -6.824 11.905 1.00 94.44 332 ARG A O 1
ATOM 2769 N N . GLU A 1 333 ? -16.809 -8.855 11.641 1.00 94.88 333 GLU A N 1
ATOM 2770 C CA . GLU A 1 333 ? -16.192 -9.121 10.337 1.00 94.88 333 GLU A CA 1
ATOM 2771 C C . GLU A 1 333 ? -16.602 -8.070 9.303 1.00 94.88 333 GLU A C 1
ATOM 2773 O O . GLU A 1 333 ? -15.742 -7.514 8.616 1.00 94.88 333 GLU A O 1
ATOM 2778 N N . GLU A 1 334 ? -17.895 -7.741 9.248 1.00 95.06 334 GLU A N 1
ATOM 2779 C CA . GLU A 1 334 ? -18.412 -6.726 8.332 1.00 95.06 334 GLU A CA 1
ATOM 2780 C C . GLU A 1 334 ? -17.898 -5.320 8.682 1.00 95.06 334 GLU A C 1
ATOM 2782 O O . GLU A 1 334 ? -17.508 -4.557 7.797 1.00 95.06 334 GLU A O 1
ATOM 2787 N N . TYR A 1 335 ? -17.823 -4.992 9.974 1.00 95.44 335 TYR A N 1
ATOM 2788 C CA . TYR A 1 335 ? -17.257 -3.732 10.457 1.00 95.44 335 TYR A CA 1
ATOM 2789 C C . TYR A 1 335 ? -15.779 -3.568 10.068 1.00 95.44 335 TYR A C 1
ATOM 2791 O O . TYR A 1 335 ? -15.378 -2.530 9.538 1.00 95.44 335 TYR A O 1
ATOM 2799 N N . GLU A 1 336 ? -14.960 -4.602 10.273 1.00 94.94 336 GLU A N 1
ATOM 2800 C CA . GLU A 1 336 ? -13.540 -4.584 9.900 1.00 94.94 336 GLU A CA 1
ATOM 2801 C C . GLU A 1 336 ? -13.344 -4.539 8.380 1.00 94.94 336 GLU A C 1
ATOM 2803 O O . GLU A 1 336 ? -12.446 -3.849 7.888 1.00 94.94 336 GLU A O 1
ATOM 2808 N N . LYS A 1 337 ? -14.193 -5.238 7.616 1.00 94.38 337 LYS A N 1
ATOM 2809 C CA . LYS A 1 337 ? -14.223 -5.146 6.152 1.00 94.38 337 LYS A CA 1
ATOM 2810 C C . LYS A 1 337 ? -14.511 -3.711 5.708 1.00 94.38 337 LYS A C 1
ATOM 2812 O O . LYS A 1 337 ? -13.735 -3.157 4.932 1.00 94.38 337 LYS A O 1
ATOM 2817 N N . ASN A 1 338 ? -15.547 -3.078 6.256 1.00 94.75 338 ASN A N 1
ATOM 2818 C CA . ASN A 1 338 ? -15.881 -1.688 5.951 1.00 94.75 338 ASN A CA 1
ATOM 2819 C C . ASN A 1 338 ? -14.739 -0.726 6.288 1.00 94.75 338 ASN A C 1
ATOM 2821 O O . ASN A 1 338 ? -14.375 0.115 5.474 1.00 94.75 338 ASN A O 1
ATOM 2825 N N . LYS A 1 339 ? -14.101 -0.893 7.450 1.00 94.69 339 LYS A N 1
ATOM 2826 C CA . LYS A 1 339 ? -12.959 -0.064 7.849 1.00 94.69 339 LYS A CA 1
ATOM 2827 C C . LYS A 1 339 ? -11.788 -0.168 6.864 1.00 94.69 339 LYS A C 1
ATOM 2829 O O . LYS A 1 339 ? -11.133 0.836 6.583 1.00 94.69 339 LYS A O 1
ATOM 2834 N N . LYS A 1 340 ? -11.521 -1.363 6.324 1.00 94.12 340 LYS A N 1
ATOM 2835 C CA . LYS A 1 340 ? -10.503 -1.566 5.278 1.00 94.12 340 LYS A CA 1
ATOM 2836 C C . LYS A 1 340 ? -10.895 -0.890 3.964 1.00 94.12 340 LYS A C 1
ATOM 2838 O O . LYS A 1 340 ? -10.050 -0.216 3.378 1.00 94.12 340 LYS A O 1
ATOM 2843 N N . ILE A 1 341 ? -12.151 -1.036 3.539 1.00 93.06 341 ILE A N 1
ATOM 2844 C CA . ILE A 1 341 ? -12.688 -0.403 2.325 1.00 93.06 341 ILE A CA 1
ATOM 2845 C C . ILE A 1 341 ? -12.578 1.117 2.420 1.00 93.06 341 ILE A C 1
ATOM 2847 O O . ILE A 1 341 ? -12.019 1.744 1.525 1.00 93.06 341 ILE A O 1
ATOM 2851 N N . GLU A 1 342 ? -13.058 1.710 3.512 1.00 92.19 342 GLU A N 1
ATOM 2852 C CA . GLU A 1 342 ? -13.051 3.163 3.703 1.00 92.19 342 GLU A CA 1
ATOM 2853 C C . GLU A 1 342 ? -11.628 3.720 3.752 1.00 92.19 342 GLU A C 1
ATOM 2855 O O . GLU A 1 342 ? -11.328 4.690 3.059 1.00 92.19 342 GLU A O 1
ATOM 2860 N N . LYS A 1 343 ? -10.706 3.042 4.449 1.00 94.25 343 LYS A N 1
ATOM 2861 C CA . LYS A 1 343 ? -9.286 3.411 4.419 1.00 94.25 343 LYS A CA 1
ATOM 2862 C C . LYS A 1 343 ? -8.726 3.390 2.993 1.00 94.25 343 LYS A C 1
ATOM 2864 O O . LYS A 1 343 ? -7.985 4.290 2.605 1.00 94.25 343 LYS A O 1
ATOM 2869 N N . ARG A 1 344 ? -9.067 2.375 2.195 1.00 93.38 344 ARG A N 1
ATOM 2870 C CA . ARG A 1 344 ? -8.561 2.272 0.822 1.00 93.38 344 ARG A CA 1
ATOM 2871 C C . ARG A 1 344 ? -9.181 3.315 -0.107 1.00 93.38 344 ARG A C 1
ATOM 2873 O O . ARG A 1 344 ? -8.467 3.890 -0.927 1.00 93.38 344 ARG A O 1
ATOM 2880 N N . LYS A 1 345 ? -10.471 3.621 0.056 1.00 91.69 345 LYS A N 1
ATOM 2881 C CA . LYS A 1 345 ? -11.139 4.737 -0.633 1.00 91.69 345 LYS A CA 1
ATOM 2882 C C . LYS A 1 345 ? -10.491 6.076 -0.289 1.00 91.69 345 LYS A C 1
ATOM 2884 O O . LYS A 1 345 ? -10.271 6.881 -1.188 1.00 91.69 345 LYS A O 1
ATOM 2889 N N . GLU A 1 346 ? -10.136 6.303 0.973 1.00 93.06 346 GLU A N 1
ATOM 2890 C CA . GLU A 1 346 ? -9.427 7.510 1.406 1.00 93.06 346 GLU A CA 1
ATOM 2891 C C . GLU A 1 346 ? -8.043 7.618 0.747 1.00 93.06 346 GLU A C 1
ATOM 2893 O O . GLU A 1 346 ? -7.709 8.659 0.182 1.00 93.06 346 GLU A O 1
ATOM 2898 N N . GLU A 1 347 ? -7.265 6.531 0.712 1.00 93.12 347 GLU A N 1
ATOM 2899 C CA . GLU A 1 347 ? -5.957 6.491 0.037 1.00 93.12 347 GLU A CA 1
ATOM 2900 C C . GLU A 1 347 ? -6.047 6.806 -1.469 1.00 93.12 347 GLU A C 1
ATOM 2902 O O . GLU A 1 347 ? -5.120 7.401 -2.037 1.00 93.12 347 GLU A O 1
ATOM 2907 N N . LEU A 1 348 ? -7.160 6.431 -2.108 1.00 93.06 348 LEU A N 1
ATOM 2908 C CA . LEU A 1 348 ? -7.428 6.657 -3.529 1.00 93.06 348 LEU A CA 1
ATOM 2909 C C . LEU A 1 348 ? -8.174 7.963 -3.825 1.00 93.06 348 LEU A C 1
ATOM 2911 O O . LEU A 1 348 ? -8.215 8.377 -4.979 1.00 93.06 348 LEU A O 1
ATOM 2915 N N . SER A 1 349 ? -8.698 8.653 -2.809 1.00 90.69 349 SER A N 1
ATOM 2916 C CA . SER A 1 349 ? -9.475 9.895 -2.959 1.00 90.69 349 SER A CA 1
ATOM 2917 C C . SER A 1 349 ? -8.704 11.035 -3.632 1.00 90.69 349 SER A C 1
ATOM 2919 O O . SER A 1 349 ? -9.298 11.924 -4.238 1.00 90.69 349 SER A O 1
ATOM 2921 N N . LYS A 1 350 ? -7.369 10.990 -3.566 1.00 92.38 350 LYS A N 1
ATOM 2922 C CA . LYS A 1 350 ? -6.463 11.929 -4.242 1.00 92.38 350 LYS A CA 1
ATOM 2923 C C . LYS A 1 350 ? -6.421 11.766 -5.765 1.00 92.38 350 LYS A C 1
ATOM 2925 O O . LYS A 1 350 ? -5.825 12.604 -6.433 1.00 92.38 350 LYS A O 1
ATOM 2930 N N . TYR A 1 351 ? -6.984 10.684 -6.299 1.00 92.25 351 TYR A N 1
ATOM 2931 C CA . TYR A 1 351 ? -7.035 10.416 -7.729 1.00 92.25 351 TYR A CA 1
ATOM 2932 C C . TYR A 1 351 ? -8.445 10.630 -8.271 1.00 92.25 351 TYR A C 1
ATOM 2934 O O . TYR A 1 351 ? -9.430 10.149 -7.713 1.00 92.25 351 TYR A O 1
ATOM 2942 N N . SER A 1 352 ? -8.540 11.289 -9.422 1.00 93.31 352 SER A N 1
ATOM 2943 C CA . SER A 1 352 ? -9.775 11.346 -10.196 1.00 93.31 352 SER A CA 1
ATOM 2944 C C . SER A 1 352 ? -9.787 10.215 -11.218 1.00 93.31 352 SER A C 1
ATOM 2946 O O . SER A 1 352 ? -8.932 10.159 -12.101 1.00 93.31 352 SER A O 1
ATOM 2948 N N . LYS A 1 353 ? -10.790 9.329 -11.143 1.00 92.50 353 LYS A N 1
ATOM 2949 C CA . LYS A 1 353 ? -10.965 8.221 -12.101 1.00 92.50 353 LYS A CA 1
ATOM 2950 C C . LYS A 1 353 ? -10.987 8.719 -13.550 1.00 92.50 353 LYS A C 1
ATOM 2952 O O . LYS A 1 353 ? -10.327 8.151 -14.407 1.00 92.50 353 LYS A O 1
ATOM 2957 N N . LYS A 1 354 ? -11.688 9.831 -13.804 1.00 93.94 354 LYS A N 1
ATOM 2958 C CA . LYS A 1 354 ? -11.781 10.446 -15.138 1.00 93.94 354 LYS A CA 1
ATOM 2959 C C . LYS A 1 354 ? -10.441 10.982 -15.636 1.00 93.94 354 LYS A C 1
ATOM 2961 O O . LYS A 1 354 ? -10.167 10.890 -16.828 1.00 93.94 354 LYS A O 1
ATOM 2966 N N . GLU A 1 355 ? -9.638 11.563 -14.746 1.00 94.75 355 GLU A N 1
ATOM 2967 C CA . GLU A 1 355 ? -8.305 12.067 -15.098 1.00 94.75 355 GLU A CA 1
ATOM 2968 C C . GLU A 1 355 ? -7.351 10.908 -15.380 1.00 94.75 355 GLU A C 1
ATOM 2970 O O . GLU A 1 355 ? -6.667 10.939 -16.393 1.00 94.75 355 GLU A O 1
ATOM 2975 N N . LEU A 1 356 ? -7.384 9.849 -14.566 1.00 95.25 356 LEU A N 1
ATOM 2976 C CA . LEU A 1 356 ? -6.602 8.632 -14.797 1.00 95.25 356 LEU A CA 1
ATOM 2977 C C . LEU A 1 356 ? -6.983 7.933 -16.111 1.00 95.25 356 LEU A C 1
ATOM 2979 O O . LEU A 1 356 ? -6.109 7.486 -16.841 1.00 95.25 356 LEU A O 1
ATOM 2983 N N . GLU A 1 357 ? -8.274 7.855 -16.445 1.00 95.69 357 GLU A N 1
ATOM 2984 C CA . GLU A 1 357 ? -8.737 7.320 -17.734 1.00 95.69 357 GLU A CA 1
ATOM 2985 C C . GLU A 1 357 ? -8.297 8.191 -18.921 1.00 95.69 357 GLU A C 1
ATOM 2987 O O . GLU A 1 357 ? -8.035 7.675 -20.006 1.00 95.69 357 GLU A O 1
ATOM 2992 N N . ALA A 1 358 ? -8.245 9.516 -18.752 1.00 95.25 358 ALA A N 1
ATOM 2993 C CA . ALA A 1 358 ? -7.705 10.414 -19.769 1.00 95.25 358 ALA A CA 1
ATOM 2994 C C . ALA A 1 358 ? -6.190 10.222 -19.930 1.00 95.25 358 ALA A C 1
ATOM 2996 O O . ALA A 1 358 ? -5.729 10.036 -21.049 1.00 95.25 358 ALA A O 1
ATOM 2997 N N . GLU A 1 359 ? -5.450 10.161 -18.823 1.00 94.50 359 GLU A N 1
ATOM 2998 C CA . GLU A 1 359 ? -4.004 9.930 -18.813 1.00 94.50 359 GLU A CA 1
ATOM 2999 C C . GLU A 1 359 ? -3.640 8.561 -19.411 1.00 94.50 359 GLU A C 1
ATOM 3001 O O . GLU A 1 359 ? -2.683 8.463 -20.175 1.00 94.50 359 GLU A O 1
ATOM 3006 N N . LEU A 1 360 ? -4.428 7.513 -19.138 1.00 96.19 360 LEU A N 1
ATOM 3007 C CA . LEU A 1 360 ? -4.242 6.195 -19.748 1.00 96.19 360 LEU A CA 1
ATOM 3008 C C . LEU A 1 360 ? -4.412 6.253 -21.271 1.00 96.19 360 LEU A C 1
ATOM 3010 O O . LEU A 1 360 ? -3.548 5.759 -21.987 1.00 96.19 360 LEU A O 1
ATOM 3014 N N . ARG A 1 361 ? -5.475 6.905 -21.764 1.00 94.94 361 ARG A N 1
ATOM 3015 C CA . ARG A 1 361 ? -5.691 7.099 -23.209 1.00 94.94 361 ARG A CA 1
ATOM 3016 C C . ARG A 1 361 ? -4.566 7.900 -23.857 1.00 94.94 361 ARG A C 1
ATOM 3018 O O . ARG A 1 361 ? -4.148 7.573 -24.964 1.00 94.94 361 ARG A O 1
ATOM 3025 N N . ASP A 1 362 ? -4.066 8.925 -23.173 1.00 94.06 362 ASP A N 1
ATOM 3026 C CA . ASP A 1 362 ? -2.928 9.704 -23.654 1.00 94.06 362 ASP A CA 1
ATOM 3027 C C . ASP A 1 362 ? -1.674 8.821 -23.745 1.00 94.06 362 ASP A C 1
ATOM 3029 O O . ASP A 1 362 ? -0.997 8.826 -24.769 1.00 94.06 362 ASP A O 1
ATOM 3033 N N . ILE A 1 363 ? -1.383 8.002 -22.727 1.00 94.50 363 ILE A N 1
ATOM 3034 C CA . ILE A 1 363 ? -0.247 7.065 -22.742 1.00 94.50 363 ILE A CA 1
ATOM 3035 C C . ILE A 1 363 ? -0.387 6.023 -23.856 1.00 94.50 363 ILE A C 1
ATOM 3037 O O . ILE A 1 363 ? 0.590 5.770 -24.563 1.00 94.50 363 ILE A O 1
ATOM 3041 N N . GLU A 1 364 ? -1.572 5.437 -24.032 1.00 93.56 364 GLU A N 1
ATOM 3042 C CA . GLU A 1 364 ? -1.868 4.501 -25.122 1.00 93.56 364 GLU A CA 1
ATOM 3043 C C . GLU A 1 364 ? -1.608 5.158 -26.481 1.00 93.56 364 GLU A C 1
ATOM 3045 O O . GLU A 1 364 ? -0.891 4.597 -27.311 1.00 93.56 364 GLU A O 1
ATOM 3050 N N . HIS A 1 365 ? -2.078 6.393 -26.672 1.00 93.75 365 HIS A N 1
ATOM 3051 C CA . HIS A 1 365 ? -1.815 7.157 -27.884 1.00 93.75 365 HIS A CA 1
ATOM 3052 C C . HIS A 1 365 ? -0.314 7.428 -28.095 1.00 93.75 365 HIS A C 1
ATOM 3054 O O . HIS A 1 365 ? 0.194 7.268 -29.206 1.00 93.75 365 HIS A O 1
ATOM 3060 N N . LEU A 1 366 ? 0.430 7.797 -27.047 1.00 93.12 366 LEU A N 1
ATOM 3061 C CA . LEU A 1 366 ? 1.879 8.012 -27.138 1.00 93.12 366 LEU A CA 1
ATOM 3062 C C . LEU A 1 366 ? 2.641 6.717 -27.470 1.00 93.12 366 LEU A C 1
ATOM 3064 O O . LEU A 1 366 ? 3.612 6.760 -28.229 1.00 93.12 366 LEU A O 1
ATOM 3068 N N . LEU A 1 367 ? 2.211 5.569 -26.940 1.00 92.81 367 LEU A N 1
ATOM 3069 C CA . LEU A 1 367 ? 2.778 4.258 -27.272 1.00 92.81 367 LEU A CA 1
ATOM 3070 C C . LEU A 1 367 ? 2.488 3.870 -28.725 1.00 92.81 367 LEU A C 1
ATOM 3072 O O . LEU A 1 367 ? 3.401 3.443 -29.432 1.00 92.81 367 LEU A O 1
ATOM 3076 N N . GLU A 1 368 ? 1.261 4.083 -29.204 1.00 92.12 368 GLU A N 1
ATOM 3077 C CA . GLU A 1 368 ? 0.907 3.892 -30.616 1.00 92.12 368 GLU A CA 1
ATOM 3078 C C . GLU A 1 368 ? 1.751 4.779 -31.535 1.00 92.12 368 GLU A C 1
ATOM 3080 O O . GLU A 1 368 ? 2.272 4.317 -32.556 1.00 92.12 368 GLU A O 1
ATOM 3085 N N . LEU A 1 369 ? 1.945 6.049 -31.164 1.00 89.62 369 LEU A N 1
ATOM 3086 C CA . LEU A 1 369 ? 2.839 6.942 -31.889 1.00 89.62 369 LEU A CA 1
ATOM 3087 C C . LEU A 1 369 ? 4.257 6.382 -31.911 1.00 89.62 369 LEU A C 1
ATOM 3089 O O . LEU A 1 369 ? 4.860 6.365 -32.977 1.00 89.62 369 LEU A O 1
ATOM 3093 N N . LEU A 1 370 ? 4.775 5.871 -30.795 1.00 88.81 370 LEU A N 1
ATOM 3094 C CA . LEU A 1 370 ? 6.132 5.333 -30.718 1.00 88.81 370 LEU A CA 1
ATOM 3095 C C . LEU A 1 370 ? 6.317 4.044 -31.542 1.00 88.81 370 LEU A C 1
ATOM 3097 O O . LEU A 1 370 ? 7.373 3.857 -32.142 1.00 88.81 370 LEU A O 1
ATOM 3101 N N . HIS A 1 371 ? 5.304 3.173 -31.605 1.00 87.00 371 HIS A N 1
ATOM 3102 C CA . HIS A 1 371 ? 5.367 1.885 -32.322 1.00 87.00 371 HIS A CA 1
ATOM 3103 C C . HIS A 1 371 ? 4.908 1.949 -33.779 1.00 87.00 371 HIS A C 1
ATOM 3105 O O . HIS A 1 371 ? 5.151 1.010 -34.536 1.00 87.00 371 HIS A O 1
ATOM 3111 N N . SER A 1 372 ? 4.234 3.020 -34.197 1.00 82.38 372 SER A N 1
ATOM 3112 C CA . SER A 1 372 ? 3.763 3.142 -35.576 1.00 82.38 372 SER A CA 1
ATOM 3113 C C . SER A 1 372 ? 4.926 3.247 -36.572 1.00 82.38 372 SER A C 1
ATOM 3115 O O . SER A 1 372 ? 5.939 3.896 -36.323 1.00 82.38 372 SER A O 1
ATOM 3117 N N . ASN A 1 373 ? 4.755 2.669 -37.762 1.00 66.31 373 ASN A N 1
ATOM 3118 C CA . ASN A 1 373 ? 5.751 2.739 -38.842 1.00 66.31 373 ASN A CA 1
ATOM 3119 C C . ASN A 1 373 ? 5.764 4.094 -39.584 1.00 66.31 373 ASN A C 1
ATOM 3121 O O . ASN A 1 373 ? 6.514 4.265 -40.545 1.00 66.31 373 ASN A O 1
ATOM 3125 N N . HIS A 1 374 ? 4.916 5.048 -39.186 1.00 56.22 374 HIS A N 1
ATOM 3126 C CA . HIS A 1 374 ? 4.808 6.362 -39.819 1.00 56.22 374 HIS A CA 1
ATOM 3127 C C . HIS A 1 374 ? 5.479 7.445 -38.957 1.00 56.22 374 HIS A C 1
ATOM 3129 O O . HIS A 1 374 ? 5.233 7.468 -37.752 1.00 56.22 374 HIS A O 1
ATOM 3135 N N . PRO A 1 375 ? 6.344 8.298 -39.536 1.00 53.31 375 PRO A N 1
ATOM 3136 C CA . PRO A 1 375 ? 7.056 9.351 -38.808 1.00 53.31 375 PRO A CA 1
ATOM 3137 C C . PRO A 1 375 ? 6.160 10.496 -38.331 1.00 53.31 375 PRO A C 1
ATOM 3139 O O . PRO A 1 375 ? 5.096 10.727 -38.952 1.00 53.31 375 PRO A O 1
#

Foldseek 3Di:
DDDLVNLVVLVVLLVVLVVVCVVWPPQQLVVLLVLLVLVVVLLVQLVVLVVVVVPDDDDDPVVVVVSVVSNVVSLVVLVVSLVSLVVCVVVVSGDPVSSVLSVVLSVCVVVVNSVVSVVSSVVSVVSNVSVVSNVVSVVVLVVLLVVLVVLLVVLVVLLVVVVVLVPDDFDVVLQVLLVLLVVLLVVVLVLVVVVLVVLQQAFQLVNLVCCVVLVLCVQPVLADDPVLSVLVNVVCVVQVVNRRDGLVRNLVCLPDDLVRVCVRPVPSVSCCCNPVVSNVSSVCSVCVNVDCRLPRDLVDVVSLVCQLPPGPPSVVSSVSSVVSVVCNVVSVVSNVVVVVSVVVCVVSVVDDSVVSVVVSVVSVVSSCSSPDPDD

Sequence (375 aa):
MLSAEEICELKRIHHSLEKRMEKIEKNQLSAIVKLSERLKELMADIESMREKEKNMWNPDLNTRIKISKKGIKLSKELNYFVMEVASEFEKSNIPEDAGKRFMSVAKLIKDNRMDPAKKEFEYFEEIIELSKRYEKTEEEMKEKDRILKREQVRIEKILAEMSELEKETVDLGKILSYENLLKNLEKLEKLRETYIHSLLSEPVVELLEDIEKYSLKDYCQALPGKEEMAELKEFFSEYPAFGKCNVNQLCEFFEYSEKKLSHICPETSRFRRLVVGNKNLFETILSLEKTTFLAVDDENEKVMDFYAEMIEGAQEIVEQIRQLRKEKYSYREEYEKNKKIEKRKEELSKYSKKELEAELRDIEHLLELLHSNHP

Solvent-accessible surface area (backbone atoms only — not comparable to full-atom values): 20539 Å² total; per-residue (Å²): 131,91,48,68,65,60,54,43,50,53,39,44,51,44,52,52,44,49,60,69,42,60,85,42,54,82,83,22,43,62,52,47,42,53,51,40,54,55,48,52,54,50,50,52,54,52,49,55,50,52,50,55,60,72,72,47,84,82,66,56,71,70,54,52,52,51,52,51,53,51,52,55,48,52,52,49,52,52,52,49,48,52,52,48,48,51,52,37,39,75,69,65,33,38,55,70,69,58,47,52,51,55,51,48,30,53,47,29,48,74,72,70,36,55,72,63,21,49,64,63,42,48,65,46,51,52,50,45,52,49,50,56,51,42,53,52,48,53,52,51,52,54,50,52,50,53,52,46,53,53,50,45,55,51,49,52,52,51,53,51,50,55,56,50,61,73,66,60,82,74,63,64,68,38,30,53,49,39,54,49,42,53,52,41,52,54,51,50,44,54,49,45,53,51,50,51,53,48,56,54,63,32,28,43,48,58,38,55,48,50,39,60,75,67,48,44,39,83,56,35,80,72,47,74,51,75,69,60,45,50,57,51,49,52,51,26,67,78,40,52,79,57,21,64,24,21,53,70,61,48,55,61,58,70,74,49,51,71,77,62,39,41,78,80,35,82,58,49,68,58,46,45,57,62,54,56,65,40,42,68,42,51,57,48,60,79,41,38,90,82,48,71,51,71,55,87,45,98,83,41,59,70,53,43,49,46,37,39,78,72,38,89,83,31,37,66,46,44,53,51,42,59,63,48,54,79,49,40,67,64,16,46,52,47,37,55,50,47,55,53,50,52,53,51,50,58,74,46,62,86,57,54,69,70,57,50,55,49,51,46,51,50,44,51,50,50,49,50,56,70,70,45,96,63,104